Protein AF-A0AAD4D3Y9-F1 (afdb_monomer_lite)

InterPro domains:
  IPR032675 Leucine-rich repeat domain superfamily [G3DSA:3.80.10.10] (32-277)

Structure (mmCIF, N/CA/C/O backbone):
data_AF-A0AAD4D3Y9-F1
#
_entry.id   AF-A0AAD4D3Y9-F1
#
loop_
_atom_site.group_PDB
_atom_site.id
_atom_site.type_symbol
_atom_site.label_atom_id
_atom_site.label_alt_id
_atom_site.label_comp_id
_atom_site.label_asym_id
_atom_site.label_entity_id
_atom_site.label_seq_id
_atom_site.pdbx_PDB_ins_code
_atom_site.Cartn_x
_atom_site.Cartn_y
_atom_site.Cartn_z
_atom_site.occupancy
_atom_site.B_iso_or_equiv
_atom_site.auth_seq_id
_atom_site.auth_comp_id
_atom_site.auth_asym_id
_atom_site.auth_atom_id
_atom_site.pdbx_PDB_model_num
ATOM 1 N N . MET A 1 1 ? 28.536 1.805 -18.753 1.00 59.72 1 MET A N 1
ATOM 2 C CA . MET A 1 1 ? 27.070 1.627 -18.878 1.00 59.72 1 MET A CA 1
ATOM 3 C C . MET A 1 1 ? 26.696 1.086 -20.245 1.00 59.72 1 MET A C 1
ATOM 5 O O . MET A 1 1 ? 25.741 0.325 -20.326 1.00 59.72 1 MET A O 1
ATOM 9 N N . ASP A 1 2 ? 27.492 1.396 -21.268 1.00 72.31 2 ASP A N 1
ATOM 10 C CA . ASP A 1 2 ? 27.347 0.882 -22.635 1.00 72.31 2 ASP A CA 1
ATOM 11 C C . ASP A 1 2 ? 27.195 -0.645 -22.691 1.00 72.31 2 ASP A C 1
ATOM 13 O O . ASP A 1 2 ? 26.297 -1.133 -23.364 1.00 72.31 2 ASP A O 1
ATOM 17 N N . SER A 1 3 ? 27.898 -1.389 -21.827 1.00 84.25 3 SER A N 1
ATOM 18 C CA . SER A 1 3 ? 27.819 -2.857 -21.779 1.00 84.25 3 SER A CA 1
ATOM 19 C C . SER A 1 3 ? 26.416 -3.449 -21.569 1.00 84.25 3 SER A C 1
ATOM 21 O O . SER A 1 3 ? 26.146 -4.529 -22.090 1.00 84.25 3 SER A O 1
ATOM 23 N N . LEU A 1 4 ? 25.510 -2.788 -20.829 1.00 90.94 4 LEU A N 1
ATOM 24 C CA . LEU A 1 4 ? 24.132 -3.282 -20.680 1.00 90.94 4 LEU A CA 1
ATOM 25 C C . LEU A 1 4 ? 23.340 -3.072 -21.970 1.00 90.94 4 LEU A C 1
ATOM 27 O O . LEU A 1 4 ? 22.637 -3.977 -22.408 1.00 90.94 4 LEU A O 1
ATOM 31 N N . ASN A 1 5 ? 23.455 -1.890 -22.574 1.00 88.75 5 ASN A N 1
ATOM 32 C CA . ASN A 1 5 ? 22.767 -1.587 -23.824 1.00 88.75 5 ASN A CA 1
ATOM 33 C C . ASN A 1 5 ? 23.304 -2.453 -24.970 1.00 88.75 5 ASN A C 1
ATOM 35 O O . ASN A 1 5 ? 22.508 -2.934 -25.770 1.00 88.75 5 ASN A O 1
ATOM 39 N N . ASP A 1 6 ? 24.609 -2.721 -24.996 1.00 89.00 6 ASP A N 1
ATOM 40 C CA . ASP A 1 6 ? 25.243 -3.607 -25.973 1.00 89.00 6 ASP A CA 1
ATOM 41 C C . ASP A 1 6 ? 24.750 -5.048 -25.821 1.00 89.00 6 ASP A C 1
ATOM 43 O O . ASP A 1 6 ? 24.397 -5.689 -26.808 1.00 89.00 6 ASP A O 1
ATOM 47 N N . ALA A 1 7 ? 24.658 -5.554 -24.584 1.00 91.06 7 ALA A N 1
ATOM 48 C CA . ALA A 1 7 ? 24.097 -6.878 -24.320 1.00 91.06 7 ALA A CA 1
ATOM 49 C C . ALA A 1 7 ? 22.619 -6.953 -24.730 1.00 91.06 7 ALA A C 1
ATOM 51 O O . ALA A 1 7 ? 22.194 -7.919 -25.362 1.00 91.06 7 ALA A O 1
ATOM 52 N N . VAL A 1 8 ? 21.835 -5.921 -24.415 1.00 93.38 8 VAL A N 1
ATOM 53 C CA . VAL A 1 8 ? 20.428 -5.848 -24.816 1.00 93.38 8 VAL A CA 1
ATOM 54 C C . VAL A 1 8 ? 20.277 -5.821 -26.331 1.00 93.38 8 VAL A C 1
ATOM 56 O O . VAL A 1 8 ? 19.428 -6.529 -26.864 1.00 93.38 8 VAL A O 1
ATOM 59 N N . PHE A 1 9 ? 21.119 -5.061 -27.024 1.00 91.31 9 PHE A N 1
ATOM 60 C CA . PHE A 1 9 ? 21.128 -4.999 -28.479 1.00 91.31 9 PHE A CA 1
ATOM 61 C C . PHE A 1 9 ? 21.541 -6.336 -29.109 1.00 91.31 9 PHE A C 1
ATOM 63 O O . PHE A 1 9 ? 20.898 -6.799 -30.047 1.00 91.31 9 PHE A O 1
ATOM 70 N N . ALA A 1 10 ? 22.575 -6.993 -28.576 1.00 93.44 10 ALA A N 1
ATOM 71 C CA . ALA A 1 10 ? 23.085 -8.259 -29.103 1.00 93.44 10 ALA A CA 1
ATOM 72 C C . ALA A 1 10 ? 22.096 -9.429 -28.959 1.00 93.44 10 ALA A C 1
ATOM 74 O O . ALA A 1 10 ? 22.147 -10.375 -29.746 1.00 93.44 10 ALA A O 1
ATOM 75 N N . PHE A 1 11 ? 21.206 -9.378 -27.963 1.00 94.75 11 PHE A N 1
ATOM 76 C CA . PHE A 1 11 ? 20.291 -10.470 -27.622 1.00 94.75 11 PHE A CA 1
ATOM 77 C C . PHE A 1 11 ? 18.810 -10.048 -27.619 1.00 94.75 11 PHE A C 1
ATOM 79 O O . PHE A 1 11 ? 17.981 -10.695 -26.973 1.00 94.75 11 PHE A O 1
ATOM 86 N N . ASP A 1 12 ? 18.454 -8.991 -28.350 1.00 93.38 12 ASP A N 1
ATOM 87 C CA . ASP A 1 12 ? 17.126 -8.361 -28.342 1.00 93.38 12 ASP A CA 1
ATOM 88 C C . ASP A 1 12 ? 15.956 -9.350 -28.557 1.00 93.38 12 ASP A C 1
ATOM 90 O O . ASP A 1 12 ? 14.927 -9.308 -27.880 1.00 93.38 12 ASP A O 1
ATOM 94 N N . LYS A 1 13 ? 16.143 -10.323 -29.450 1.00 94.81 13 LYS A N 1
ATOM 95 C CA . LYS A 1 13 ? 15.145 -11.341 -29.823 1.00 94.81 13 LYS A CA 1
ATOM 96 C C . LYS A 1 13 ? 15.072 -12.540 -28.879 1.00 94.81 13 LYS A C 1
ATOM 98 O O . LYS A 1 13 ? 14.147 -13.352 -29.003 1.00 94.81 13 LYS A O 1
ATOM 103 N N . THR A 1 14 ? 16.052 -12.710 -27.996 1.00 96.62 14 THR A N 1
ATOM 104 C CA . THR A 1 14 ? 16.211 -13.917 -27.165 1.00 96.62 14 THR A CA 1
ATOM 105 C C . THR A 1 14 ? 16.255 -13.637 -25.670 1.00 96.62 14 THR A C 1
ATOM 107 O O . THR A 1 14 ? 16.147 -14.580 -24.893 1.00 96.62 14 THR A O 1
ATOM 110 N N . LEU A 1 15 ? 16.415 -12.382 -25.247 1.00 97.19 15 LEU A N 1
ATOM 111 C CA . LEU A 1 15 ? 16.461 -12.036 -23.831 1.00 97.19 15 LEU A CA 1
ATOM 112 C C . LEU A 1 15 ? 15.112 -12.259 -23.157 1.00 97.19 15 LEU A C 1
ATOM 114 O O . LEU A 1 15 ? 14.132 -11.575 -23.439 1.00 97.19 15 LEU A O 1
ATOM 118 N N . GLU A 1 16 ? 15.106 -13.188 -22.207 1.00 98.06 16 GLU A N 1
ATOM 119 C CA . GLU A 1 16 ? 13.961 -13.448 -21.334 1.00 98.06 16 GLU A CA 1
ATOM 120 C C . GLU A 1 16 ? 14.142 -12.846 -19.938 1.00 98.06 16 GLU A C 1
ATOM 122 O O . GLU A 1 16 ? 13.164 -12.521 -19.261 1.00 98.06 16 GLU A O 1
ATOM 127 N N . ILE A 1 17 ? 15.394 -12.679 -19.503 1.00 98.25 17 ILE A N 1
ATOM 128 C CA . ILE A 1 17 ? 15.745 -12.233 -18.156 1.00 98.25 17 ILE A CA 1
ATOM 129 C C . ILE A 1 17 ? 16.887 -11.226 -18.245 1.00 98.25 17 ILE A C 1
ATOM 131 O O . ILE A 1 17 ? 17.945 -11.525 -18.796 1.00 98.25 17 ILE A O 1
ATOM 135 N N . ILE A 1 18 ? 16.690 -10.058 -17.640 1.00 97.25 18 ILE A N 1
ATOM 136 C CA . ILE A 1 18 ? 17.747 -9.083 -17.381 1.00 97.25 18 ILE A CA 1
ATOM 137 C C . ILE A 1 18 ? 17.805 -8.867 -15.877 1.00 97.25 18 ILE A C 1
ATOM 139 O O . ILE A 1 18 ? 16.841 -8.402 -15.272 1.00 97.25 18 ILE A O 1
ATOM 143 N N . THR A 1 19 ? 18.959 -9.172 -15.295 1.00 97.06 19 THR A N 1
ATOM 144 C CA . THR A 1 19 ? 19.278 -8.833 -13.911 1.00 97.06 19 THR A CA 1
ATOM 145 C C . THR A 1 19 ? 20.581 -8.065 -13.912 1.00 97.06 19 THR A C 1
ATOM 147 O O . THR A 1 19 ? 21.597 -8.573 -14.382 1.00 97.06 19 THR A O 1
ATOM 150 N N . THR A 1 20 ? 20.563 -6.848 -13.388 1.00 94.81 20 THR A N 1
ATOM 151 C CA . THR A 1 20 ? 21.778 -6.064 -13.212 1.00 94.81 20 THR A CA 1
ATOM 152 C C . THR A 1 20 ? 21.742 -5.321 -11.894 1.00 94.81 20 THR A C 1
ATOM 154 O O . THR A 1 20 ? 20.702 -4.837 -11.445 1.00 94.81 20 THR A O 1
ATOM 157 N N . SER A 1 21 ? 22.918 -5.225 -11.298 1.00 91.25 21 SER A N 1
ATOM 158 C CA . SER A 1 21 ? 23.167 -4.461 -10.094 1.00 91.25 21 SER A CA 1
ATOM 159 C C . SER A 1 21 ? 24.332 -3.528 -10.373 1.00 91.25 21 SER A C 1
ATOM 161 O O . SER A 1 21 ? 25.432 -3.996 -10.682 1.00 91.25 21 SER A O 1
ATOM 163 N N . CYS A 1 22 ? 24.110 -2.220 -10.289 1.00 84.06 22 CYS A N 1
ATOM 164 C CA . CYS A 1 22 ? 25.202 -1.270 -10.446 1.00 84.06 22 CYS A CA 1
ATOM 165 C C . CYS A 1 22 ? 25.973 -1.153 -9.124 1.00 84.06 22 CYS A C 1
ATOM 167 O O . CYS A 1 22 ? 25.397 -0.856 -8.075 1.00 84.06 22 CYS A O 1
ATOM 169 N N . TYR A 1 23 ? 27.281 -1.397 -9.193 1.00 81.00 23 TYR A N 1
ATOM 170 C CA . TYR A 1 23 ? 28.230 -1.128 -8.119 1.00 81.00 23 TYR A CA 1
ATOM 171 C C . TYR A 1 23 ? 29.127 0.006 -8.582 1.00 81.00 23 TYR A C 1
ATOM 173 O O . TYR A 1 23 ? 29.801 -0.120 -9.605 1.00 81.00 23 TYR A O 1
ATOM 181 N N . TRP A 1 24 ? 29.139 1.106 -7.839 1.00 73.75 24 TRP A N 1
ATOM 182 C CA . TRP A 1 24 ? 29.991 2.240 -8.163 1.00 73.75 24 TRP A CA 1
ATOM 183 C C . TRP A 1 24 ? 31.017 2.457 -7.069 1.00 73.75 24 TRP A C 1
ATOM 185 O O . TRP A 1 24 ? 30.707 2.361 -5.880 1.00 73.75 24 TRP A O 1
ATOM 195 N N . GLN A 1 25 ? 32.261 2.695 -7.476 1.00 74.25 25 GLN A N 1
ATOM 196 C CA . GLN A 1 25 ? 33.352 2.878 -6.534 1.00 74.25 25 GLN A CA 1
ATOM 197 C C . GLN A 1 25 ? 33.411 4.348 -6.092 1.00 74.25 25 GLN A C 1
ATOM 199 O O . GLN A 1 25 ? 33.449 5.227 -6.944 1.00 74.25 25 GLN A O 1
ATOM 204 N N . PRO A 1 26 ? 33.502 4.640 -4.781 1.00 68.50 26 PRO A N 1
ATOM 205 C CA . PRO A 1 26 ? 33.549 6.005 -4.240 1.00 68.50 26 PRO A CA 1
ATOM 206 C C . PRO A 1 26 ? 34.666 6.922 -4.766 1.00 68.50 26 PRO A C 1
ATOM 208 O O . PRO A 1 26 ? 34.673 8.105 -4.450 1.00 68.50 26 PRO A O 1
ATOM 211 N N . LYS A 1 27 ? 35.637 6.408 -5.531 1.00 73.25 27 LYS A N 1
ATOM 212 C CA . LYS A 1 27 ? 36.800 7.181 -6.001 1.00 73.25 27 LYS A CA 1
ATOM 213 C C . LYS A 1 27 ? 36.448 8.288 -6.999 1.00 73.25 27 LYS A C 1
ATOM 215 O O . LYS A 1 27 ? 37.282 9.143 -7.256 1.00 73.25 27 LYS A O 1
ATOM 220 N N . ASP A 1 28 ? 35.228 8.281 -7.517 1.00 63.81 28 ASP A N 1
ATOM 221 C CA . ASP A 1 28 ? 34.754 9.210 -8.537 1.00 63.81 28 ASP A CA 1
ATOM 222 C C . ASP A 1 28 ? 33.815 10.311 -7.961 1.00 63.81 28 ASP A C 1
ATOM 224 O O . ASP A 1 28 ? 33.200 11.057 -8.725 1.00 63.81 28 ASP A O 1
ATOM 228 N N . ILE A 1 29 ? 33.689 10.427 -6.623 1.00 64.19 29 ILE A N 1
ATOM 229 C CA . ILE A 1 29 ? 32.762 11.348 -5.913 1.00 64.19 29 ILE A CA 1
ATOM 230 C C . ILE A 1 29 ? 33.071 12.843 -6.136 1.00 64.19 29 ILE A C 1
ATOM 232 O O . ILE A 1 29 ? 32.210 13.681 -5.885 1.00 64.19 29 ILE A O 1
ATOM 236 N N . ASP A 1 30 ? 34.236 13.200 -6.677 1.00 69.56 30 ASP A N 1
ATOM 237 C CA . ASP A 1 30 ? 34.607 14.606 -6.913 1.00 69.56 30 ASP A CA 1
ATOM 238 C C . ASP A 1 30 ? 33.783 15.301 -8.022 1.00 69.56 30 ASP A C 1
ATOM 240 O O . ASP A 1 30 ? 33.947 16.497 -8.272 1.00 69.56 30 ASP A O 1
ATOM 244 N N . LYS A 1 31 ? 32.879 14.586 -8.705 1.00 67.00 31 LYS A N 1
ATOM 245 C CA . LYS A 1 31 ? 31.980 15.173 -9.710 1.00 67.00 31 LYS A CA 1
ATOM 246 C C . LYS A 1 31 ? 30.793 15.875 -9.040 1.00 67.00 31 LYS A C 1
ATOM 248 O O . LYS A 1 31 ? 30.131 15.309 -8.178 1.00 67.00 31 LYS A O 1
ATOM 253 N N . GLN A 1 32 ? 30.502 17.103 -9.481 1.00 69.00 32 GLN A N 1
ATOM 254 C CA . GLN A 1 32 ? 29.429 17.952 -8.934 1.00 69.00 32 GLN A CA 1
ATOM 255 C C . GLN A 1 32 ? 28.016 17.370 -9.106 1.00 69.00 32 GLN A C 1
ATOM 257 O O . GLN A 1 32 ? 27.125 17.726 -8.338 1.00 69.00 32 GLN A O 1
ATOM 262 N N . GLU A 1 33 ? 27.808 16.475 -10.075 1.00 76.69 33 GLU A N 1
ATOM 263 C CA . GLU A 1 33 ? 26.517 15.828 -10.310 1.00 76.69 33 GLU A CA 1
ATOM 264 C C . GLU A 1 33 ? 26.589 14.326 -10.001 1.00 76.69 33 GLU A C 1
ATOM 266 O O . GLU A 1 33 ? 27.548 13.656 -10.407 1.00 76.69 33 GLU A O 1
ATOM 271 N N . PRO A 1 34 ? 25.590 13.776 -9.284 1.00 74.06 34 PRO A N 1
ATOM 272 C CA . PRO A 1 34 ? 25.538 12.352 -9.002 1.00 74.06 34 PRO A CA 1
ATOM 273 C C . PRO A 1 34 ? 25.438 11.562 -10.316 1.00 74.06 34 PRO A C 1
ATOM 275 O O . PRO A 1 34 ? 24.679 11.951 -11.205 1.00 74.06 34 PRO A O 1
ATOM 278 N N . PRO A 1 35 ? 26.166 10.441 -10.465 1.00 82.56 35 PRO A N 1
ATOM 279 C CA . PRO A 1 35 ? 26.091 9.653 -11.687 1.00 82.56 35 PRO A CA 1
ATOM 280 C C . PRO A 1 35 ? 24.672 9.111 -11.884 1.00 82.56 35 PRO A C 1
ATOM 282 O O . PRO A 1 35 ? 24.035 8.652 -10.935 1.00 82.56 35 PRO A O 1
ATOM 285 N N . GLU A 1 36 ? 24.187 9.105 -13.122 1.00 86.88 36 GLU A N 1
ATOM 286 C CA . GLU A 1 36 ? 22.867 8.569 -13.453 1.00 86.88 36 GLU A CA 1
ATOM 287 C C . GLU A 1 36 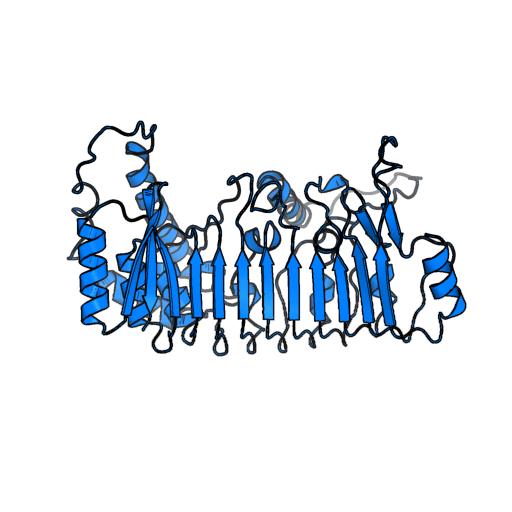? 22.992 7.222 -14.157 1.00 86.88 36 GLU A C 1
ATOM 289 O O . GLU A 1 36 ? 23.718 7.090 -15.142 1.00 86.88 36 GLU A O 1
ATOM 294 N N . PHE A 1 37 ? 22.261 6.216 -13.675 1.00 89.81 37 PHE A N 1
ATOM 295 C CA . PHE A 1 37 ? 22.104 4.941 -14.361 1.00 89.81 37 PHE A CA 1
ATOM 296 C C . PHE A 1 37 ? 20.898 5.010 -15.291 1.00 89.81 37 PHE A C 1
ATOM 298 O O . PHE A 1 37 ? 19.766 4.749 -14.889 1.00 89.81 37 PHE A O 1
ATOM 305 N N . ILE A 1 38 ? 21.157 5.417 -16.533 1.00 90.81 38 ILE A N 1
ATOM 306 C CA . ILE A 1 38 ? 20.125 5.632 -17.548 1.00 90.81 38 ILE A CA 1
ATOM 307 C C . ILE A 1 38 ? 19.899 4.344 -18.344 1.00 90.81 38 ILE A C 1
ATOM 309 O O . ILE A 1 38 ? 20.834 3.772 -18.908 1.00 90.81 38 ILE A O 1
ATOM 313 N N . VAL A 1 39 ? 18.643 3.911 -18.432 1.00 91.94 39 VAL A N 1
ATOM 314 C CA . VAL A 1 39 ? 18.231 2.687 -19.121 1.00 91.94 39 VAL A CA 1
ATOM 315 C C . VAL A 1 39 ? 17.139 3.000 -20.140 1.00 91.94 39 VAL A C 1
ATOM 317 O O . VAL A 1 39 ? 16.134 3.634 -19.822 1.00 91.94 39 VAL A O 1
ATOM 320 N N . GLY A 1 40 ? 17.337 2.543 -21.379 1.00 87.88 40 GLY A N 1
ATOM 321 C CA . GLY A 1 40 ? 16.364 2.683 -22.467 1.00 87.88 40 GLY A CA 1
ATOM 322 C C . GLY A 1 40 ? 16.416 3.996 -23.262 1.00 87.88 40 GLY A C 1
ATOM 323 O O . GLY A 1 40 ? 15.580 4.164 -24.144 1.00 87.88 40 GLY A O 1
ATOM 324 N N . ASN A 1 41 ? 17.373 4.894 -22.984 1.00 81.88 41 ASN A N 1
ATOM 325 C CA . ASN A 1 41 ? 17.541 6.193 -23.667 1.00 81.88 41 ASN A CA 1
ATOM 326 C C . ASN A 1 41 ? 18.531 6.160 -24.860 1.00 81.88 41 ASN A C 1
ATOM 328 O O . ASN A 1 41 ? 18.937 7.204 -25.359 1.00 81.88 41 ASN A O 1
ATOM 332 N N . SER A 1 42 ? 19.001 4.981 -25.283 1.00 70.25 42 SER A N 1
ATOM 333 C CA . SER A 1 42 ? 19.953 4.851 -26.397 1.00 70.25 42 SER A CA 1
ATOM 334 C C . SER A 1 42 ? 19.247 4.801 -27.760 1.00 70.25 42 SER A C 1
ATOM 336 O O . SER A 1 42 ? 18.058 4.504 -27.852 1.00 70.25 42 SER A O 1
ATOM 338 N N . PHE A 1 43 ? 20.004 5.048 -28.840 1.00 58.09 43 PHE A N 1
ATOM 339 C CA . PHE A 1 43 ? 19.537 4.989 -30.238 1.00 58.09 43 PHE A CA 1
ATOM 340 C C . PHE A 1 43 ? 18.856 3.662 -30.626 1.00 58.09 43 PHE A C 1
ATOM 342 O O . PHE A 1 43 ? 18.097 3.623 -31.591 1.00 58.09 43 PHE A O 1
ATOM 349 N N . ALA A 1 44 ? 19.104 2.584 -29.878 1.00 64.25 44 ALA A N 1
ATOM 350 C CA . ALA A 1 44 ? 18.366 1.337 -29.979 1.00 64.25 44 ALA A CA 1
ATOM 351 C C . ALA A 1 44 ? 17.283 1.310 -28.894 1.00 64.25 44 ALA A C 1
ATOM 353 O O . ALA A 1 44 ? 17.538 0.951 -27.742 1.00 64.25 44 ALA A O 1
ATOM 354 N N . SER A 1 45 ? 16.059 1.687 -29.263 1.00 82.44 45 SER A N 1
ATOM 355 C CA . SER A 1 45 ? 14.879 1.455 -28.432 1.00 82.44 45 SER A CA 1
ATOM 356 C C . SER A 1 45 ? 14.845 -0.018 -28.024 1.00 82.44 45 SER A C 1
ATOM 358 O O . SER A 1 45 ? 14.744 -0.883 -28.895 1.00 82.44 45 SER A O 1
ATOM 360 N N . TRP A 1 46 ? 14.947 -0.311 -26.725 1.00 92.00 46 TRP A N 1
ATOM 361 C CA . TRP A 1 46 ? 14.824 -1.679 -26.224 1.00 92.00 46 TRP A CA 1
ATOM 362 C C . TRP A 1 46 ? 13.493 -2.263 -26.709 1.00 92.00 46 TRP A C 1
ATOM 364 O O . TRP A 1 46 ? 12.425 -1.814 -26.285 1.00 92.00 46 TRP A O 1
ATOM 374 N N . ASN A 1 47 ? 13.580 -3.248 -27.598 1.00 90.50 47 ASN A N 1
ATOM 375 C CA . ASN A 1 47 ? 12.458 -4.023 -28.099 1.00 90.50 47 ASN A CA 1
ATOM 376 C C . ASN A 1 47 ? 12.726 -5.482 -27.744 1.00 90.50 47 ASN A C 1
ATOM 378 O O . ASN A 1 47 ? 13.414 -6.190 -28.474 1.00 90.50 47 ASN A O 1
ATOM 382 N N . LEU A 1 48 ? 12.242 -5.890 -26.573 1.00 94.88 48 LEU A N 1
ATOM 383 C CA . LEU A 1 48 ? 12.551 -7.188 -25.984 1.00 94.88 48 LEU A CA 1
ATOM 384 C C . LEU A 1 48 ? 11.261 -7.999 -25.862 1.00 94.88 48 LEU A C 1
ATOM 386 O O . LEU A 1 48 ? 10.716 -8.135 -24.764 1.00 94.88 48 LEU A O 1
ATOM 390 N N . PRO A 1 49 ? 10.736 -8.535 -26.982 1.00 93.62 49 PRO A N 1
ATOM 391 C CA . PRO A 1 49 ? 9.413 -9.150 -27.018 1.00 93.62 49 PRO A CA 1
ATOM 392 C C . PRO A 1 49 ? 9.315 -10.419 -26.168 1.00 93.62 49 PRO A C 1
ATOM 394 O O . PRO A 1 49 ? 8.212 -10.855 -25.870 1.00 93.62 49 PRO A O 1
ATOM 397 N N . LYS A 1 50 ? 10.447 -11.022 -25.785 1.00 96.75 50 LYS A N 1
ATOM 398 C CA . LYS A 1 50 ? 10.492 -12.210 -24.924 1.00 96.75 50 LYS A CA 1
ATOM 399 C C . LYS A 1 50 ? 10.841 -11.900 -23.473 1.00 96.75 50 LYS A C 1
ATOM 401 O O . LYS A 1 50 ? 10.901 -12.829 -22.674 1.00 96.75 50 LYS A O 1
ATOM 406 N N . LEU A 1 51 ? 11.081 -10.637 -23.110 1.00 98.19 51 LEU A N 1
ATOM 407 C CA . LEU A 1 51 ? 11.532 -10.305 -21.764 1.00 98.19 51 LEU A CA 1
ATOM 408 C C . LEU A 1 51 ? 10.410 -10.540 -20.754 1.00 98.19 51 LEU A C 1
ATOM 410 O O . LEU A 1 51 ? 9.405 -9.834 -20.742 1.00 98.19 51 LEU A O 1
ATOM 414 N N . ARG A 1 52 ? 10.622 -11.516 -19.872 1.00 98.56 52 ARG A N 1
ATOM 415 C CA . ARG A 1 52 ? 9.685 -11.890 -18.810 1.00 98.56 52 ARG A CA 1
ATOM 416 C C . ARG A 1 52 ? 10.097 -11.338 -17.459 1.00 98.56 52 ARG A C 1
ATOM 418 O O . ARG A 1 52 ? 9.237 -11.180 -16.593 1.00 98.56 52 ARG A O 1
ATOM 425 N N . ARG A 1 53 ? 11.389 -11.083 -17.238 1.00 98.69 53 ARG A N 1
ATOM 426 C CA . ARG A 1 53 ? 11.907 -10.611 -15.949 1.00 98.69 53 ARG A CA 1
ATOM 427 C C . ARG A 1 53 ? 12.905 -9.479 -16.138 1.00 98.69 53 ARG A C 1
ATOM 429 O O . ARG A 1 53 ? 13.920 -9.656 -16.809 1.00 98.69 53 ARG A O 1
ATOM 436 N N . LEU A 1 54 ? 12.633 -8.350 -15.494 1.00 98.19 54 LEU A N 1
ATOM 437 C CA . LEU A 1 54 ? 13.528 -7.200 -15.446 1.00 98.19 54 LEU A CA 1
ATOM 438 C C . LEU A 1 54 ? 13.817 -6.845 -13.989 1.00 98.19 54 LEU A C 1
ATOM 440 O O . LEU A 1 54 ? 12.922 -6.426 -13.256 1.00 98.19 54 LEU A O 1
ATOM 444 N N . ASN A 1 55 ? 15.068 -7.021 -13.578 1.00 98.12 55 ASN A N 1
ATOM 445 C CA . ASN A 1 55 ? 15.557 -6.659 -12.258 1.00 98.12 55 ASN A CA 1
ATOM 446 C C . ASN A 1 55 ? 16.748 -5.706 -12.394 1.00 98.12 55 ASN A C 1
ATOM 448 O O . ASN A 1 55 ? 17.850 -6.120 -12.752 1.00 98.12 55 ASN A O 1
ATOM 452 N N . LEU A 1 56 ? 16.514 -4.424 -12.129 1.00 96.44 56 LEU A N 1
ATOM 453 C CA . LEU A 1 56 ? 17.545 -3.395 -12.138 1.00 96.44 56 LEU A CA 1
ATOM 454 C C . LEU A 1 56 ? 17.642 -2.819 -10.730 1.00 96.44 56 LEU A C 1
ATOM 456 O O . LEU A 1 56 ? 16.741 -2.110 -10.280 1.00 96.44 56 LEU A O 1
ATOM 460 N N . SER A 1 57 ? 18.732 -3.107 -10.031 1.00 94.69 57 SER A N 1
ATOM 461 C CA . SER A 1 57 ? 18.982 -2.531 -8.716 1.00 94.69 57 SER A CA 1
ATOM 462 C C . SER A 1 57 ? 20.236 -1.670 -8.722 1.00 94.69 57 SER A C 1
ATOM 464 O O . SER A 1 57 ? 21.269 -1.991 -9.307 1.00 94.69 57 SER A O 1
ATOM 466 N N . ASN A 1 58 ? 20.170 -0.545 -8.033 1.00 90.38 58 ASN A N 1
ATOM 467 C CA . ASN A 1 58 ? 21.342 0.206 -7.650 1.00 90.38 58 ASN A CA 1
ATOM 468 C C . ASN A 1 58 ? 21.372 0.316 -6.126 1.00 90.38 58 ASN A C 1
ATOM 470 O O . ASN A 1 58 ? 20.453 0.844 -5.503 1.00 90.38 58 ASN A O 1
ATOM 474 N N . HIS A 1 59 ? 22.439 -0.202 -5.524 1.00 83.19 59 HIS A N 1
ATOM 475 C CA . HIS A 1 59 ? 22.600 -0.229 -4.071 1.00 83.19 59 HIS A CA 1
ATOM 476 C C . HIS A 1 59 ? 23.477 0.913 -3.542 1.00 83.19 59 HIS A C 1
ATOM 478 O O . HIS A 1 59 ? 23.640 1.022 -2.327 1.00 83.19 59 HIS A O 1
ATOM 484 N N . TYR A 1 60 ? 24.006 1.773 -4.419 1.00 81.19 60 TYR A N 1
ATOM 485 C CA . TYR A 1 60 ? 24.921 2.849 -4.042 1.00 81.19 60 TYR A CA 1
ATOM 486 C C . TYR A 1 60 ? 24.266 4.220 -4.154 1.00 81.19 60 TYR A C 1
ATOM 488 O O . TYR A 1 60 ? 23.816 4.640 -5.220 1.00 81.19 60 TYR A O 1
ATOM 496 N N . TYR A 1 61 ? 24.274 4.942 -3.039 1.00 77.50 61 TYR A N 1
ATOM 497 C CA . TYR A 1 61 ? 24.042 6.380 -3.022 1.00 77.50 61 TYR A CA 1
ATOM 498 C C . TYR A 1 61 ? 25.321 7.095 -3.504 1.00 77.50 61 TYR A C 1
ATOM 500 O O . TYR A 1 61 ? 26.402 6.704 -3.055 1.00 77.50 61 TYR A O 1
ATOM 508 N N . PRO A 1 62 ? 25.243 8.108 -4.391 1.00 79.25 62 PRO A N 1
ATOM 509 C CA . PRO A 1 62 ? 24.045 8.850 -4.807 1.00 79.25 62 PRO A CA 1
ATOM 510 C C . PRO A 1 62 ? 23.504 8.511 -6.214 1.00 79.25 62 PRO A C 1
ATOM 512 O O . PRO A 1 62 ? 22.891 9.368 -6.837 1.00 79.25 62 PRO A O 1
ATOM 515 N N . ILE A 1 63 ? 23.720 7.308 -6.756 1.00 85.75 63 ILE A N 1
ATOM 516 C CA . ILE A 1 63 ? 23.338 7.022 -8.152 1.00 85.75 63 ILE A CA 1
ATOM 517 C C . ILE A 1 63 ? 21.826 6.822 -8.296 1.00 85.75 63 ILE A C 1
ATOM 519 O O . ILE A 1 63 ? 21.207 6.060 -7.547 1.00 85.75 63 ILE A O 1
ATOM 523 N N . PHE A 1 64 ? 21.232 7.472 -9.294 1.00 89.31 64 PHE A N 1
ATOM 524 C CA . PHE A 1 64 ? 19.798 7.369 -9.573 1.00 89.31 64 PHE A CA 1
ATOM 525 C C . PHE A 1 64 ? 19.529 6.458 -10.760 1.00 89.31 64 PHE A C 1
ATOM 527 O O . PHE A 1 64 ? 20.214 6.539 -11.780 1.00 89.31 64 PHE A O 1
ATOM 534 N N . LEU A 1 65 ? 18.514 5.603 -10.638 1.00 93.31 65 LEU A N 1
ATOM 535 C CA . LEU A 1 65 ? 18.040 4.797 -11.756 1.00 93.31 65 LEU A CA 1
ATOM 536 C C . LEU A 1 65 ? 17.040 5.627 -12.565 1.00 93.31 65 LEU A C 1
ATOM 538 O O . LEU A 1 65 ? 15.935 5.907 -12.096 1.00 93.31 65 LEU A O 1
ATOM 542 N N . ARG A 1 66 ? 17.421 6.004 -13.788 1.00 92.44 66 ARG A N 1
ATOM 543 C CA . ARG A 1 66 ? 16.534 6.672 -14.742 1.00 92.44 66 ARG A CA 1
ATOM 544 C C . ARG A 1 66 ? 16.112 5.704 -15.829 1.00 92.44 66 ARG A C 1
ATOM 546 O O . ARG A 1 66 ? 16.931 5.200 -16.590 1.00 92.44 66 ARG A O 1
ATOM 553 N N . ILE A 1 67 ? 14.812 5.480 -15.913 1.00 93.88 67 ILE A N 1
ATOM 554 C CA . ILE A 1 67 ? 14.201 4.657 -16.950 1.00 93.88 67 ILE A CA 1
ATOM 555 C C . ILE A 1 67 ? 13.581 5.581 -17.994 1.00 93.88 67 ILE A C 1
ATOM 557 O O . ILE A 1 67 ? 12.889 6.533 -17.629 1.00 93.88 67 ILE A O 1
ATOM 561 N N . ALA A 1 68 ? 13.824 5.306 -19.277 1.00 93.62 68 ALA A N 1
ATOM 562 C CA . ALA A 1 68 ? 13.148 6.015 -20.357 1.00 93.62 68 ALA A CA 1
ATOM 563 C C . ALA A 1 68 ? 11.614 5.891 -20.200 1.00 93.62 68 ALA A C 1
ATOM 565 O O . ALA A 1 68 ? 11.134 4.788 -19.920 1.00 93.62 68 ALA A O 1
ATOM 566 N N . PRO A 1 69 ? 10.834 6.978 -20.373 1.00 94.00 69 PRO A N 1
ATOM 567 C CA . PRO A 1 69 ? 9.404 6.996 -20.043 1.00 94.00 69 PRO A CA 1
ATOM 568 C C . PRO A 1 69 ? 8.562 5.911 -20.718 1.00 94.00 69 PRO A C 1
ATOM 570 O O . PRO A 1 69 ? 7.580 5.452 -20.143 1.00 94.00 69 PRO A O 1
ATOM 573 N N . ASP A 1 70 ? 8.933 5.512 -21.930 1.00 94.06 70 ASP A N 1
ATOM 574 C CA . ASP A 1 70 ? 8.243 4.519 -22.753 1.00 94.06 70 ASP A CA 1
ATOM 575 C C . ASP A 1 70 ? 8.857 3.114 -22.636 1.00 94.06 70 ASP A C 1
ATOM 577 O O . ASP A 1 70 ? 8.380 2.177 -23.268 1.00 94.06 70 ASP A O 1
ATOM 581 N N . LEU A 1 71 ? 9.916 2.915 -21.839 1.00 95.31 71 LEU A N 1
ATOM 582 C CA . LEU A 1 71 ? 10.605 1.624 -21.800 1.00 95.31 71 LEU A CA 1
ATOM 583 C C . LEU A 1 71 ? 9.663 0.498 -21.368 1.00 95.31 71 LEU A C 1
ATOM 585 O O . LEU A 1 71 ? 9.623 -0.547 -22.007 1.00 95.31 71 LEU A O 1
ATOM 589 N N . ILE A 1 72 ? 8.912 0.712 -20.287 1.00 96.44 72 ILE A N 1
ATOM 590 C CA . ILE A 1 72 ? 8.062 -0.326 -19.696 1.00 96.44 72 ILE A CA 1
ATOM 591 C C . ILE A 1 72 ? 6.878 -0.670 -20.611 1.00 96.44 72 ILE A C 1
ATOM 593 O O . ILE A 1 72 ? 6.498 -1.835 -20.694 1.00 96.44 72 ILE A O 1
ATOM 597 N N . SER A 1 73 ? 6.337 0.297 -21.362 1.00 95.00 73 SER A N 1
ATOM 598 C CA . SER A 1 73 ? 5.243 0.040 -22.310 1.00 95.00 73 SER A CA 1
ATOM 599 C C . SER A 1 73 ? 5.677 -0.818 -23.505 1.00 95.00 73 SER A C 1
ATOM 601 O O . SER A 1 73 ? 4.843 -1.500 -24.098 1.00 95.00 73 SER A O 1
ATOM 603 N N . ARG A 1 74 ? 6.982 -0.870 -23.812 1.00 94.56 74 ARG A N 1
ATOM 604 C CA . ARG A 1 74 ? 7.570 -1.748 -24.843 1.00 94.56 74 ARG A CA 1
ATOM 605 C C . ARG A 1 74 ? 7.893 -3.164 -24.356 1.00 94.56 74 ARG A C 1
ATOM 607 O O . ARG A 1 74 ? 8.401 -3.967 -25.136 1.00 94.56 74 ARG A O 1
ATOM 614 N N . LEU A 1 75 ? 7.609 -3.491 -23.094 1.00 96.56 75 LEU A N 1
ATOM 615 C CA . LEU A 1 75 ? 7.920 -4.789 -22.483 1.00 96.56 75 LEU A CA 1
ATOM 616 C C . LEU A 1 75 ? 6.637 -5.518 -22.026 1.00 96.56 75 LEU A C 1
ATOM 618 O O . LEU A 1 75 ? 6.480 -5.810 -20.840 1.00 96.56 75 LEU A O 1
ATOM 622 N N . PRO A 1 76 ? 5.698 -5.829 -22.944 1.00 96.50 76 PRO A N 1
ATOM 623 C CA . PRO A 1 76 ? 4.356 -6.298 -22.582 1.00 96.50 76 PRO A CA 1
ATOM 624 C C . PRO A 1 76 ? 4.317 -7.706 -21.969 1.00 96.50 76 PRO A C 1
ATOM 626 O O . PRO A 1 76 ? 3.313 -8.071 -21.369 1.00 96.50 76 PRO A O 1
ATOM 629 N N . GLN A 1 77 ? 5.380 -8.503 -22.124 1.00 97.88 77 GLN A N 1
ATOM 630 C CA . GLN A 1 77 ? 5.474 -9.890 -21.637 1.00 97.88 77 GLN A CA 1
ATOM 631 C C . GLN A 1 77 ? 6.098 -10.003 -20.233 1.00 97.88 77 GLN A C 1
ATOM 633 O O . GLN A 1 77 ? 6.426 -11.104 -19.776 1.00 97.88 77 GLN A O 1
ATOM 638 N N . LEU A 1 78 ? 6.301 -8.874 -19.542 1.00 98.56 78 LEU A N 1
ATOM 639 C CA . LEU A 1 78 ? 6.871 -8.873 -18.200 1.00 98.56 78 LEU A CA 1
ATOM 640 C C . LEU A 1 78 ? 5.951 -9.587 -17.209 1.00 98.56 78 LEU A C 1
ATOM 642 O O . LEU A 1 78 ? 4.804 -9.208 -17.009 1.00 98.56 78 LEU A O 1
ATOM 646 N N . THR A 1 79 ? 6.533 -10.565 -16.524 1.00 98.75 79 THR A N 1
ATOM 647 C CA . THR A 1 79 ? 5.938 -11.273 -15.384 1.00 98.75 79 THR A CA 1
ATOM 648 C C . THR A 1 79 ? 6.491 -10.767 -14.055 1.00 98.75 79 THR A C 1
ATOM 650 O O . THR A 1 79 ? 5.789 -10.764 -13.052 1.00 98.75 79 THR A O 1
ATOM 653 N N . HIS A 1 80 ? 7.752 -10.318 -14.031 1.00 98.81 80 HIS A N 1
ATOM 654 C CA . HIS A 1 80 ? 8.413 -9.807 -12.830 1.00 98.81 80 HIS A CA 1
ATOM 655 C C . HIS A 1 80 ? 9.153 -8.510 -13.154 1.00 98.81 80 HIS A C 1
ATOM 657 O O . HIS A 1 80 ? 10.011 -8.485 -14.045 1.00 98.81 80 HIS A O 1
ATOM 663 N N . LEU A 1 81 ? 8.865 -7.454 -12.397 1.00 98.62 81 LEU A N 1
ATOM 664 C CA . LEU A 1 81 ? 9.515 -6.156 -12.528 1.00 98.62 81 LEU A CA 1
ATOM 665 C C . LEU A 1 81 ? 10.017 -5.685 -11.163 1.00 98.62 81 LEU A C 1
ATOM 667 O O . LEU A 1 81 ? 9.230 -5.395 -10.265 1.00 98.62 81 LEU A O 1
ATOM 671 N N . THR A 1 82 ? 11.337 -5.612 -11.014 1.00 98.44 82 THR A N 1
ATOM 672 C CA . THR A 1 82 ? 12.006 -5.061 -9.831 1.00 98.44 82 THR A CA 1
ATOM 673 C C . THR A 1 82 ? 12.916 -3.921 -10.252 1.00 98.44 82 THR A C 1
ATOM 675 O O . THR A 1 82 ? 13.895 -4.148 -10.957 1.00 98.44 82 THR A O 1
ATOM 678 N N . LEU A 1 83 ? 12.615 -2.699 -9.820 1.00 97.69 83 LEU A N 1
ATOM 679 C CA . LEU A 1 83 ? 13.459 -1.533 -10.068 1.00 97.69 83 LEU A CA 1
ATOM 680 C C . LEU A 1 83 ? 13.739 -0.828 -8.746 1.00 97.69 83 LEU A C 1
ATOM 682 O O . LEU A 1 83 ? 12.815 -0.442 -8.031 1.00 97.69 83 LEU A O 1
ATOM 686 N N . ALA A 1 84 ? 15.013 -0.662 -8.416 1.00 96.38 84 ALA A N 1
ATOM 687 C CA . ALA A 1 84 ? 15.417 -0.104 -7.137 1.00 96.38 84 ALA A CA 1
ATOM 688 C C . ALA A 1 84 ? 16.603 0.842 -7.290 1.00 96.38 84 ALA A C 1
ATOM 690 O O . ALA A 1 84 ? 17.596 0.499 -7.929 1.00 96.38 84 ALA A O 1
ATOM 691 N N . ASP A 1 85 ? 16.543 1.992 -6.631 1.00 94.31 85 ASP A N 1
ATOM 692 C CA . ASP A 1 85 ? 17.724 2.793 -6.325 1.00 94.31 85 ASP A CA 1
ATOM 693 C C . ASP A 1 85 ? 17.750 3.214 -4.853 1.00 94.31 85 ASP A C 1
ATOM 695 O O . ASP A 1 85 ? 16.843 2.904 -4.080 1.00 94.31 85 ASP A O 1
ATOM 699 N N . LYS A 1 86 ? 18.829 3.889 -4.441 1.00 90.06 86 LYS A N 1
ATOM 700 C CA . LYS A 1 86 ? 19.003 4.392 -3.073 1.00 90.06 86 LYS A CA 1
ATOM 701 C C . LYS A 1 86 ? 18.655 5.872 -2.924 1.00 90.06 86 LYS A C 1
ATOM 703 O O . LYS A 1 86 ? 19.198 6.521 -2.029 1.00 90.06 86 LYS A O 1
ATOM 708 N N . ARG A 1 87 ? 17.764 6.426 -3.760 1.00 88.56 87 ARG A N 1
ATOM 709 C CA . ARG A 1 87 ? 17.356 7.832 -3.631 1.00 88.56 87 ARG A CA 1
ATOM 710 C C . ARG A 1 87 ? 16.578 8.060 -2.336 1.00 88.56 87 ARG A C 1
ATOM 712 O O . ARG A 1 87 ? 15.576 7.403 -2.062 1.00 88.56 87 ARG A O 1
ATOM 719 N N . GLN A 1 88 ? 17.066 9.011 -1.544 1.00 83.75 88 GLN A N 1
ATOM 720 C CA . GLN A 1 88 ? 16.536 9.340 -0.215 1.00 83.75 88 GLN A CA 1
ATOM 721 C C . GLN A 1 88 ? 15.749 10.642 -0.222 1.00 83.75 88 GLN A C 1
ATOM 723 O O . GLN A 1 88 ? 14.695 10.720 0.395 1.00 83.75 88 GLN A O 1
ATOM 728 N N . TRP A 1 89 ? 16.244 11.637 -0.953 1.00 84.19 89 TRP A N 1
ATOM 729 C CA . TRP A 1 89 ? 15.609 12.935 -1.121 1.00 84.19 89 TRP A CA 1
ATOM 730 C C . TRP A 1 89 ? 15.383 13.204 -2.599 1.00 84.19 89 TRP A C 1
ATOM 732 O O . TRP A 1 89 ? 16.155 12.778 -3.463 1.00 84.19 89 TRP A O 1
ATOM 742 N N . TYR A 1 90 ? 14.292 13.893 -2.886 1.00 87.94 90 TYR A N 1
ATOM 743 C CA . TYR A 1 90 ? 13.909 14.258 -4.235 1.00 87.94 90 TYR A CA 1
ATOM 744 C C . TYR A 1 90 ? 13.045 15.505 -4.190 1.00 87.94 90 TYR A C 1
ATOM 746 O O . TYR A 1 90 ? 12.349 15.748 -3.205 1.00 87.94 90 TYR A O 1
ATOM 754 N N . ARG A 1 91 ? 13.079 16.259 -5.283 1.00 86.94 91 ARG A N 1
ATOM 755 C CA . ARG A 1 91 ? 12.046 17.232 -5.624 1.00 86.94 91 ARG A CA 1
ATOM 756 C C . ARG A 1 91 ? 11.180 16.624 -6.711 1.00 86.94 91 ARG A C 1
ATOM 758 O O . ARG A 1 91 ? 11.719 15.976 -7.613 1.00 86.94 91 ARG A O 1
ATOM 765 N N . LEU A 1 92 ? 9.864 16.820 -6.668 1.00 86.75 92 LEU A N 1
ATOM 766 C CA . LEU A 1 92 ? 8.988 16.262 -7.706 1.00 86.75 92 LEU A CA 1
ATOM 767 C C . LEU A 1 92 ? 9.301 16.799 -9.110 1.00 86.75 92 LEU A C 1
ATOM 769 O O . LEU A 1 92 ? 9.059 16.096 -10.089 1.00 86.75 92 LEU A O 1
ATOM 773 N N . SER A 1 93 ? 9.892 17.993 -9.215 1.00 85.62 93 SER A N 1
ATOM 774 C CA . SER A 1 93 ? 10.349 18.585 -10.480 1.00 85.62 93 SER A CA 1
ATOM 775 C C . SER A 1 93 ? 11.509 17.834 -11.147 1.00 85.62 93 SER A C 1
ATOM 777 O O . SER A 1 93 ? 11.747 18.014 -12.337 1.00 85.62 93 SER A O 1
ATOM 779 N N . GLU A 1 94 ? 12.227 16.983 -10.410 1.00 87.94 94 GLU A N 1
ATOM 780 C CA . GLU A 1 94 ? 13.370 16.202 -10.908 1.00 87.94 94 GLU A CA 1
ATOM 781 C C . GLU A 1 94 ? 12.963 14.792 -11.378 1.00 87.94 94 GLU A C 1
ATOM 783 O O . GLU A 1 94 ? 13.809 14.008 -11.834 1.00 87.94 94 GLU A O 1
ATOM 788 N N . ILE A 1 95 ? 11.686 14.438 -11.204 1.00 91.38 95 ILE A N 1
ATOM 789 C CA . ILE A 1 95 ? 11.149 13.112 -11.494 1.00 91.38 95 ILE A CA 1
ATOM 790 C C . ILE A 1 95 ? 10.663 13.050 -12.938 1.00 91.38 95 ILE A C 1
ATOM 792 O O . ILE A 1 95 ? 9.831 13.840 -13.378 1.00 91.38 95 ILE A O 1
ATOM 796 N N . THR A 1 96 ? 11.158 12.053 -13.664 1.00 92.31 96 THR A N 1
ATOM 797 C CA . THR A 1 96 ? 10.681 11.718 -15.003 1.00 92.31 96 THR A CA 1
ATOM 798 C C . THR A 1 96 ? 9.625 10.627 -14.889 1.00 92.31 96 THR A C 1
ATOM 800 O O . THR A 1 96 ? 9.956 9.475 -14.621 1.00 92.31 96 THR A O 1
ATOM 803 N N . TYR A 1 97 ? 8.358 10.983 -15.085 1.00 94.31 97 TYR A N 1
ATOM 804 C CA . TYR A 1 97 ? 7.255 10.028 -14.999 1.00 94.31 97 TYR A CA 1
ATOM 805 C C . TYR A 1 97 ? 7.175 9.124 -16.226 1.00 94.31 97 TYR A C 1
ATOM 807 O O . TYR A 1 97 ? 7.470 9.536 -17.349 1.00 94.31 97 TYR A O 1
ATOM 815 N N . TRP A 1 98 ? 6.762 7.881 -16.004 1.00 95.31 98 TRP A N 1
ATOM 816 C CA . TRP A 1 98 ? 6.611 6.900 -17.069 1.00 95.31 98 TRP A CA 1
ATOM 817 C C . TRP A 1 98 ? 5.265 7.036 -17.774 1.00 95.31 98 TRP A C 1
ATOM 819 O O . TRP A 1 98 ? 4.279 7.546 -17.233 1.00 95.31 98 TRP A O 1
ATOM 829 N N . GLN A 1 99 ? 5.215 6.535 -19.000 1.00 94.56 99 GLN A N 1
ATOM 830 C CA . GLN A 1 99 ? 3.957 6.288 -19.684 1.00 94.56 99 GLN A CA 1
ATOM 831 C C . GLN A 1 99 ? 3.255 5.089 -19.043 1.00 94.56 99 GLN A C 1
ATOM 833 O O . GLN A 1 99 ? 3.897 4.190 -18.493 1.00 94.56 99 GLN A O 1
ATOM 838 N N . ALA A 1 100 ? 1.926 5.078 -19.110 1.00 95.69 100 ALA A N 1
ATOM 839 C CA . ALA A 1 100 ? 1.153 3.911 -18.721 1.00 95.69 100 ALA A CA 1
ATOM 840 C C . ALA A 1 100 ? 1.541 2.719 -19.609 1.00 95.69 100 ALA A C 1
ATOM 842 O O . ALA A 1 100 ? 1.711 2.862 -20.823 1.00 95.69 100 ALA A O 1
ATOM 843 N N . ALA A 1 101 ? 1.683 1.544 -19.005 1.00 96.31 101 ALA A N 1
ATOM 844 C CA . ALA A 1 101 ? 2.008 0.312 -19.712 1.00 96.31 101 ALA A CA 1
ATOM 845 C C . ALA A 1 101 ? 0.868 -0.705 -19.590 1.00 96.31 101 ALA A C 1
ATOM 847 O O . ALA A 1 101 ? 0.143 -0.730 -18.598 1.00 96.31 101 ALA A O 1
ATOM 848 N N . SER A 1 102 ? 0.728 -1.571 -20.593 1.00 97.31 102 SER A N 1
ATOM 849 C CA . SER A 1 102 ? -0.186 -2.713 -20.536 1.00 97.31 102 SER A CA 1
ATOM 850 C C . SER A 1 102 ? 0.599 -3.971 -20.178 1.00 97.31 102 SER A C 1
ATOM 852 O O . SER A 1 102 ? 1.226 -4.569 -21.050 1.00 97.31 102 SER A O 1
ATOM 854 N N . LEU A 1 103 ? 0.573 -4.366 -18.905 1.00 97.25 103 LEU A N 1
ATOM 855 C CA . LEU A 1 103 ? 1.371 -5.476 -18.372 1.00 97.25 103 LEU A CA 1
ATOM 856 C C . LEU A 1 103 ? 0.455 -6.590 -17.841 1.00 97.25 103 LEU A C 1
ATOM 858 O O . LEU A 1 103 ? 0.361 -6.828 -16.639 1.00 97.25 103 LEU A O 1
ATOM 862 N N . MET A 1 104 ? -0.265 -7.250 -18.751 1.00 97.50 104 MET A N 1
ATOM 863 C CA . MET A 1 104 ? -1.316 -8.219 -18.403 1.00 97.50 104 MET A CA 1
ATOM 864 C C . MET A 1 104 ? -0.790 -9.452 -17.653 1.00 97.50 104 MET A C 1
ATOM 866 O O . MET A 1 104 ? -1.493 -9.994 -16.802 1.00 97.50 104 MET A O 1
ATOM 870 N N . ASP A 1 105 ? 0.453 -9.854 -17.919 1.00 98.38 105 ASP A N 1
ATOM 871 C CA . ASP A 1 105 ? 1.079 -11.045 -17.332 1.00 98.38 105 ASP A CA 1
ATOM 872 C C . ASP A 1 105 ? 1.916 -10.739 -16.079 1.00 98.38 105 ASP A C 1
ATOM 874 O O . ASP A 1 105 ? 2.590 -11.625 -15.556 1.00 98.38 105 ASP A O 1
ATOM 878 N N . LEU A 1 106 ? 1.899 -9.494 -15.587 1.00 98.69 106 LEU A N 1
ATOM 879 C CA . LEU A 1 106 ? 2.716 -9.089 -14.446 1.00 98.69 106 LEU A CA 1
ATOM 880 C C . LEU A 1 106 ? 2.197 -9.717 -13.149 1.00 98.69 106 LEU A C 1
ATOM 882 O O . LEU A 1 106 ? 1.101 -9.401 -12.695 1.00 98.69 106 LEU A O 1
ATOM 886 N N . GLU A 1 107 ? 3.025 -10.554 -12.530 1.00 98.75 107 GLU A N 1
ATOM 887 C CA . GLU A 1 107 ? 2.754 -11.253 -11.270 1.00 98.75 107 GLU A CA 1
ATOM 888 C C . GLU A 1 107 ? 3.416 -10.548 -10.078 1.00 98.75 107 GLU A C 1
ATOM 890 O O . GLU A 1 107 ? 2.859 -10.508 -8.978 1.00 98.75 107 GLU A O 1
ATOM 895 N N . GLU A 1 108 ? 4.598 -9.960 -10.281 1.00 98.81 108 GLU A N 1
ATOM 896 C CA . GLU A 1 108 ? 5.360 -9.301 -9.222 1.00 98.81 108 GLU A CA 1
ATOM 897 C C . GLU A 1 108 ? 5.864 -7.916 -9.641 1.00 98.81 108 GLU A C 1
ATOM 899 O O . GLU A 1 108 ? 6.600 -7.769 -10.621 1.00 98.81 108 GLU A O 1
ATOM 904 N N . LEU A 1 109 ? 5.516 -6.910 -8.836 1.00 98.62 109 LEU A N 1
ATOM 905 C CA . LEU A 1 109 ? 5.925 -5.520 -9.002 1.00 98.62 109 LEU A CA 1
ATOM 906 C C . LEU A 1 109 ? 6.615 -5.021 -7.732 1.00 98.62 109 LEU A C 1
ATOM 908 O O . LEU A 1 109 ? 5.979 -4.891 -6.684 1.00 98.62 109 LEU A O 1
ATOM 912 N N . ARG A 1 110 ? 7.910 -4.709 -7.821 1.00 98.38 110 ARG A N 1
ATOM 913 C CA . ARG A 1 110 ? 8.682 -4.117 -6.722 1.00 98.38 110 ARG A CA 1
ATOM 914 C C . ARG A 1 110 ? 9.409 -2.871 -7.191 1.00 98.38 110 ARG A C 1
ATOM 916 O O . ARG A 1 110 ? 10.273 -2.932 -8.061 1.00 98.38 110 ARG A O 1
ATOM 923 N N . MET A 1 111 ? 9.079 -1.747 -6.580 1.00 97.88 111 MET A N 1
ATOM 924 C CA . MET A 1 111 ? 9.667 -0.457 -6.895 1.00 97.88 111 MET A CA 1
ATOM 925 C C . MET A 1 111 ? 10.231 0.172 -5.624 1.00 97.88 111 MET A C 1
ATOM 927 O O . MET A 1 111 ? 9.522 0.304 -4.624 1.00 97.88 111 MET A O 1
ATOM 931 N N . GLU A 1 112 ? 11.496 0.586 -5.658 1.00 96.19 112 GLU A N 1
ATOM 932 C CA . GLU A 1 112 ? 12.164 1.272 -4.547 1.00 96.19 112 GLU A CA 1
ATOM 933 C C . GLU A 1 112 ? 12.867 2.547 -5.029 1.00 96.19 112 GLU A C 1
ATOM 935 O O . GLU A 1 112 ? 13.631 2.501 -5.989 1.00 96.19 112 GLU A O 1
ATOM 940 N N . GLY A 1 113 ? 12.640 3.679 -4.357 1.00 94.38 113 GLY A N 1
ATOM 941 C CA . GLY A 1 113 ? 13.316 4.947 -4.657 1.00 94.38 113 GLY A CA 1
ATOM 942 C C . GLY A 1 113 ? 12.733 5.671 -5.877 1.00 94.38 113 GLY A C 1
ATOM 943 O O . GLY A 1 113 ? 11.510 5.754 -6.018 1.00 94.38 113 GLY A O 1
ATOM 944 N N . THR A 1 114 ? 13.576 6.212 -6.767 1.00 94.62 114 THR A N 1
ATOM 945 C CA . THR A 1 114 ? 13.118 6.969 -7.960 1.00 94.62 114 THR A CA 1
ATOM 946 C C . THR A 1 114 ? 12.136 6.186 -8.841 1.00 94.62 114 THR A C 1
ATOM 948 O O . THR A 1 114 ? 11.117 6.769 -9.230 1.00 94.62 114 THR A O 1
ATOM 951 N N . PRO A 1 115 ? 12.355 4.885 -9.129 1.00 96.25 115 PRO A N 1
ATOM 952 C CA . PRO A 1 115 ? 11.395 4.067 -9.870 1.00 96.25 115 PRO A CA 1
ATOM 953 C C . PRO A 1 115 ? 9.983 4.052 -9.273 1.00 96.25 115 PRO A C 1
ATOM 955 O O . PRO A 1 115 ? 9.005 4.150 -10.008 1.00 96.25 115 PRO A O 1
ATOM 958 N N . ALA A 1 116 ? 9.861 4.001 -7.943 1.00 95.75 116 ALA A N 1
ATOM 959 C CA . ALA A 1 116 ? 8.563 3.991 -7.268 1.00 95.75 116 ALA A CA 1
ATOM 960 C C . ALA A 1 116 ? 7.793 5.301 -7.476 1.00 95.75 116 ALA A C 1
ATOM 962 O O . ALA A 1 116 ? 6.574 5.289 -7.618 1.00 95.75 116 ALA A O 1
ATOM 963 N N . ILE A 1 117 ? 8.505 6.430 -7.503 1.00 94.44 117 ILE A N 1
ATOM 964 C CA . ILE A 1 117 ? 7.921 7.769 -7.677 1.00 94.44 117 ILE A CA 1
ATOM 965 C C . ILE A 1 117 ? 7.574 8.025 -9.152 1.00 94.44 117 ILE A C 1
ATOM 967 O O . ILE A 1 117 ? 6.582 8.683 -9.449 1.00 94.44 117 ILE A O 1
ATOM 971 N N . SER A 1 118 ? 8.390 7.495 -10.065 1.00 95.56 118 SER A N 1
ATOM 972 C CA . SER A 1 118 ? 8.248 7.672 -11.517 1.00 95.56 118 SER A CA 1
ATOM 973 C C . SER A 1 118 ? 7.140 6.804 -12.123 1.00 95.56 118 SER A C 1
ATOM 975 O O . SER A 1 118 ? 6.660 7.095 -13.219 1.00 95.56 118 SER A O 1
ATOM 977 N N . PHE A 1 119 ? 6.743 5.737 -11.425 1.00 96.38 119 PHE A N 1
ATOM 978 C CA . PHE A 1 119 ? 5.753 4.773 -11.888 1.00 96.38 119 PHE A CA 1
ATOM 979 C C . PHE A 1 119 ? 4.399 5.416 -12.203 1.00 96.38 119 PHE A C 1
ATOM 981 O O . PHE A 1 119 ? 3.871 6.220 -11.434 1.00 96.38 119 PHE A O 1
ATOM 988 N N . ASN A 1 120 ? 3.811 5.001 -13.326 1.00 95.06 120 ASN A N 1
ATOM 989 C CA . ASN A 1 120 ? 2.480 5.426 -13.726 1.00 95.06 120 ASN A CA 1
ATOM 990 C C . ASN A 1 120 ? 1.410 4.434 -13.220 1.00 95.06 120 ASN A C 1
ATOM 992 O O . ASN A 1 120 ? 1.370 3.298 -13.708 1.00 95.06 120 ASN A O 1
ATOM 996 N N . PRO A 1 121 ? 0.523 4.846 -12.293 1.00 93.94 121 PRO A N 1
ATOM 997 C CA . PRO A 1 121 ? -0.481 3.990 -11.672 1.00 93.94 121 PRO A CA 1
ATOM 998 C C . PRO A 1 121 ? -1.545 3.468 -12.640 1.00 93.94 121 PRO A C 1
ATOM 1000 O O . PRO A 1 121 ? -2.133 2.430 -12.351 1.00 93.94 121 PRO A O 1
ATOM 1003 N N . GLU A 1 122 ? -1.766 4.095 -13.802 1.00 94.12 122 GLU A N 1
ATOM 1004 C CA . GLU A 1 122 ? -2.695 3.560 -14.811 1.00 94.12 122 GLU A CA 1
ATOM 1005 C C . GLU A 1 122 ? -2.267 2.181 -15.324 1.00 94.12 122 GLU A C 1
ATOM 1007 O O . GLU A 1 122 ? -3.113 1.375 -15.710 1.00 94.12 122 GLU A O 1
ATOM 1012 N N . THR A 1 123 ? -0.971 1.865 -15.237 1.00 96.19 123 THR A N 1
ATOM 1013 C CA . THR A 1 123 ? -0.437 0.527 -15.525 1.00 96.19 123 THR A CA 1
ATOM 1014 C C . THR A 1 123 ? -1.161 -0.551 -14.714 1.00 96.19 123 THR A C 1
ATOM 1016 O O . THR A 1 123 ? -1.458 -1.626 -15.240 1.00 96.19 123 THR A O 1
ATOM 1019 N N . LEU A 1 124 ? -1.537 -0.248 -13.463 1.00 95.81 124 LEU A N 1
ATOM 1020 C CA . LEU A 1 124 ? -2.193 -1.200 -12.561 1.00 95.81 124 LEU A CA 1
ATOM 1021 C C . LEU A 1 124 ? -3.598 -1.613 -13.021 1.00 95.81 124 LEU A C 1
ATOM 1023 O O . LEU A 1 124 ? -4.096 -2.654 -12.601 1.00 95.81 124 LEU A O 1
ATOM 1027 N N . ARG A 1 125 ? -4.237 -0.847 -13.916 1.00 94.50 125 ARG A N 1
ATOM 1028 C CA . ARG A 1 125 ? -5.561 -1.194 -14.465 1.00 94.50 125 ARG A CA 1
ATOM 1029 C C . ARG A 1 125 ? -5.525 -2.429 -15.364 1.00 94.50 125 ARG A C 1
ATOM 1031 O O . ARG A 1 125 ? -6.549 -3.079 -15.549 1.00 94.50 125 ARG A O 1
ATOM 1038 N N . THR A 1 126 ? -4.359 -2.751 -15.923 1.00 95.81 126 THR A N 1
ATOM 1039 C CA . THR A 1 126 ? -4.179 -3.903 -16.823 1.00 95.81 126 THR A CA 1
ATOM 1040 C C . THR A 1 126 ? -3.513 -5.101 -16.144 1.00 95.81 126 THR A C 1
ATOM 1042 O O . THR A 1 126 ? -3.605 -6.214 -16.654 1.00 95.81 126 THR A O 1
ATOM 1045 N N . THR A 1 127 ? -2.893 -4.919 -14.973 1.00 97.25 127 THR A N 1
ATOM 1046 C CA . THR A 1 127 ? -2.097 -5.944 -14.272 1.00 97.25 127 THR A CA 1
ATOM 1047 C C . THR A 1 127 ? -2.956 -6.835 -13.366 1.00 97.25 127 THR A C 1
ATOM 1049 O O . THR A 1 127 ? -2.719 -6.934 -12.162 1.00 97.25 127 THR A O 1
ATOM 1052 N N . ARG A 1 128 ? -3.994 -7.481 -13.905 1.00 97.44 128 ARG A N 1
ATOM 1053 C CA . ARG A 1 128 ? -4.950 -8.262 -13.084 1.00 97.44 128 ARG A CA 1
ATOM 1054 C C . ARG A 1 128 ? -4.335 -9.520 -12.453 1.00 97.44 128 ARG A C 1
ATOM 1056 O O . ARG A 1 128 ? -4.850 -10.008 -11.448 1.00 97.44 128 ARG A O 1
ATOM 1063 N N . ASN A 1 129 ? -3.228 -10.006 -13.016 1.00 98.44 129 ASN A N 1
ATOM 1064 C CA . ASN A 1 129 ? -2.464 -11.156 -12.526 1.00 98.44 129 ASN A CA 1
ATOM 1065 C C . ASN A 1 129 ? -1.478 -10.807 -11.399 1.00 98.44 129 ASN A C 1
ATOM 1067 O O . ASN A 1 129 ? -0.760 -11.686 -10.931 1.00 98.44 129 ASN A O 1
ATOM 1071 N N . LEU A 1 130 ? -1.446 -9.552 -10.936 1.00 98.69 130 LEU A N 1
ATOM 1072 C CA . LEU A 1 130 ? -0.488 -9.106 -9.931 1.00 98.69 130 LEU A CA 1
ATOM 1073 C C . LEU A 1 130 ? -0.742 -9.790 -8.583 1.00 98.69 130 LEU A C 1
ATOM 1075 O O . LEU A 1 130 ? -1.774 -9.575 -7.953 1.00 98.69 130 LEU A O 1
ATOM 1079 N N . ILE A 1 131 ? 0.227 -10.580 -8.123 1.00 98.75 131 ILE A N 1
ATOM 1080 C CA . ILE A 1 131 ? 0.199 -11.338 -6.864 1.00 98.75 131 ILE A CA 1
ATOM 1081 C C . ILE A 1 131 ? 0.846 -10.534 -5.737 1.00 98.75 131 ILE A C 1
ATOM 1083 O O . ILE A 1 131 ? 0.380 -10.571 -4.591 1.00 98.75 131 ILE A O 1
ATOM 1087 N N . ARG A 1 132 ? 1.923 -9.803 -6.046 1.00 98.69 132 ARG A N 1
ATOM 1088 C CA . ARG A 1 132 ? 2.706 -9.039 -5.069 1.00 98.69 132 ARG A CA 1
ATOM 1089 C C . ARG A 1 132 ? 3.027 -7.646 -5.584 1.00 98.69 132 ARG A C 1
ATOM 1091 O O . ARG A 1 132 ? 3.588 -7.492 -6.667 1.00 98.69 132 ARG A O 1
ATOM 1098 N N . MET A 1 133 ? 2.746 -6.651 -4.748 1.00 98.31 133 MET A N 1
ATOM 1099 C CA . MET A 1 133 ? 3.016 -5.248 -5.034 1.00 98.31 133 MET A CA 1
ATOM 1100 C C . MET A 1 133 ? 3.779 -4.586 -3.891 1.00 98.31 133 MET A C 1
ATOM 1102 O O . MET A 1 133 ? 3.345 -4.617 -2.736 1.00 98.31 133 MET A O 1
ATOM 1106 N N . GLU A 1 134 ? 4.905 -3.958 -4.217 1.00 98.12 134 GLU A N 1
ATOM 1107 C CA . GLU A 1 134 ? 5.722 -3.210 -3.267 1.00 98.12 134 GLU A CA 1
ATOM 1108 C C . GLU A 1 134 ? 6.118 -1.846 -3.835 1.00 98.12 134 GLU A C 1
ATOM 1110 O O . GLU A 1 134 ? 6.839 -1.773 -4.828 1.00 98.12 134 GLU A O 1
ATOM 1115 N N . PHE A 1 135 ? 5.703 -0.773 -3.160 1.00 96.81 135 PHE A N 1
ATOM 1116 C CA . PHE A 1 135 ? 6.183 0.586 -3.411 1.00 96.81 135 PHE A CA 1
ATOM 1117 C C . PHE A 1 135 ? 6.892 1.104 -2.172 1.00 96.81 135 PHE A C 1
ATOM 1119 O O . PHE A 1 135 ? 6.301 1.226 -1.092 1.00 96.81 135 PHE A O 1
ATOM 1126 N N . ARG A 1 136 ? 8.191 1.365 -2.321 1.00 95.31 136 ARG A N 1
ATOM 1127 C CA . ARG A 1 136 ? 9.072 1.686 -1.205 1.00 95.31 136 ARG A CA 1
ATOM 1128 C C . ARG A 1 136 ? 9.910 2.921 -1.481 1.00 95.31 136 ARG A C 1
ATOM 1130 O O . ARG A 1 136 ? 10.422 3.140 -2.569 1.00 95.31 136 ARG A O 1
ATOM 1137 N N . MET A 1 137 ? 10.125 3.690 -0.435 1.00 93.56 137 MET A N 1
ATOM 1138 C CA . MET A 1 137 ? 11.263 4.568 -0.275 1.00 93.56 137 MET A CA 1
ATOM 1139 C C . MET A 1 137 ? 12.284 3.874 0.614 1.00 93.56 137 MET A C 1
ATOM 1141 O O . MET A 1 137 ? 11.943 3.126 1.539 1.00 93.56 137 MET A O 1
ATOM 1145 N N . VAL A 1 138 ? 13.544 4.136 0.308 1.00 88.56 138 VAL A N 1
ATOM 1146 C CA . VAL A 1 138 ? 14.706 3.534 0.952 1.00 88.56 138 VAL A CA 1
ATOM 1147 C C . VAL A 1 138 ? 14.725 3.915 2.429 1.00 88.56 138 VAL A C 1
ATOM 1149 O O . VAL A 1 138 ? 14.590 5.088 2.775 1.00 88.56 138 VAL A O 1
ATOM 1152 N N . ASN A 1 139 ? 14.925 2.925 3.299 1.00 80.38 139 ASN A N 1
ATOM 1153 C CA . ASN A 1 139 ? 15.231 3.165 4.706 1.00 80.38 139 ASN A CA 1
ATOM 1154 C C . ASN A 1 139 ? 16.758 3.219 4.888 1.00 80.38 139 ASN A C 1
ATOM 1156 O O . ASN A 1 139 ? 17.469 2.380 4.331 1.00 80.38 139 ASN A O 1
ATOM 1160 N N . ILE A 1 140 ? 17.269 4.218 5.605 1.00 64.44 140 ILE A N 1
ATOM 1161 C CA . ILE A 1 140 ? 18.701 4.550 5.639 1.00 64.44 140 ILE A CA 1
ATOM 1162 C C . ILE A 1 140 ? 19.350 4.033 6.927 1.00 64.44 140 ILE A C 1
ATOM 1164 O O . ILE A 1 140 ? 18.702 3.848 7.952 1.00 64.44 140 ILE A O 1
ATOM 1168 N N . ALA A 1 141 ? 20.678 3.914 6.893 1.00 53.09 141 ALA A N 1
ATOM 1169 C CA . ALA A 1 141 ? 21.540 3.830 8.071 1.00 53.09 141 ALA A CA 1
ATOM 1170 C C . ALA A 1 141 ? 21.582 5.126 8.923 1.00 53.09 141 ALA A C 1
ATOM 1172 O O . ALA A 1 141 ? 21.863 5.050 10.113 1.00 53.09 141 ALA A O 1
ATOM 1173 N N . LEU A 1 142 ? 21.302 6.308 8.345 1.00 51.06 142 LEU A N 1
ATOM 1174 C CA . LEU A 1 142 ? 21.367 7.620 9.026 1.00 51.06 142 LEU A CA 1
ATOM 1175 C C . LEU A 1 142 ? 20.116 7.955 9.858 1.00 51.06 142 LEU A C 1
ATOM 1177 O O . LEU A 1 142 ? 20.094 8.938 10.594 1.00 51.06 142 LEU A O 1
ATOM 1181 N N . GLY A 1 143 ? 19.064 7.147 9.746 1.00 62.19 143 GLY A N 1
ATOM 1182 C CA . GLY A 1 143 ? 17.831 7.313 10.498 1.00 62.19 143 GLY A CA 1
ATOM 1183 C C . GLY A 1 143 ? 16.781 6.306 10.032 1.00 62.19 143 GLY A C 1
ATOM 1184 O O . GLY A 1 143 ? 16.753 5.964 8.854 1.00 62.19 143 GLY A O 1
ATOM 1185 N N . PRO A 1 144 ? 15.899 5.833 10.925 1.00 72.50 144 PRO A N 1
ATOM 1186 C CA . PRO A 1 144 ? 15.044 4.677 10.655 1.00 72.50 144 PRO A CA 1
ATOM 1187 C C . PRO A 1 144 ? 13.839 4.957 9.740 1.00 72.50 144 PRO A C 1
ATOM 1189 O O . PRO A 1 144 ? 12.984 4.072 9.617 1.00 72.50 144 PRO A O 1
ATOM 1192 N N . TYR A 1 145 ? 13.710 6.158 9.154 1.00 83.12 145 TYR A N 1
ATOM 1193 C CA . TYR A 1 145 ? 12.486 6.590 8.471 1.00 83.12 145 TYR A CA 1
ATOM 1194 C C . TYR A 1 145 ? 12.744 7.240 7.101 1.00 83.12 145 TYR A C 1
ATOM 1196 O O . TYR A 1 145 ? 13.632 8.087 6.993 1.00 83.12 145 TYR A O 1
ATOM 1204 N N . PRO A 1 146 ? 11.945 6.899 6.070 1.00 87.62 146 PRO A N 1
ATOM 1205 C CA . PRO A 1 146 ? 12.045 7.491 4.738 1.00 87.62 146 PRO A CA 1
ATOM 1206 C C . PRO A 1 146 ? 11.616 8.968 4.698 1.00 87.62 146 PRO A C 1
ATOM 1208 O O . PRO A 1 146 ? 10.882 9.462 5.561 1.00 87.62 146 PRO A O 1
ATOM 1211 N N . TYR A 1 147 ? 12.054 9.678 3.657 1.00 88.06 147 TYR A N 1
ATOM 1212 C CA . TYR A 1 147 ? 11.571 11.020 3.340 1.00 88.06 147 TYR A CA 1
ATOM 1213 C C . TYR A 1 147 ? 10.160 10.963 2.743 1.00 88.06 147 TYR A C 1
ATOM 1215 O O . TYR A 1 147 ? 9.858 10.125 1.890 1.00 88.06 147 TYR A O 1
ATOM 1223 N N . VAL A 1 148 ? 9.310 11.887 3.183 1.00 88.81 148 VAL A N 1
ATOM 1224 C CA . VAL A 1 148 ? 8.007 12.173 2.583 1.00 88.81 148 VAL A CA 1
ATOM 1225 C C . VAL A 1 148 ? 7.998 13.674 2.284 1.00 88.81 148 VAL A C 1
ATOM 1227 O O . VAL A 1 148 ? 8.325 14.438 3.201 1.00 88.81 148 VAL A O 1
ATOM 1230 N N . PRO A 1 149 ? 7.681 14.095 1.045 1.00 88.31 149 PRO A N 1
ATOM 1231 C CA . PRO A 1 149 ? 7.585 15.507 0.698 1.00 88.31 149 PRO A CA 1
ATOM 1232 C C . PRO A 1 149 ? 6.587 16.251 1.596 1.00 88.31 149 PRO A C 1
ATOM 1234 O O . PRO A 1 149 ? 5.685 15.618 2.161 1.00 88.31 149 PRO A O 1
ATOM 1237 N N . PRO A 1 150 ? 6.720 17.581 1.742 1.00 89.06 150 PRO A N 1
ATOM 1238 C CA . PRO A 1 150 ? 5.719 18.395 2.419 1.00 89.06 150 PRO A CA 1
ATOM 1239 C C . PRO A 1 150 ? 4.313 18.135 1.867 1.00 89.06 150 PRO A C 1
ATOM 1241 O O . PRO A 1 150 ? 4.136 17.891 0.673 1.00 89.06 150 PRO A O 1
ATOM 1244 N N . VAL A 1 151 ? 3.304 18.204 2.737 1.00 87.31 151 VAL A N 1
ATOM 1245 C CA . VAL A 1 151 ? 1.908 17.908 2.371 1.00 87.31 151 VAL A CA 1
ATOM 1246 C C . VAL A 1 151 ? 1.428 18.808 1.232 1.00 87.31 151 VAL A C 1
ATOM 1248 O O . VAL A 1 151 ? 0.754 18.325 0.333 1.00 87.31 151 VAL A O 1
ATOM 1251 N N . GLN A 1 152 ? 1.863 20.068 1.204 1.00 87.88 152 GLN A N 1
ATOM 1252 C CA . GLN A 1 152 ? 1.543 21.027 0.146 1.00 87.88 152 GLN A CA 1
ATOM 1253 C C . GLN A 1 152 ? 2.006 20.531 -1.234 1.00 87.88 152 GLN A C 1
ATOM 1255 O O . GLN A 1 152 ? 1.217 20.509 -2.169 1.00 87.88 152 GLN A O 1
ATOM 1260 N N . GLU A 1 153 ? 3.237 20.017 -1.343 1.00 86.44 153 GLU A N 1
ATOM 1261 C CA . GLU A 1 153 ? 3.776 19.461 -2.597 1.00 86.44 153 GLU A CA 1
ATOM 1262 C C . GLU A 1 153 ? 3.031 18.174 -3.018 1.00 86.44 153 GLU A C 1
ATOM 1264 O O . GLU A 1 153 ? 2.890 17.860 -4.205 1.00 86.44 153 GLU A O 1
ATOM 1269 N N . LEU A 1 154 ? 2.508 17.416 -2.048 1.00 84.38 154 LEU A N 1
ATOM 1270 C CA . LEU A 1 154 ? 1.651 16.264 -2.328 1.00 84.38 154 LEU A CA 1
ATOM 1271 C C . LEU A 1 154 ? 0.247 16.690 -2.795 1.00 84.38 154 LEU A C 1
ATOM 1273 O O . LEU A 1 154 ? -0.275 16.065 -3.717 1.00 84.38 154 LEU A O 1
ATOM 1277 N N . GLU A 1 155 ? -0.336 17.734 -2.201 1.00 82.38 155 GLU A N 1
ATOM 1278 C CA . GLU A 1 155 ? -1.703 18.221 -2.445 1.00 82.38 155 GLU A CA 1
ATOM 1279 C C . GLU A 1 155 ? -1.847 19.080 -3.709 1.00 82.38 155 GLU A C 1
ATOM 1281 O O . GLU A 1 155 ? -2.840 18.934 -4.427 1.00 82.38 155 GLU A O 1
ATOM 1286 N N . GLU A 1 156 ? -0.855 19.914 -4.038 1.00 79.50 156 GLU A N 1
ATOM 1287 C CA . GLU A 1 156 ? -0.831 20.762 -5.246 1.00 79.50 156 GLU A CA 1
ATOM 1288 C C . GLU A 1 156 ? -1.086 19.948 -6.522 1.00 79.50 156 GLU A C 1
ATOM 1290 O O . GLU A 1 156 ? -1.762 20.389 -7.451 1.00 79.50 156 GLU A O 1
ATOM 1295 N N . CYS A 1 157 ? -0.640 18.694 -6.529 1.00 65.25 157 CYS A N 1
ATOM 1296 C CA . CYS A 1 157 ? -0.816 17.791 -7.658 1.00 65.25 157 CYS A CA 1
ATOM 1297 C C . CYS A 1 157 ? -2.262 17.298 -7.855 1.00 65.25 157 CYS A C 1
ATOM 1299 O O . CYS A 1 157 ? -2.597 16.834 -8.946 1.00 65.25 157 CYS A O 1
ATOM 1301 N N . PHE A 1 158 ? -3.126 17.395 -6.838 1.00 64.94 158 PHE A N 1
ATOM 1302 C CA . PHE A 1 158 ? -4.536 17.000 -6.931 1.00 64.94 158 PHE A CA 1
ATOM 1303 C C . PHE A 1 158 ? -5.453 18.164 -7.347 1.00 64.94 158 PHE A C 1
ATOM 1305 O O . PHE A 1 158 ? -6.458 17.935 -8.023 1.00 64.94 158 PHE A O 1
ATOM 1312 N N . GLY A 1 159 ? -5.115 19.407 -6.981 1.00 55.28 159 GLY A N 1
ATOM 1313 C CA . GLY A 1 159 ? -6.002 20.572 -7.129 1.00 55.28 159 GLY A CA 1
ATOM 1314 C C . GLY A 1 159 ? -6.219 21.062 -8.566 1.00 55.28 159 GLY A C 1
ATOM 1315 O O . GLY A 1 159 ? -7.315 21.499 -8.916 1.00 55.28 159 GLY A O 1
ATOM 1316 N N . GLU A 1 160 ? -5.218 20.949 -9.442 1.00 56.72 160 GLU A N 1
ATOM 1317 C CA . GLU A 1 160 ? -5.299 21.531 -10.794 1.00 56.72 160 GLU A CA 1
ATOM 1318 C C . GLU A 1 160 ? -6.266 20.803 -11.744 1.00 56.72 160 GLU A C 1
ATOM 1320 O O . GLU A 1 160 ? -6.691 21.363 -12.754 1.00 56.72 160 GLU A O 1
ATOM 1325 N N . SER A 1 161 ? -6.626 19.545 -11.463 1.00 51.44 161 SER A N 1
ATOM 1326 C CA . SER A 1 161 ? -7.477 18.760 -12.372 1.00 51.44 161 SER A CA 1
ATOM 1327 C C . SER A 1 161 ? -8.964 19.116 -12.290 1.00 51.44 161 SER A C 1
ATOM 1329 O O . SER A 1 161 ? -9.687 18.891 -13.257 1.00 51.44 161 SER A O 1
ATOM 1331 N N . LEU A 1 162 ? -9.436 19.637 -11.155 1.00 49.81 162 LEU A N 1
ATOM 1332 C CA . LEU A 1 162 ? -10.864 19.899 -10.936 1.00 49.81 162 LEU A CA 1
ATOM 1333 C C . LEU A 1 162 ? -11.300 21.269 -11.468 1.00 49.81 162 LEU A C 1
ATOM 1335 O O . LEU A 1 162 ? -12.411 21.400 -11.975 1.00 49.81 162 LEU A O 1
ATOM 1339 N N . ASN A 1 163 ? -10.411 22.265 -11.448 1.00 49.41 163 ASN A N 1
ATOM 1340 C CA . ASN A 1 163 ? -10.772 23.632 -11.833 1.00 49.41 163 ASN A CA 1
ATOM 1341 C C . ASN A 1 163 ? -10.727 23.877 -13.352 1.00 49.41 163 ASN A C 1
ATOM 1343 O O . ASN A 1 163 ? -11.440 24.744 -13.852 1.00 49.41 163 ASN A O 1
ATOM 1347 N N . ASN A 1 164 ? -9.970 23.075 -14.109 1.00 48.34 164 ASN A N 1
ATOM 1348 C CA . ASN A 1 164 ? -9.837 23.256 -15.561 1.00 48.34 164 ASN A CA 1
ATOM 1349 C C . ASN A 1 164 ? -10.904 22.524 -16.394 1.00 48.34 164 ASN A C 1
ATOM 1351 O O . ASN A 1 164 ? -10.998 22.766 -17.593 1.00 48.34 164 ASN A O 1
ATOM 1355 N N . SER A 1 165 ? -11.744 21.670 -15.795 1.00 43.50 165 SER A N 1
ATOM 1356 C CA . SER A 1 165 ? -12.792 20.956 -16.545 1.00 43.50 165 SER A CA 1
ATOM 1357 C C . SER A 1 165 ? -14.082 21.766 -16.745 1.00 43.50 165 SER A C 1
ATOM 1359 O O . SER A 1 165 ? -14.964 21.308 -17.468 1.00 43.50 165 SER A O 1
ATOM 1361 N N . MET A 1 166 ? -14.225 22.943 -16.123 1.00 46.88 166 MET A N 1
ATOM 1362 C CA . MET A 1 166 ? -15.474 23.721 -16.177 1.00 46.88 166 MET A CA 1
ATOM 1363 C C . MET A 1 166 ? -15.321 25.113 -16.815 1.00 46.88 166 MET A C 1
ATOM 1365 O O . MET A 1 166 ? -16.316 25.800 -17.026 1.00 46.88 166 MET A O 1
ATOM 1369 N N . ALA A 1 167 ? -14.102 25.527 -17.181 1.00 46.38 167 ALA A N 1
ATOM 1370 C CA . ALA A 1 167 ? -13.820 26.901 -17.595 1.00 46.38 167 ALA A CA 1
ATOM 1371 C C . ALA A 1 167 ? -12.962 27.012 -18.868 1.00 46.38 167 ALA A C 1
ATOM 1373 O O . ALA A 1 167 ? -11.925 27.661 -18.833 1.00 46.38 167 ALA A O 1
ATOM 1374 N N . THR A 1 168 ? -13.346 26.407 -20.003 1.00 44.19 168 THR A N 1
ATOM 1375 C CA . THR A 1 168 ? -12.887 26.889 -21.333 1.00 44.19 168 THR A CA 1
ATOM 1376 C C . THR A 1 168 ? -13.684 26.294 -22.505 1.00 44.19 168 THR A C 1
ATOM 1378 O O . THR A 1 168 ? -13.220 25.441 -23.251 1.00 44.19 168 THR A O 1
ATOM 1381 N N . ILE A 1 169 ? -14.899 26.804 -22.722 1.00 47.66 169 ILE A N 1
ATOM 1382 C CA . ILE A 1 169 ? -15.494 26.883 -24.067 1.00 47.66 169 ILE A CA 1
ATOM 1383 C C . ILE A 1 169 ? -15.691 28.367 -24.345 1.00 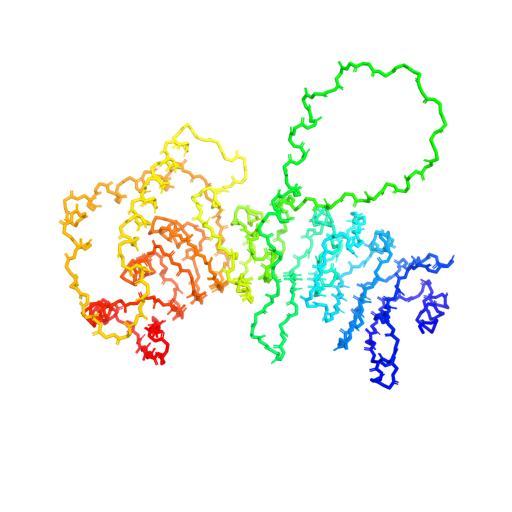47.66 169 ILE A C 1
ATOM 1385 O O . ILE A 1 169 ? -16.795 28.879 -24.216 1.00 47.66 169 ILE A O 1
ATOM 1389 N N . SER A 1 170 ? -14.613 29.099 -24.619 1.00 46.78 170 SER A N 1
ATOM 1390 C CA . SER A 1 170 ? -14.686 30.408 -25.278 1.00 46.78 170 SER A CA 1
ATOM 1391 C C . SER A 1 170 ? -13.293 30.861 -25.700 1.00 46.78 170 SER A C 1
ATOM 1393 O O . SER A 1 170 ? -12.409 31.039 -24.869 1.00 46.78 170 SER A O 1
ATOM 1395 N N . THR A 1 171 ? -13.169 31.155 -26.996 1.00 49.22 171 THR A N 1
ATOM 1396 C CA . THR A 1 171 ? -12.113 31.959 -27.641 1.00 49.22 171 THR A CA 1
ATOM 1397 C C . THR A 1 171 ? -10.745 31.300 -27.863 1.00 49.22 171 THR A C 1
ATOM 1399 O O . THR A 1 171 ? -9.810 31.480 -27.094 1.00 49.22 171 THR A O 1
ATOM 1402 N N . ALA A 1 172 ? -10.586 30.642 -29.017 1.00 44.84 172 ALA A N 1
ATOM 1403 C CA . ALA A 1 172 ? -9.281 30.465 -29.655 1.00 44.84 172 ALA A CA 1
ATOM 1404 C C . ALA A 1 172 ? -9.422 30.612 -31.179 1.00 44.84 172 ALA A C 1
ATOM 1406 O O . ALA A 1 172 ? -9.736 29.661 -31.889 1.00 44.84 172 ALA A O 1
ATOM 1407 N N . ILE A 1 173 ? -9.205 31.832 -31.678 1.00 49.56 173 ILE A N 1
ATOM 1408 C CA . ILE A 1 173 ? -8.909 32.107 -33.086 1.00 49.56 173 ILE A CA 1
ATOM 1409 C C . ILE A 1 173 ? -7.630 32.955 -33.091 1.00 49.56 173 ILE A C 1
ATOM 1411 O O . ILE A 1 173 ? -7.588 34.011 -32.470 1.00 49.56 173 ILE A O 1
ATOM 1415 N N . ASN A 1 174 ? -6.618 32.466 -33.814 1.00 53.97 174 ASN A N 1
ATOM 1416 C CA . ASN A 1 174 ? -5.358 33.118 -34.198 1.00 53.97 174 ASN A CA 1
ATOM 1417 C C . ASN A 1 174 ? -4.255 33.249 -33.134 1.00 53.97 174 ASN A C 1
ATOM 1419 O O . ASN A 1 174 ? -4.140 34.269 -32.464 1.00 53.97 174 ASN A O 1
ATOM 1423 N N . SER A 1 175 ? -3.335 32.277 -33.102 1.00 45.06 175 SER A N 1
ATOM 1424 C CA . SER A 1 175 ? -1.904 32.519 -32.847 1.00 45.06 175 SER A CA 1
ATOM 1425 C C . SER A 1 175 ? -1.062 31.368 -33.407 1.00 45.06 175 SER A C 1
ATOM 1427 O O . SER A 1 175 ? -1.226 30.209 -33.041 1.00 45.06 175 SER A O 1
ATOM 1429 N N . THR A 1 176 ? -0.200 31.716 -34.356 1.00 50.72 176 THR A N 1
ATOM 1430 C CA . THR A 1 176 ? 0.687 30.860 -35.150 1.00 50.72 176 THR A CA 1
ATOM 1431 C C . THR A 1 176 ? 2.033 30.599 -34.465 1.00 50.72 176 THR A C 1
ATOM 1433 O O . THR A 1 176 ? 2.573 31.473 -33.793 1.00 50.72 176 THR A O 1
ATOM 1436 N N . THR A 1 177 ? 2.602 29.419 -34.751 1.00 52.84 177 THR A N 1
ATOM 1437 C CA . THR A 1 177 ? 4.019 29.020 -34.580 1.00 52.84 177 THR A CA 1
ATOM 1438 C C . THR A 1 177 ? 4.591 29.059 -33.160 1.00 52.84 177 THR A C 1
ATOM 1440 O O . THR A 1 177 ? 5.463 29.863 -32.844 1.00 52.84 177 THR A O 1
ATOM 1443 N N . THR A 1 178 ? 4.177 28.101 -32.332 1.00 42.78 178 THR A N 1
ATOM 1444 C CA . THR A 1 178 ? 4.894 27.691 -31.117 1.00 42.78 178 THR A CA 1
ATOM 1445 C C . THR A 1 178 ? 5.666 26.401 -31.390 1.00 42.78 178 THR A C 1
ATOM 1447 O O . THR A 1 178 ? 5.104 25.397 -31.827 1.00 42.78 178 THR A O 1
ATOM 1450 N N . THR A 1 179 ? 6.975 26.442 -31.146 1.00 50.22 179 THR A N 1
ATOM 1451 C CA . THR A 1 179 ? 7.867 25.282 -31.034 1.00 50.22 179 THR A CA 1
ATOM 1452 C C . THR A 1 179 ? 7.213 24.204 -30.161 1.00 50.22 179 THR A C 1
ATOM 1454 O O . THR A 1 179 ? 6.590 24.562 -29.158 1.00 50.22 179 THR A O 1
ATOM 1457 N N . PRO A 1 180 ? 7.340 22.902 -30.493 1.00 44.59 180 PRO A N 1
ATOM 1458 C CA . PRO A 1 180 ? 6.807 21.830 -29.665 1.00 44.59 180 PRO A CA 1
ATOM 1459 C C . PRO A 1 180 ? 7.572 21.824 -28.341 1.00 44.59 180 PRO A C 1
ATOM 1461 O O . PRO A 1 180 ? 8.629 21.211 -28.207 1.00 44.59 180 PRO A O 1
ATOM 1464 N N . SER A 1 181 ? 7.056 22.572 -27.367 1.00 46.41 181 SER A N 1
ATOM 1465 C CA . SER A 1 181 ? 7.388 22.404 -25.962 1.00 46.41 181 SER A CA 1
ATOM 1466 C C . SER A 1 181 ? 7.165 20.928 -25.677 1.00 46.41 181 SER A C 1
ATOM 1468 O O . SER A 1 181 ? 6.042 20.442 -25.818 1.00 46.41 181 SER A O 1
ATOM 1470 N N . MET A 1 182 ? 8.248 20.196 -25.394 1.00 50.34 182 MET A N 1
ATOM 1471 C CA . MET A 1 182 ? 8.145 18.826 -24.915 1.00 50.34 182 MET A CA 1
ATOM 1472 C C . MET A 1 182 ? 7.236 18.879 -23.699 1.00 50.34 182 MET A C 1
ATOM 1474 O O . MET A 1 182 ? 7.625 19.409 -22.659 1.00 50.34 182 MET A O 1
ATOM 1478 N N . SER A 1 183 ? 5.998 18.425 -23.877 1.00 55.41 183 SER A N 1
ATOM 1479 C CA . SER A 1 183 ? 4.994 18.425 -22.833 1.00 55.41 183 SER A CA 1
ATOM 1480 C C . SER A 1 183 ? 5.565 17.600 -21.694 1.00 55.41 183 SER A C 1
ATOM 1482 O O . SER A 1 183 ? 5.641 16.374 -21.805 1.00 55.41 183 SER A O 1
ATOM 1484 N N . LEU A 1 184 ? 6.026 18.272 -20.639 1.00 60.91 184 LEU A N 1
ATOM 1485 C CA . LEU A 1 184 ? 6.376 17.625 -19.387 1.00 60.91 184 LEU A CA 1
ATOM 1486 C C . LEU A 1 184 ? 5.177 16.756 -19.027 1.00 60.91 184 LEU A C 1
ATOM 1488 O O . LEU A 1 184 ? 4.074 17.265 -18.825 1.00 60.91 184 LEU A O 1
ATOM 1492 N N . THR A 1 185 ? 5.374 15.439 -19.055 1.00 66.25 185 THR A N 1
ATOM 1493 C CA . THR A 1 185 ? 4.350 14.479 -18.662 1.00 66.25 185 THR A CA 1
ATOM 1494 C C . THR A 1 185 ? 3.904 14.866 -17.267 1.00 66.25 185 THR A C 1
ATOM 1496 O O . THR A 1 185 ? 4.690 14.791 -16.319 1.00 66.25 185 THR A O 1
ATOM 1499 N N . LYS A 1 186 ? 2.663 15.350 -17.170 1.00 82.69 186 LYS A N 1
ATOM 1500 C CA . LYS A 1 186 ? 2.041 15.730 -15.907 1.00 82.69 186 LYS A CA 1
ATOM 1501 C C . LYS A 1 186 ? 2.201 14.569 -14.928 1.00 82.69 186 LYS A C 1
ATOM 1503 O O . LYS A 1 186 ? 2.064 13.411 -15.328 1.00 82.69 186 LYS A O 1
ATOM 1508 N N . ARG A 1 187 ? 2.490 14.880 -13.659 1.00 85.75 187 ARG A N 1
ATOM 1509 C CA . ARG A 1 187 ? 2.566 13.874 -12.596 1.00 85.75 187 ARG A CA 1
ATOM 1510 C C . ARG A 1 187 ? 1.322 12.981 -12.667 1.00 85.75 187 ARG A C 1
ATOM 1512 O O . ARG A 1 187 ? 0.211 13.514 -12.590 1.00 85.75 187 ARG A O 1
ATOM 1519 N N . PRO A 1 188 ? 1.482 11.654 -12.795 1.00 85.00 188 PRO A N 1
ATOM 1520 C CA . PRO A 1 188 ? 0.355 10.751 -12.777 1.00 85.00 188 PRO A CA 1
ATOM 1521 C C . PRO A 1 188 ? -0.389 10.880 -11.452 1.00 85.00 188 PRO A C 1
ATOM 1523 O O . PRO A 1 188 ? 0.201 10.805 -10.369 1.00 85.00 188 PRO A O 1
ATOM 1526 N N . ILE A 1 189 ? -1.697 11.088 -11.546 1.00 84.06 189 ILE A N 1
ATOM 1527 C CA . ILE A 1 189 ? -2.564 11.086 -10.378 1.00 84.06 189 ILE A CA 1
ATOM 1528 C C . ILE A 1 189 ? -2.760 9.628 -10.000 1.00 84.06 189 ILE A C 1
ATOM 1530 O O . ILE A 1 189 ? -3.208 8.816 -10.811 1.00 84.06 189 ILE A O 1
ATOM 1534 N N . TRP A 1 190 ? -2.440 9.293 -8.757 1.00 81.06 190 TRP A N 1
ATOM 1535 C CA . TRP A 1 190 ? -2.801 7.995 -8.223 1.00 81.06 190 TRP A CA 1
ATOM 1536 C C . TRP A 1 190 ? -4.318 7.961 -8.044 1.00 81.06 190 TRP A C 1
ATOM 1538 O O . TRP A 1 190 ? -4.871 8.444 -7.058 1.00 81.06 190 TRP A O 1
ATOM 1548 N N . THR A 1 191 ? -4.991 7.460 -9.078 1.00 75.81 191 THR A N 1
ATOM 1549 C CA . THR A 1 191 ? -6.387 7.041 -9.015 1.00 75.81 191 THR A CA 1
ATOM 1550 C C . THR A 1 191 ? -6.357 5.598 -8.555 1.00 75.81 191 THR A C 1
ATOM 1552 O O . THR A 1 191 ? -5.743 4.733 -9.171 1.00 75.81 191 THR A O 1
ATOM 1555 N N . TRP A 1 192 ? -6.878 5.367 -7.362 1.00 72.81 192 TRP A N 1
ATOM 1556 C CA . TRP A 1 192 ? -6.714 4.096 -6.676 1.00 72.81 192 TRP A CA 1
ATOM 1557 C C . TRP A 1 192 ? -7.950 3.219 -6.881 1.00 72.81 192 TRP A C 1
ATOM 1559 O O . TRP A 1 192 ? -8.548 2.707 -5.939 1.00 72.81 192 TRP A O 1
ATOM 1569 N N . ASP A 1 193 ? -8.371 3.113 -8.137 1.00 81.75 193 ASP A N 1
ATOM 1570 C CA . ASP A 1 193 ? -9.481 2.299 -8.626 1.00 81.75 193 ASP A CA 1
ATOM 1571 C C . ASP A 1 193 ? -8.996 0.902 -9.040 1.00 81.75 193 ASP A C 1
ATOM 1573 O O . ASP A 1 193 ? -9.346 0.375 -10.096 1.00 81.75 193 ASP A O 1
ATOM 1577 N N . TRP A 1 194 ? -8.148 0.313 -8.198 1.00 86.81 194 TRP A N 1
ATOM 1578 C CA . TRP A 1 194 ? -7.467 -0.942 -8.475 1.00 86.81 194 TRP A CA 1
ATOM 1579 C C . TRP A 1 194 ? -8.447 -2.100 -8.660 1.00 86.81 194 TRP A C 1
ATOM 1581 O O . TRP A 1 194 ? -9.353 -2.291 -7.853 1.00 86.81 194 TRP A O 1
ATOM 1591 N N . ASP A 1 195 ? -8.219 -2.903 -9.700 1.00 94.25 195 ASP A N 1
ATOM 1592 C CA . ASP A 1 195 ? -8.845 -4.209 -9.916 1.00 94.25 195 ASP A CA 1
ATOM 1593 C C . ASP A 1 195 ? -7.750 -5.279 -9.944 1.00 94.25 195 ASP A C 1
ATOM 1595 O O . ASP A 1 195 ? -7.293 -5.706 -11.006 1.00 94.25 195 ASP A O 1
ATOM 1599 N N . LEU A 1 196 ? -7.277 -5.656 -8.752 1.00 97.19 196 LEU A N 1
ATOM 1600 C CA . LEU A 1 196 ? -6.156 -6.580 -8.559 1.00 97.19 196 LEU A CA 1
ATOM 1601 C C . LEU A 1 196 ? -6.649 -7.852 -7.847 1.00 97.19 196 LEU A C 1
ATOM 1603 O O . LEU A 1 196 ? -6.322 -8.080 -6.677 1.00 97.19 196 LEU A O 1
ATOM 1607 N N . PRO A 1 197 ? -7.453 -8.695 -8.525 1.00 97.56 197 PRO A N 1
ATOM 1608 C CA . PRO A 1 197 ? -8.119 -9.828 -7.893 1.00 97.56 197 PRO A CA 1
ATOM 1609 C C . PRO A 1 197 ? -7.143 -10.889 -7.375 1.00 97.56 197 PRO A C 1
ATOM 1611 O O . PRO A 1 197 ? -7.475 -11.610 -6.437 1.00 97.56 197 PRO A O 1
ATOM 1614 N N . MET A 1 198 ? -5.942 -10.982 -7.953 1.00 98.44 198 MET A N 1
ATOM 1615 C CA . MET A 1 198 ? -4.916 -11.959 -7.572 1.00 98.44 198 MET A CA 1
ATOM 1616 C C . MET A 1 198 ? -3.955 -11.452 -6.489 1.00 98.44 198 MET A C 1
ATOM 1618 O O . MET A 1 198 ? -3.107 -12.218 -6.029 1.00 98.44 198 MET A O 1
ATOM 1622 N N . LEU A 1 199 ? -4.078 -10.191 -6.056 1.00 98.62 199 LEU A N 1
ATOM 1623 C CA . LEU A 1 199 ? -3.132 -9.588 -5.122 1.00 98.62 199 LEU A CA 1
ATOM 1624 C C . LEU A 1 199 ? -3.236 -10.251 -3.750 1.00 98.62 199 LEU A C 1
ATOM 1626 O O . LEU A 1 199 ? -4.286 -10.223 -3.116 1.00 98.62 199 LEU A O 1
ATOM 1630 N N . THR A 1 200 ? -2.122 -10.805 -3.275 1.00 98.75 200 THR A N 1
ATOM 1631 C CA . THR A 1 200 ? -2.015 -11.478 -1.968 1.00 98.75 200 THR A CA 1
ATOM 1632 C C . THR A 1 200 ? -1.122 -10.732 -0.984 1.00 98.75 200 THR A C 1
ATOM 1634 O O . THR A 1 200 ? -1.253 -10.919 0.228 1.00 98.75 200 THR A O 1
ATOM 1637 N N . SER A 1 201 ? -0.223 -9.879 -1.478 1.00 98.69 201 SER A N 1
ATOM 1638 C CA . SER A 1 201 ? 0.731 -9.138 -0.657 1.00 98.69 201 SER A CA 1
ATOM 1639 C C . SER A 1 201 ? 0.880 -7.705 -1.146 1.00 98.69 201 SER A C 1
ATOM 1641 O O . SER A 1 201 ? 1.295 -7.468 -2.283 1.00 98.69 201 SER A O 1
ATOM 1643 N N . LEU A 1 202 ? 0.629 -6.758 -0.246 1.00 98.31 202 LEU A N 1
ATOM 1644 C CA . LEU A 1 202 ? 0.786 -5.328 -0.468 1.00 98.31 202 LEU A CA 1
ATOM 1645 C C . LEU A 1 202 ? 1.760 -4.733 0.548 1.00 98.31 202 LEU A C 1
ATOM 1647 O O . LEU A 1 202 ? 1.565 -4.855 1.757 1.00 98.31 202 LEU A O 1
ATOM 1651 N N . PHE A 1 203 ? 2.777 -4.033 0.056 1.00 98.19 203 PHE A N 1
ATOM 1652 C CA . PHE A 1 203 ? 3.663 -3.228 0.885 1.00 98.19 203 PHE A CA 1
ATOM 1653 C C . PHE A 1 203 ? 3.749 -1.803 0.348 1.00 98.19 203 PHE A C 1
ATOM 1655 O O . PHE A 1 203 ? 4.213 -1.586 -0.771 1.00 98.19 203 PHE A O 1
ATOM 1662 N N . LEU A 1 204 ? 3.405 -0.831 1.185 1.00 96.69 204 LEU A N 1
ATOM 1663 C CA . LEU A 1 204 ? 3.537 0.595 0.914 1.00 96.69 204 LEU A CA 1
ATOM 1664 C C . LEU A 1 204 ? 4.281 1.255 2.078 1.00 96.69 204 LEU A C 1
ATOM 1666 O O . LEU A 1 204 ? 3.965 1.004 3.242 1.00 96.69 204 LEU A O 1
ATOM 1670 N N . ASN A 1 205 ? 5.240 2.137 1.798 1.00 95.12 205 ASN A N 1
ATOM 1671 C CA . ASN A 1 205 ? 5.791 3.025 2.826 1.00 95.12 205 ASN A CA 1
ATOM 1672 C C . ASN A 1 205 ? 5.853 4.491 2.363 1.00 95.12 205 ASN A C 1
ATOM 1674 O O . ASN A 1 205 ? 5.523 4.814 1.219 1.00 95.12 205 ASN A O 1
ATOM 1678 N N . ALA A 1 206 ? 6.272 5.381 3.266 1.00 92.25 206 ALA A N 1
ATOM 1679 C CA . ALA A 1 206 ? 6.520 6.792 2.980 1.00 92.25 206 ALA A CA 1
ATOM 1680 C C . ALA A 1 206 ? 5.300 7.481 2.337 1.00 92.25 206 ALA A C 1
ATOM 1682 O O . ALA A 1 206 ? 4.189 7.367 2.853 1.00 92.25 206 ALA A O 1
ATOM 1683 N N . GLN A 1 207 ? 5.483 8.188 1.216 1.00 91.88 207 GLN A N 1
ATOM 1684 C CA . GLN A 1 207 ? 4.399 8.905 0.537 1.00 91.88 207 GLN A CA 1
ATOM 1685 C C . GLN A 1 207 ? 3.289 7.973 0.017 1.00 91.88 207 GLN A C 1
ATOM 1687 O O . GLN A 1 207 ? 2.120 8.359 -0.006 1.00 91.88 207 GLN A O 1
ATOM 1692 N N . PHE A 1 208 ? 3.628 6.735 -0.361 1.00 93.69 208 PHE A N 1
ATOM 1693 C CA . PHE A 1 208 ? 2.654 5.763 -0.868 1.00 93.69 208 PHE A CA 1
ATOM 1694 C C . PHE A 1 208 ? 1.760 5.277 0.267 1.00 93.69 208 PHE A C 1
ATOM 1696 O O . PHE A 1 208 ? 0.552 5.162 0.110 1.00 93.69 208 PHE A O 1
ATOM 1703 N N . ALA A 1 209 ? 2.350 5.072 1.448 1.00 94.25 209 ALA A N 1
ATOM 1704 C CA . ALA A 1 209 ? 1.580 4.840 2.658 1.00 94.25 209 ALA A CA 1
ATOM 1705 C C . ALA A 1 209 ? 0.763 6.076 3.052 1.00 94.25 209 ALA A C 1
ATOM 1707 O O . ALA A 1 209 ? -0.404 5.936 3.371 1.00 94.25 209 ALA A O 1
ATOM 1708 N N . TYR A 1 210 ? 1.320 7.288 2.999 1.00 92.38 210 TYR A N 1
ATOM 1709 C CA . TYR A 1 210 ? 0.591 8.512 3.364 1.00 92.38 210 TYR A CA 1
ATOM 1710 C C . TYR A 1 210 ? -0.683 8.735 2.527 1.00 92.38 210 TYR A C 1
ATOM 1712 O O . TYR A 1 210 ? -1.714 9.151 3.055 1.00 92.38 210 TYR A O 1
ATOM 1720 N N . THR A 1 211 ? -0.613 8.431 1.230 1.00 90.69 211 THR A N 1
ATOM 1721 C CA . THR A 1 211 ? -1.721 8.584 0.276 1.00 90.69 211 THR A CA 1
ATOM 1722 C C . THR A 1 211 ? -2.684 7.393 0.247 1.00 90.69 211 THR A C 1
AT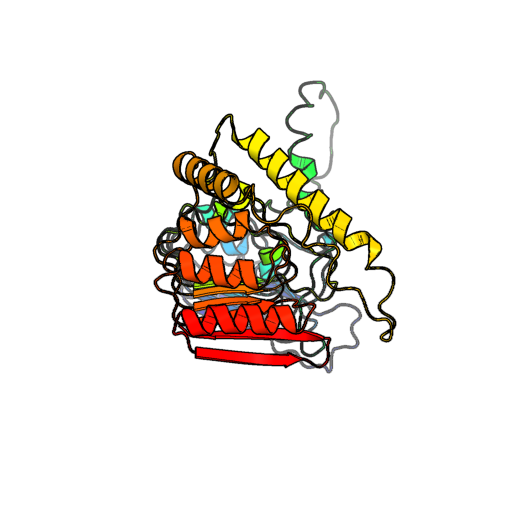OM 1724 O O . THR A 1 211 ? -3.727 7.480 -0.394 1.00 90.69 211 THR A O 1
ATOM 1727 N N . PHE A 1 212 ? -2.380 6.307 0.965 1.00 93.19 212 PHE A N 1
ATOM 1728 C CA . PHE A 1 212 ? -3.199 5.096 1.022 1.00 93.19 212 PHE A CA 1
ATOM 1729 C C . PHE A 1 212 ? -4.583 5.335 1.658 1.00 93.19 212 PHE A C 1
ATOM 1731 O O . PHE A 1 212 ? -4.744 6.101 2.612 1.00 93.19 212 PHE A O 1
ATOM 1738 N N . GLN A 1 213 ? -5.586 4.622 1.145 1.00 92.50 213 GLN A N 1
ATOM 1739 C CA . GLN A 1 213 ? -6.964 4.556 1.636 1.00 92.50 213 GLN A CA 1
ATOM 1740 C C . GLN A 1 213 ? -7.441 3.103 1.518 1.00 92.50 213 GLN A C 1
ATOM 1742 O O . GLN A 1 213 ? -7.047 2.385 0.603 1.00 92.50 213 GLN A O 1
ATOM 1747 N N . PHE A 1 214 ? -8.324 2.644 2.401 1.00 93.75 214 PHE A N 1
ATOM 1748 C CA . PHE A 1 214 ? -8.782 1.250 2.351 1.00 93.75 214 PHE A CA 1
ATOM 1749 C C . PHE A 1 214 ? -9.699 0.969 1.158 1.00 93.75 214 PHE A C 1
ATOM 1751 O O . PHE A 1 214 ? -9.656 -0.128 0.611 1.00 93.75 214 PHE A O 1
ATOM 1758 N N . LYS A 1 215 ? -10.450 1.971 0.681 1.00 92.00 215 LYS A N 1
ATOM 1759 C CA . LYS A 1 215 ? -11.310 1.877 -0.511 1.00 92.00 215 LYS A CA 1
ATOM 1760 C C . LYS A 1 215 ? -10.586 1.398 -1.771 1.00 92.00 215 LYS A C 1
ATOM 1762 O O . LYS A 1 215 ? -11.208 0.844 -2.670 1.00 92.00 215 LYS A O 1
ATOM 1767 N N . MET A 1 216 ? -9.266 1.573 -1.806 1.00 91.38 216 MET A N 1
ATOM 1768 C CA . MET A 1 216 ? -8.384 1.118 -2.882 1.00 91.38 216 MET A CA 1
ATOM 1769 C C . MET A 1 216 ? -8.331 -0.408 -3.000 1.00 91.38 216 MET A C 1
ATOM 1771 O O . MET A 1 216 ? -7.963 -0.942 -4.039 1.00 91.38 216 MET A O 1
ATOM 1775 N N . LEU A 1 217 ? -8.692 -1.115 -1.929 1.00 95.25 217 LEU A N 1
ATOM 1776 C CA . LEU A 1 217 ? -8.628 -2.569 -1.818 1.00 95.25 217 LEU A CA 1
ATOM 1777 C C . LEU A 1 217 ? -9.982 -3.244 -2.088 1.00 95.25 217 LEU A C 1
ATOM 1779 O O . LEU A 1 217 ? -10.120 -4.453 -1.923 1.00 95.25 217 LEU A O 1
ATOM 1783 N N . ALA A 1 218 ? -10.991 -2.485 -2.530 1.00 95.06 218 ALA A N 1
ATOM 1784 C CA . ALA A 1 218 ? -12.346 -2.993 -2.756 1.00 95.06 218 ALA A CA 1
ATOM 1785 C C . ALA A 1 218 ? -12.414 -4.168 -3.749 1.00 95.06 218 ALA A C 1
ATOM 1787 O O . ALA A 1 218 ? -13.336 -4.976 -3.683 1.00 95.06 218 ALA A O 1
ATOM 1788 N N . ARG A 1 219 ? -11.446 -4.278 -4.667 1.00 96.38 219 ARG A N 1
ATOM 1789 C CA . ARG A 1 219 ? -11.357 -5.365 -5.657 1.00 96.38 219 ARG A CA 1
ATOM 1790 C C . ARG A 1 219 ? -10.101 -6.221 -5.477 1.00 96.38 219 ARG A C 1
ATOM 1792 O O . ARG A 1 219 ? -9.533 -6.712 -6.450 1.00 96.38 219 ARG A O 1
ATOM 1799 N N . THR A 1 220 ? -9.659 -6.406 -4.232 1.00 97.00 220 THR A N 1
ATOM 1800 C CA . THR A 1 220 ? -8.519 -7.276 -3.887 1.00 97.00 220 THR A CA 1
ATOM 1801 C C . THR A 1 220 ? -8.925 -8.347 -2.863 1.00 97.00 220 THR A C 1
ATOM 1803 O O . THR A 1 220 ? -8.409 -8.362 -1.744 1.00 97.00 220 THR A O 1
ATOM 1806 N N . PRO A 1 221 ? -9.869 -9.250 -3.200 1.00 96.81 221 PRO A N 1
ATOM 1807 C CA . PRO A 1 221 ? -10.458 -10.192 -2.242 1.00 96.81 221 PRO A CA 1
ATOM 1808 C C . PRO A 1 221 ? -9.463 -11.222 -1.685 1.00 96.81 221 PRO A C 1
ATOM 1810 O O . PRO A 1 221 ? -9.684 -11.759 -0.604 1.00 96.81 221 PRO A O 1
ATOM 1813 N N . ASN A 1 222 ? -8.368 -11.496 -2.405 1.00 98.25 222 ASN A N 1
ATOM 1814 C CA . ASN A 1 222 ? -7.359 -12.496 -2.038 1.00 98.25 222 ASN A CA 1
ATOM 1815 C C . ASN A 1 222 ? -6.191 -11.928 -1.212 1.00 98.25 222 ASN A C 1
ATOM 1817 O O . ASN A 1 222 ? -5.193 -12.621 -0.999 1.00 98.25 222 ASN A O 1
ATOM 1821 N N . LEU A 1 223 ? -6.290 -10.676 -0.761 1.00 98.56 223 LEU A N 1
ATOM 1822 C CA . LEU A 1 223 ? -5.210 -9.985 -0.068 1.00 98.56 223 LEU A CA 1
ATOM 1823 C C . LEU A 1 223 ? -4.993 -10.572 1.330 1.00 98.56 223 LEU A C 1
ATOM 1825 O O . LEU A 1 223 ? -5.868 -10.478 2.184 1.00 98.56 223 LEU A O 1
ATOM 1829 N N . LYS A 1 224 ? -3.814 -11.164 1.557 1.00 98.62 224 LYS A N 1
ATOM 1830 C CA . LYS A 1 224 ? -3.451 -11.858 2.805 1.00 98.62 224 LYS A CA 1
ATOM 1831 C C . LYS A 1 224 ? -2.546 -11.039 3.710 1.00 98.62 224 LYS A C 1
ATOM 1833 O O . LYS A 1 224 ? -2.636 -11.149 4.928 1.00 98.62 224 LYS A O 1
ATOM 1838 N N . ASN A 1 225 ? -1.674 -10.225 3.116 1.00 98.69 225 ASN A N 1
ATOM 1839 C CA . ASN A 1 225 ? -0.674 -9.452 3.839 1.00 98.69 225 ASN A CA 1
ATOM 1840 C C . ASN A 1 225 ? -0.713 -7.992 3.404 1.00 98.69 225 ASN A C 1
ATOM 1842 O O . ASN A 1 225 ? -0.558 -7.689 2.217 1.00 98.69 225 ASN A O 1
ATOM 1846 N N . ILE A 1 226 ? -0.862 -7.092 4.372 1.00 98.31 226 ILE A N 1
ATOM 1847 C CA . ILE A 1 226 ? -0.794 -5.648 4.155 1.00 98.31 226 ILE A CA 1
ATOM 1848 C C . ILE A 1 226 ? 0.228 -5.048 5.107 1.00 98.31 226 ILE A C 1
ATOM 1850 O O . ILE A 1 226 ? 0.141 -5.213 6.323 1.00 98.31 226 ILE A O 1
ATOM 1854 N N . VAL A 1 227 ? 1.152 -4.277 4.544 1.00 98.12 227 VAL A N 1
ATOM 1855 C CA . VAL A 1 227 ? 2.051 -3.410 5.299 1.00 98.12 227 VAL A CA 1
ATOM 1856 C C . VAL A 1 227 ? 1.930 -1.992 4.770 1.00 98.12 227 VAL A C 1
ATOM 1858 O O . VAL A 1 227 ? 2.257 -1.727 3.616 1.00 98.12 227 VAL A O 1
ATOM 1861 N N . VAL A 1 228 ? 1.492 -1.079 5.630 1.00 97.19 228 VAL A N 1
ATOM 1862 C CA . VAL A 1 228 ? 1.391 0.351 5.340 1.00 97.19 228 VAL A CA 1
ATOM 1863 C C . VAL A 1 228 ? 2.195 1.112 6.392 1.00 97.19 228 VAL A C 1
ATOM 1865 O O . VAL A 1 228 ? 1.812 1.185 7.560 1.00 97.19 228 VAL A O 1
ATOM 1868 N N . ASP A 1 229 ? 3.337 1.663 5.987 1.00 95.31 229 ASP A N 1
ATOM 1869 C CA . ASP A 1 229 ? 4.293 2.325 6.881 1.00 95.31 229 ASP A CA 1
ATOM 1870 C C . ASP A 1 229 ? 4.518 3.792 6.493 1.00 95.31 229 ASP A C 1
ATOM 1872 O O . ASP A 1 229 ? 5.390 4.124 5.691 1.00 95.31 229 ASP A O 1
ATOM 1876 N N . SER A 1 230 ? 3.730 4.694 7.075 1.00 93.06 230 SER A N 1
ATOM 1877 C CA . SER A 1 230 ? 3.819 6.140 6.839 1.00 93.06 230 SER A CA 1
ATOM 1878 C C . SER A 1 230 ? 4.826 6.846 7.749 1.00 93.06 230 SER A C 1
ATOM 1880 O O . SER A 1 230 ? 4.836 8.077 7.811 1.00 93.06 230 SER A O 1
ATOM 1882 N N . ARG A 1 231 ? 5.682 6.113 8.481 1.00 90.25 231 ARG A N 1
ATOM 1883 C CA . ARG A 1 231 ? 6.728 6.752 9.291 1.00 90.25 231 ARG A CA 1
ATOM 1884 C C . ARG A 1 231 ? 7.620 7.584 8.375 1.00 90.25 231 ARG A C 1
ATOM 1886 O O . ARG A 1 231 ? 8.162 7.065 7.405 1.00 90.25 231 ARG A O 1
ATOM 1893 N N . SER A 1 232 ? 7.789 8.861 8.705 1.00 87.88 232 SER A N 1
ATOM 1894 C CA . SER A 1 232 ? 8.671 9.770 7.979 1.00 87.88 232 SER A CA 1
ATOM 1895 C C . SER A 1 232 ? 9.676 10.425 8.917 1.00 87.88 232 SER A C 1
ATOM 1897 O O . SER A 1 232 ? 9.418 10.591 10.113 1.00 87.88 232 SER A O 1
ATOM 1899 N N . TYR A 1 233 ? 10.824 10.820 8.366 1.00 83.69 233 TYR A N 1
ATOM 1900 C CA . TYR A 1 233 ? 11.819 11.593 9.110 1.00 83.69 233 TYR A CA 1
ATOM 1901 C C . TYR A 1 233 ? 11.259 12.947 9.577 1.00 83.69 233 TYR A C 1
ATOM 1903 O O . TYR A 1 233 ? 11.488 13.351 10.714 1.00 83.69 233 TYR A O 1
ATOM 1911 N N . SER A 1 234 ? 10.478 13.621 8.724 1.00 81.06 234 SER A N 1
ATOM 1912 C CA . SER A 1 234 ? 9.951 14.963 8.998 1.00 81.06 234 SER A CA 1
ATOM 1913 C C . SER A 1 234 ? 8.896 14.987 10.104 1.00 81.06 234 SER A C 1
ATOM 1915 O O . SER A 1 234 ? 8.711 16.025 10.731 1.00 81.06 234 SER A O 1
ATOM 1917 N N . ARG A 1 235 ? 8.170 13.880 10.328 1.00 80.12 235 ARG A N 1
ATOM 1918 C CA . ARG A 1 235 ? 6.965 13.804 11.185 1.00 80.12 235 ARG A CA 1
ATOM 1919 C C . ARG A 1 235 ? 5.860 14.816 10.838 1.00 80.12 235 ARG A C 1
ATOM 1921 O O . ARG A 1 235 ? 4.855 14.866 11.537 1.00 80.12 235 ARG A O 1
ATOM 1928 N N . GLN A 1 236 ? 6.019 15.583 9.760 1.00 83.00 236 GLN A N 1
ATOM 1929 C CA . GLN A 1 236 ? 5.062 16.589 9.293 1.00 83.00 236 GLN A CA 1
ATOM 1930 C C . GLN A 1 236 ? 3.859 15.950 8.590 1.00 83.00 236 GLN A C 1
ATOM 1932 O O . GLN A 1 236 ? 2.802 16.559 8.475 1.00 83.00 236 GLN A O 1
ATOM 1937 N N . CYS A 1 237 ? 4.007 14.707 8.136 1.00 84.06 237 CYS A N 1
ATOM 1938 C CA . CYS A 1 237 ? 2.970 13.981 7.421 1.00 84.06 237 CYS A CA 1
ATOM 1939 C C . CYS A 1 237 ? 2.114 13.206 8.426 1.00 84.06 237 CYS A C 1
ATOM 1941 O O . CYS A 1 237 ? 2.398 12.050 8.746 1.00 84.06 237 CYS A O 1
ATOM 1943 N N . GLN A 1 238 ? 1.075 13.858 8.943 1.00 89.44 238 GLN A N 1
ATOM 1944 C CA . GLN A 1 238 ? 0.032 13.206 9.728 1.00 89.44 238 GLN A CA 1
ATOM 1945 C C . GLN A 1 238 ? -1.163 12.910 8.822 1.00 89.44 238 GLN A C 1
ATOM 1947 O O . GLN A 1 238 ? -1.692 13.814 8.175 1.00 89.44 238 GLN A O 1
ATOM 1952 N N . ARG A 1 239 ? -1.589 11.645 8.759 1.00 90.31 239 ARG A N 1
ATOM 1953 C CA . ARG A 1 239 ? -2.735 11.228 7.936 1.00 90.31 239 ARG A CA 1
ATOM 1954 C C . ARG A 1 239 ? -3.898 10.814 8.827 1.00 90.31 239 ARG A C 1
ATOM 1956 O O . ARG A 1 239 ? -3.770 9.942 9.684 1.00 90.31 239 ARG A O 1
ATOM 1963 N N . LYS A 1 240 ? -5.045 11.441 8.588 1.00 92.44 240 LYS A N 1
ATOM 1964 C CA . LYS A 1 240 ? -6.291 11.211 9.316 1.00 92.44 240 LYS A CA 1
ATOM 1965 C C . LYS A 1 240 ? -7.168 10.189 8.590 1.00 92.44 240 LYS A C 1
ATOM 1967 O O . LYS A 1 240 ? -7.702 10.503 7.533 1.00 92.44 240 LYS A O 1
ATOM 1972 N N . ILE A 1 241 ? -7.330 8.996 9.149 1.00 93.75 241 ILE A N 1
ATOM 1973 C CA . ILE A 1 241 ? -8.230 7.968 8.619 1.00 93.75 241 ILE A CA 1
ATOM 1974 C C . ILE A 1 241 ? -9.664 8.317 9.016 1.00 93.75 241 ILE A C 1
ATOM 1976 O O . ILE A 1 241 ? -10.001 8.387 10.201 1.00 93.75 241 ILE A O 1
ATOM 1980 N N . VAL A 1 242 ? -10.503 8.535 8.009 1.00 93.06 242 VAL A N 1
ATOM 1981 C CA . VAL A 1 242 ? -11.923 8.880 8.160 1.00 93.06 242 VAL A CA 1
ATOM 1982 C C . VAL A 1 242 ? -12.808 7.744 7.660 1.00 93.06 242 VAL A C 1
ATOM 1984 O O . VAL A 1 242 ? -12.358 6.874 6.921 1.00 93.06 242 VAL A O 1
ATOM 1987 N N . LEU A 1 243 ? -14.093 7.755 8.020 1.00 92.00 243 LEU A N 1
ATOM 1988 C CA . LEU A 1 243 ? -15.018 6.674 7.658 1.00 92.00 243 LEU A CA 1
ATOM 1989 C C . LEU A 1 243 ? -15.132 6.448 6.144 1.00 92.00 243 LEU A C 1
ATOM 1991 O O . LEU A 1 243 ? -15.232 5.307 5.699 1.00 92.00 243 LEU A O 1
ATOM 1995 N N . SER A 1 244 ? -15.035 7.509 5.340 1.00 92.25 244 SER A N 1
ATOM 1996 C CA . SER A 1 244 ? -15.039 7.404 3.876 1.00 92.25 244 SER A CA 1
ATOM 1997 C C . SER A 1 244 ? -13.806 6.720 3.289 1.00 92.25 244 SER A C 1
ATOM 1999 O O . SER A 1 244 ? -13.857 6.303 2.132 1.00 92.25 244 SER A O 1
ATOM 2001 N N . ASP A 1 245 ? -12.721 6.559 4.052 1.00 93.62 245 ASP A N 1
ATOM 2002 C CA . ASP A 1 245 ? -11.570 5.775 3.603 1.00 93.62 245 ASP A CA 1
ATOM 2003 C C . ASP A 1 245 ? -11.894 4.275 3.546 1.00 93.62 245 ASP A C 1
ATOM 2005 O O . ASP A 1 245 ? -11.191 3.557 2.841 1.00 93.62 245 ASP A O 1
ATOM 2009 N N . PHE A 1 246 ? -12.942 3.806 4.239 1.00 95.44 246 PHE A N 1
ATOM 2010 C CA . PHE A 1 246 ? -13.348 2.396 4.297 1.00 95.44 246 PHE A CA 1
ATOM 2011 C C . PHE A 1 246 ? -14.509 2.031 3.369 1.00 95.44 246 PHE A C 1
ATOM 2013 O O . PHE A 1 246 ? -14.815 0.851 3.245 1.00 95.44 246 PHE A O 1
ATOM 2020 N N . LEU A 1 247 ? -15.190 3.001 2.760 1.00 95.12 247 LEU A N 1
ATOM 2021 C CA . LEU A 1 247 ? -16.372 2.739 1.932 1.00 95.12 247 LEU A CA 1
ATOM 2022 C C . LEU A 1 247 ? -15.980 2.218 0.551 1.00 95.12 247 LEU A C 1
ATOM 2024 O O . LEU A 1 247 ? -14.946 2.609 0.005 1.00 95.12 247 LEU A O 1
ATOM 2028 N N . VAL A 1 248 ? -16.822 1.374 -0.042 1.00 94.44 248 VAL A N 1
ATOM 2029 C CA . VAL A 1 248 ? -16.632 0.923 -1.427 1.00 94.44 248 VAL A CA 1
ATOM 2030 C C . VAL A 1 248 ? -16.627 2.143 -2.370 1.00 94.44 248 VAL A C 1
ATOM 2032 O O . VAL A 1 248 ? -17.436 3.062 -2.200 1.00 94.44 248 VAL A O 1
ATOM 2035 N N . PRO A 1 249 ? -15.723 2.204 -3.370 1.00 91.94 249 PRO A N 1
ATOM 2036 C CA . PRO A 1 249 ? -15.712 3.289 -4.346 1.00 91.94 249 PRO A CA 1
ATOM 2037 C C . PRO A 1 249 ? -17.077 3.486 -5.021 1.00 91.94 249 PRO A C 1
ATOM 2039 O O . PRO A 1 249 ? -17.693 2.527 -5.478 1.00 91.94 249 PRO A O 1
ATOM 2042 N N . GLY A 1 250 ? -17.534 4.739 -5.103 1.00 90.69 250 GLY A N 1
ATOM 2043 C CA . GLY A 1 250 ? -18.839 5.085 -5.680 1.00 90.69 250 GLY A CA 1
ATOM 2044 C C . GLY A 1 250 ? -20.031 4.896 -4.736 1.00 90.69 250 GLY A C 1
ATOM 2045 O O . GLY A 1 250 ? -21.166 5.099 -5.158 1.00 90.69 250 GLY A O 1
ATOM 2046 N N . PHE A 1 251 ? -19.807 4.535 -3.469 1.00 92.38 251 PHE A N 1
ATOM 2047 C CA . PHE A 1 251 ? -20.883 4.483 -2.484 1.00 92.38 251 PHE A CA 1
ATOM 2048 C C . PHE A 1 251 ? -21.470 5.879 -2.229 1.00 92.38 251 PHE A C 1
ATOM 2050 O O . PHE A 1 251 ? -20.758 6.824 -1.876 1.00 92.38 251 PHE A O 1
ATOM 2057 N N . HIS A 1 252 ? -22.791 5.988 -2.362 1.00 90.69 252 HIS A N 1
ATOM 2058 C CA . HIS A 1 252 ? -23.549 7.205 -2.102 1.00 90.69 252 HIS A CA 1
ATOM 2059 C C . HIS A 1 252 ? -24.731 6.886 -1.189 1.00 90.69 252 HIS A C 1
ATOM 2061 O O . HIS A 1 252 ? -25.565 6.044 -1.507 1.00 90.69 252 HIS A O 1
ATOM 2067 N N . HIS A 1 253 ? -24.828 7.593 -0.064 1.00 92.62 253 HIS A N 1
ATOM 2068 C CA . HIS A 1 253 ? -25.958 7.475 0.851 1.00 92.62 253 HIS A CA 1
ATOM 2069 C C . HIS A 1 253 ? -26.291 8.850 1.453 1.00 92.62 253 HIS A C 1
ATOM 2071 O O . HIS A 1 253 ? -25.368 9.545 1.880 1.00 92.62 253 HIS A O 1
ATOM 2077 N N . PRO A 1 254 ? -27.576 9.253 1.558 1.00 91.25 254 PRO A N 1
ATOM 2078 C CA . PRO A 1 254 ? -27.955 10.581 2.061 1.00 91.25 254 PRO A CA 1
ATOM 2079 C C . PRO A 1 254 ? -27.408 10.900 3.459 1.00 91.25 254 PRO A C 1
ATOM 2081 O O . PRO A 1 254 ? -27.019 12.025 3.747 1.00 91.25 254 PRO A O 1
ATOM 2084 N N . SER A 1 255 ? -27.327 9.894 4.334 1.00 91.56 255 SER A N 1
ATOM 2085 C CA . SER A 1 255 ? -26.787 10.049 5.694 1.00 91.56 255 SER A CA 1
ATOM 2086 C C . SER A 1 255 ? -25.255 10.092 5.784 1.00 91.56 255 SER A C 1
ATOM 2088 O O . SER A 1 255 ? -24.740 10.247 6.889 1.00 91.56 255 SER A O 1
ATOM 2090 N N . LEU A 1 256 ? -24.518 9.928 4.677 1.00 89.44 256 LEU A N 1
ATOM 2091 C CA . LEU A 1 256 ? -23.051 9.911 4.706 1.00 89.44 256 LEU A CA 1
ATOM 2092 C C . LEU A 1 256 ? -22.473 11.272 5.105 1.00 89.44 256 LEU A C 1
ATOM 2094 O O . LEU A 1 256 ? -21.613 11.315 5.978 1.00 89.44 256 LEU A O 1
ATOM 2098 N N . ALA A 1 257 ? -22.982 12.367 4.532 1.00 90.50 257 ALA A N 1
ATOM 2099 C CA . ALA A 1 257 ? -22.525 13.719 4.865 1.00 90.50 257 ALA A CA 1
ATOM 2100 C C . ALA A 1 257 ? -22.740 14.027 6.356 1.00 90.50 257 ALA A C 1
ATOM 2102 O O . ALA A 1 257 ? -21.799 14.354 7.068 1.00 90.50 257 ALA A O 1
ATOM 2103 N N . MET A 1 258 ? -23.951 13.769 6.862 1.00 90.31 258 MET A N 1
ATOM 2104 C CA . MET A 1 258 ? -24.278 13.942 8.283 1.00 90.31 258 MET A CA 1
ATOM 2105 C C . MET A 1 258 ? -23.351 13.132 9.203 1.00 90.31 258 MET A C 1
ATOM 2107 O O . MET A 1 258 ? -22.982 13.590 10.283 1.00 90.31 258 MET A O 1
ATOM 2111 N N . MET A 1 259 ? -22.979 11.915 8.802 1.00 87.44 259 MET A N 1
ATOM 2112 C CA . MET A 1 259 ? -22.033 11.103 9.564 1.00 87.44 259 MET A CA 1
ATOM 2113 C C . MET A 1 259 ? -20.625 11.692 9.538 1.00 87.44 259 MET A C 1
ATOM 2115 O O . MET A 1 259 ? -19.971 11.715 10.577 1.00 87.44 259 MET A O 1
ATOM 2119 N N . GLN A 1 260 ? -20.147 12.127 8.373 1.00 88.94 260 GLN A N 1
ATOM 2120 C CA . GLN A 1 260 ? -18.824 12.734 8.239 1.00 88.94 260 GLN A CA 1
ATOM 2121 C C . GLN A 1 260 ? -18.715 13.996 9.096 1.00 88.94 260 GLN A C 1
ATOM 2123 O O . GLN A 1 260 ? -17.719 14.150 9.798 1.00 88.94 260 GLN A O 1
ATOM 2128 N N . ASP A 1 261 ? -19.765 14.818 9.120 1.00 89.56 261 ASP A N 1
ATOM 2129 C CA . ASP A 1 261 ? -19.837 16.014 9.959 1.00 89.56 261 ASP A CA 1
ATOM 2130 C C . ASP A 1 261 ? -19.791 15.657 11.446 1.00 89.56 261 ASP A C 1
ATOM 2132 O O . ASP A 1 261 ? -18.984 16.209 12.194 1.00 89.56 261 ASP A O 1
ATOM 2136 N N . LYS A 1 262 ? -20.600 14.679 11.882 1.00 88.25 262 LYS A N 1
ATOM 2137 C CA . LYS A 1 262 ? -20.553 14.172 13.262 1.00 88.25 262 LYS A CA 1
ATOM 2138 C C . LYS A 1 262 ? -19.151 13.684 13.612 1.00 88.25 262 LYS A C 1
ATOM 2140 O O . LYS A 1 262 ? -18.601 14.063 14.638 1.00 88.25 262 LYS A O 1
ATOM 2145 N N . GLU A 1 263 ? -18.565 12.841 12.771 1.00 86.69 263 GLU A N 1
ATOM 2146 C CA . GLU A 1 263 ? -17.234 12.275 12.985 1.00 86.69 263 GLU A CA 1
ATOM 2147 C C . GLU A 1 263 ? -16.154 13.361 13.076 1.00 86.69 263 GLU A C 1
ATOM 2149 O O . GLU A 1 263 ? -15.279 13.296 13.941 1.00 86.69 263 GLU A O 1
ATOM 2154 N N . GLN A 1 264 ? -16.244 14.390 12.234 1.00 88.00 264 GLN A N 1
ATOM 2155 C CA . GLN A 1 264 ? -15.365 15.548 12.297 1.00 88.00 264 GLN A CA 1
ATOM 2156 C C . GLN A 1 264 ? -15.527 16.307 13.618 1.00 88.00 264 GLN A C 1
ATOM 2158 O O . GLN A 1 264 ? -14.516 16.572 14.267 1.00 88.00 264 GLN A O 1
ATOM 2163 N N . GLN A 1 265 ? -16.760 16.578 14.056 1.00 87.44 265 GLN A N 1
ATOM 2164 C CA . GLN A 1 265 ? -17.036 17.234 15.340 1.00 87.44 265 GLN A CA 1
ATOM 2165 C C . GLN A 1 265 ? -16.453 16.449 16.522 1.00 87.44 265 GLN A C 1
ATOM 2167 O O . GLN A 1 265 ? -15.800 17.034 17.384 1.00 87.44 265 GLN A O 1
ATOM 2172 N N . PHE A 1 266 ? -16.611 15.119 16.542 1.00 82.06 266 PHE A N 1
ATOM 2173 C CA . PHE A 1 266 ? -16.019 14.268 17.585 1.00 82.06 2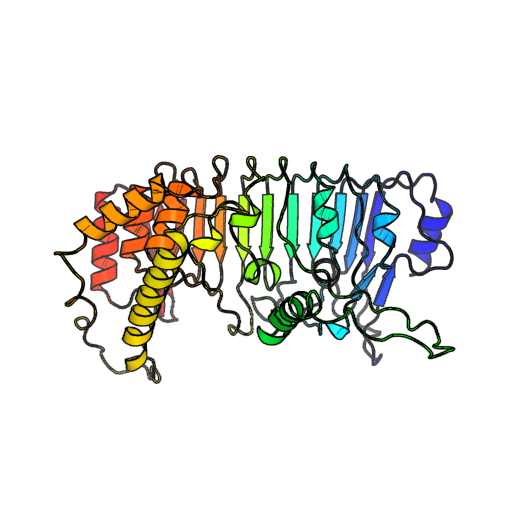66 PHE A CA 1
ATOM 2174 C C . PHE A 1 266 ? -14.494 14.390 17.628 1.00 82.06 266 PHE A C 1
ATOM 2176 O O . PHE A 1 266 ? -13.892 14.471 18.697 1.00 82.06 266 PHE A O 1
ATOM 2183 N N . GLN A 1 267 ? -13.855 14.414 16.463 1.00 82.00 267 GLN A N 1
ATOM 2184 C CA . GLN A 1 267 ? -12.402 14.508 16.373 1.00 82.00 267 GLN A CA 1
ATOM 2185 C C . GLN A 1 267 ? -11.887 15.906 16.727 1.00 82.00 267 GLN A C 1
ATOM 2187 O O . GLN A 1 267 ? -10.819 16.020 17.325 1.00 82.00 267 GLN A O 1
ATOM 2192 N N . GLU A 1 268 ? -12.627 16.957 16.377 1.00 85.00 268 GLU A N 1
ATOM 2193 C CA . GLU A 1 268 ? -12.317 18.335 16.764 1.00 85.00 268 GLU A CA 1
ATOM 2194 C C . GLU A 1 268 ? -12.438 18.526 18.275 1.00 85.00 268 GLU A C 1
ATOM 2196 O O . GLU A 1 268 ? -11.505 19.055 18.874 1.00 85.00 268 GLU A O 1
ATOM 2201 N N . ALA A 1 269 ? -13.502 18.005 18.896 1.00 82.44 269 ALA A N 1
ATOM 2202 C CA . ALA A 1 269 ? -13.681 18.019 20.348 1.00 82.44 269 ALA A CA 1
ATOM 2203 C C . ALA A 1 269 ? -12.539 17.284 21.076 1.00 82.44 269 ALA A C 1
ATOM 2205 O O . ALA A 1 269 ? -11.979 17.780 22.055 1.00 82.44 269 ALA A O 1
ATOM 2206 N N . TYR A 1 270 ? -12.126 16.125 20.553 1.00 76.00 270 TYR A N 1
ATOM 2207 C CA . TYR A 1 270 ? -10.987 15.378 21.091 1.00 76.00 270 TYR A CA 1
ATOM 2208 C C . TYR A 1 270 ? -9.656 16.134 20.929 1.00 76.00 270 TYR A C 1
ATOM 2210 O O . TYR A 1 270 ? -8.787 16.105 21.804 1.00 76.00 270 TYR A O 1
ATOM 2218 N N . ALA A 1 271 ? -9.473 16.827 19.803 1.00 78.94 271 ALA A N 1
ATOM 2219 C CA . ALA A 1 271 ? -8.278 17.624 19.550 1.00 78.94 271 ALA A CA 1
ATOM 2220 C C . ALA A 1 271 ? -8.235 18.906 20.397 1.00 78.94 271 ALA A C 1
ATOM 2222 O O . ALA A 1 271 ? -7.147 19.308 20.805 1.00 78.94 271 ALA A O 1
ATOM 2223 N N . SER A 1 272 ? -9.379 19.547 20.661 1.00 79.88 272 SER A N 1
ATOM 2224 C CA . SER A 1 272 ? -9.459 20.748 21.500 1.00 79.88 272 SER A CA 1
ATOM 2225 C C . SER A 1 272 ? -9.225 20.441 22.970 1.00 79.88 272 SER A C 1
ATOM 2227 O O . SER A 1 272 ? -8.526 21.212 23.617 1.00 79.88 272 SER A O 1
ATOM 2229 N N . GLY A 1 273 ? -9.713 19.299 23.467 1.00 72.31 273 GLY A N 1
ATOM 2230 C CA . GLY A 1 273 ? -9.406 18.843 24.823 1.00 72.31 273 GLY A CA 1
ATOM 2231 C C . GLY A 1 273 ? -7.896 18.744 25.064 1.00 72.31 273 GLY A C 1
ATOM 2232 O O . GLY A 1 273 ? -7.368 19.289 26.019 1.00 72.31 273 GLY A O 1
ATOM 2233 N N . ASN A 1 274 ? -7.157 18.180 24.110 1.00 62.22 274 ASN A N 1
ATOM 2234 C CA . ASN A 1 274 ? -5.707 17.992 24.232 1.00 62.22 274 ASN A CA 1
ATOM 2235 C C . ASN A 1 274 ? -4.845 19.259 24.016 1.00 62.22 274 ASN A C 1
ATOM 2237 O O . ASN A 1 274 ? -3.613 19.162 24.029 1.00 62.22 274 ASN A O 1
ATOM 2241 N N . LYS A 1 275 ? -5.432 20.433 23.735 1.00 57.81 275 LYS A N 1
ATOM 2242 C CA . LYS A 1 275 ? -4.651 21.653 23.440 1.00 57.81 275 LYS A CA 1
ATOM 2243 C C . LYS A 1 275 ? -4.156 22.387 24.684 1.00 57.81 275 LYS A C 1
ATOM 2245 O O . LYS A 1 275 ? -3.136 23.061 24.568 1.00 57.81 275 LYS A O 1
ATOM 2250 N N . GLU A 1 276 ? -4.805 22.242 25.836 1.00 53.44 276 GLU A N 1
ATOM 2251 C CA . GLU A 1 276 ? -4.361 22.926 27.062 1.00 53.44 276 GLU A CA 1
ATOM 2252 C C . GLU A 1 276 ? -3.104 22.286 27.688 1.00 53.44 276 GLU A C 1
ATOM 2254 O O . GLU A 1 276 ? -2.333 22.988 28.335 1.00 53.44 276 GLU A O 1
ATOM 2259 N N . ASP A 1 277 ? -2.792 21.024 27.359 1.00 49.94 277 ASP A N 1
ATOM 2260 C CA . ASP A 1 277 ? -1.665 20.272 27.947 1.00 49.94 277 ASP A CA 1
ATOM 2261 C C . ASP A 1 277 ? -0.424 20.121 27.039 1.00 49.94 277 ASP A C 1
ATOM 2263 O O . ASP A 1 277 ? 0.572 19.507 27.423 1.00 49.94 277 ASP A O 1
ATOM 2267 N N . ASN A 1 278 ? -0.433 20.671 25.816 1.00 43.84 278 ASN A N 1
ATOM 2268 C CA . ASN A 1 278 ? 0.675 20.498 24.855 1.00 43.84 278 ASN A CA 1
ATOM 2269 C C . ASN A 1 278 ? 1.684 21.661 24.803 1.00 43.84 278 ASN A C 1
ATOM 2271 O O . ASN A 1 278 ? 2.595 21.655 23.966 1.00 43.84 278 ASN A 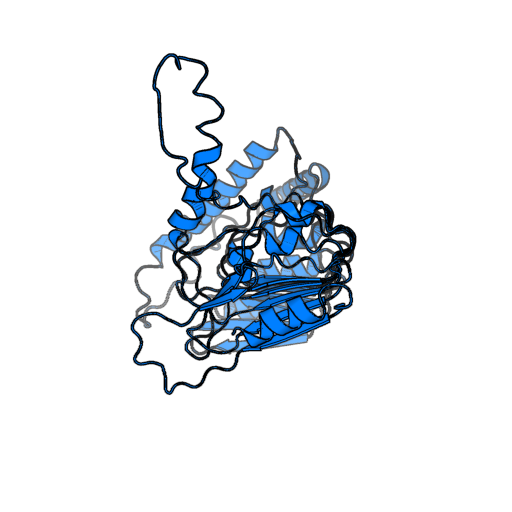O 1
ATOM 2275 N N . HIS A 1 279 ? 1.590 22.641 25.707 1.00 43.34 279 HIS A N 1
ATOM 2276 C CA . HIS A 1 279 ? 2.681 23.591 25.917 1.00 43.34 279 HIS A CA 1
ATOM 2277 C C . HIS A 1 279 ? 3.783 22.946 26.764 1.00 43.34 279 HIS A C 1
ATOM 2279 O O . HIS A 1 279 ? 3.755 23.001 27.981 1.00 43.34 279 HIS A O 1
ATOM 2285 N N . TYR A 1 280 ? 4.778 22.377 26.078 1.00 40.59 280 TYR A N 1
ATOM 2286 C CA . TYR A 1 280 ? 6.108 22.069 26.614 1.00 40.59 280 TYR A CA 1
ATOM 2287 C C . TYR A 1 280 ? 6.106 21.206 27.891 1.00 40.59 280 TYR A C 1
ATOM 2289 O O . TYR A 1 280 ? 6.142 21.701 29.013 1.00 40.59 280 TYR A O 1
ATOM 2297 N N . ILE A 1 281 ? 6.183 19.886 27.703 1.00 41.47 281 ILE A N 1
ATOM 2298 C CA . ILE A 1 281 ? 6.634 18.966 28.752 1.00 41.47 281 ILE A CA 1
ATOM 2299 C C . ILE A 1 281 ? 8.119 19.266 29.025 1.00 41.47 281 ILE A C 1
ATOM 2301 O O . ILE A 1 281 ? 9.020 18.645 28.461 1.00 41.47 281 ILE A O 1
ATOM 2305 N N . ASP A 1 282 ? 8.364 20.262 29.875 1.00 38.09 282 ASP A N 1
ATOM 2306 C CA . ASP A 1 282 ? 9.440 20.194 30.853 1.00 38.09 282 ASP A CA 1
ATOM 2307 C C . ASP A 1 282 ? 9.027 19.155 31.908 1.00 38.09 282 ASP A C 1
ATOM 2309 O O . ASP A 1 282 ? 7.880 19.084 32.351 1.00 38.09 282 ASP A O 1
ATOM 2313 N N . SER A 1 283 ? 9.946 18.260 32.235 1.00 40.78 283 SER A N 1
ATOM 2314 C CA . SER A 1 283 ? 9.670 16.904 32.726 1.00 40.78 283 SER A CA 1
ATOM 2315 C C . SER A 1 283 ? 9.344 16.828 34.227 1.00 40.78 283 SER A C 1
ATOM 2317 O O . SER A 1 283 ? 9.774 15.882 34.887 1.00 40.78 283 SER A O 1
ATOM 2319 N N . SER A 1 284 ? 8.640 17.809 34.806 1.00 35.84 284 SER A N 1
ATOM 2320 C CA . SER A 1 284 ? 8.532 17.914 36.275 1.00 35.84 284 SER A CA 1
ATOM 2321 C C . SER A 1 284 ? 7.194 18.350 36.886 1.00 35.84 284 SER A C 1
ATOM 2323 O O . SER A 1 284 ? 7.136 18.494 38.106 1.00 35.84 284 SER A O 1
ATOM 2325 N N . LEU A 1 285 ? 6.095 18.475 36.133 1.00 37.56 285 LEU A N 1
ATOM 2326 C CA . LEU A 1 285 ? 4.792 18.825 36.723 1.00 37.56 285 LEU A CA 1
ATOM 2327 C C . LEU A 1 285 ? 3.728 17.737 36.529 1.00 37.56 285 LEU A C 1
ATOM 2329 O O . LEU A 1 285 ? 3.449 17.282 35.425 1.00 37.56 285 LEU A O 1
ATOM 2333 N N . HIS A 1 286 ? 3.176 17.307 37.666 1.00 42.66 286 HIS A N 1
ATOM 2334 C CA . HIS A 1 286 ? 2.064 16.369 37.810 1.00 42.66 286 HIS A CA 1
ATOM 2335 C C . HIS A 1 286 ? 0.804 16.921 37.131 1.00 42.66 286 HIS A C 1
ATOM 2337 O O . HIS A 1 286 ? 0.328 17.995 37.499 1.00 42.66 286 HIS A O 1
ATOM 2343 N N . ILE A 1 287 ? 0.254 16.159 36.187 1.00 42.34 287 ILE A N 1
ATOM 2344 C CA . ILE A 1 287 ? -1.038 16.432 35.551 1.00 42.34 287 ILE A CA 1
ATOM 2345 C C . ILE A 1 287 ? -2.132 15.718 36.369 1.00 42.34 287 ILE A C 1
ATOM 2347 O O . ILE A 1 287 ? -1.942 14.551 36.721 1.00 42.34 287 ILE A O 1
ATOM 2351 N N . PRO A 1 288 ? -3.263 16.367 36.704 1.00 38.50 288 PRO A N 1
ATOM 2352 C CA . PRO A 1 288 ? -4.383 15.701 37.363 1.00 38.50 288 PRO A CA 1
ATOM 2353 C C . PRO A 1 288 ? -5.133 14.778 36.386 1.00 38.50 288 PRO A C 1
ATOM 2355 O O . PRO A 1 288 ? -5.749 15.248 35.434 1.00 38.50 288 PRO A O 1
ATOM 2358 N N . ASP A 1 289 ? -5.153 13.474 36.675 1.00 42.19 289 ASP A N 1
ATOM 2359 C CA . ASP A 1 289 ? -5.757 12.388 35.872 1.00 42.19 289 ASP A CA 1
ATOM 2360 C C . ASP A 1 289 ? -7.290 12.492 35.620 1.00 42.19 289 ASP A C 1
ATOM 2362 O O . ASP A 1 289 ? -7.877 11.602 35.008 1.00 42.19 289 ASP A O 1
ATOM 2366 N N . ASN A 1 290 ? -7.977 13.554 36.063 1.00 40.41 290 ASN A N 1
ATOM 2367 C CA . ASN A 1 290 ? -9.442 13.555 36.211 1.00 40.41 290 ASN A CA 1
ATOM 2368 C C . ASN A 1 290 ? -10.242 14.449 35.245 1.00 40.41 290 ASN A C 1
ATOM 2370 O O . ASN A 1 290 ? -11.468 14.427 35.318 1.00 40.41 290 ASN A O 1
ATOM 2374 N N . TYR A 1 291 ? -9.627 15.211 34.333 1.00 40.56 291 TYR A N 1
ATOM 2375 C CA . TYR A 1 291 ? -10.397 16.195 33.544 1.00 40.56 291 TYR A CA 1
ATOM 2376 C C . TYR A 1 291 ? -11.062 15.651 32.264 1.00 40.56 291 TYR A C 1
ATOM 2378 O O . TYR A 1 291 ? -12.028 16.238 31.789 1.00 40.56 291 TYR A O 1
ATOM 2386 N N . PHE A 1 292 ? -10.633 14.499 31.731 1.00 44.62 292 PHE A N 1
ATOM 2387 C CA . PHE A 1 292 ? -11.205 13.940 30.487 1.00 44.62 292 PHE A CA 1
ATOM 2388 C C . PHE A 1 292 ? -12.225 12.818 30.686 1.00 44.62 292 PHE A C 1
ATOM 2390 O O . PHE A 1 292 ? -12.903 12.429 29.737 1.00 44.62 292 PHE A O 1
ATOM 2397 N N . ALA A 1 293 ? -12.367 12.302 31.907 1.00 44.88 293 ALA A N 1
ATOM 2398 C CA . ALA A 1 293 ? -13.239 11.163 32.174 1.00 44.88 293 ALA A CA 1
ATOM 2399 C C . ALA A 1 293 ? -14.688 11.550 32.519 1.00 44.88 293 ALA A C 1
ATOM 2401 O O . ALA A 1 293 ? -15.544 10.671 32.501 1.00 44.88 293 ALA A O 1
ATOM 2402 N N . GLN A 1 294 ? -14.996 12.814 32.841 1.00 41.50 294 GLN A N 1
ATOM 2403 C CA . GLN A 1 294 ? -16.224 13.127 33.591 1.00 41.50 294 GLN A CA 1
ATOM 2404 C C . GLN A 1 294 ? -17.435 13.638 32.790 1.00 41.50 294 GLN A C 1
ATOM 2406 O O . GLN A 1 294 ? -18.531 13.602 33.336 1.00 41.50 294 GLN A O 1
ATOM 2411 N N . GLU A 1 295 ? -17.305 14.041 31.519 1.00 42.09 295 GLU A N 1
ATOM 2412 C CA . GLU A 1 295 ? -18.462 14.576 30.758 1.00 42.09 295 GLU A CA 1
ATOM 2413 C C . GLU A 1 295 ? -19.005 13.677 29.635 1.00 42.09 295 GLU A C 1
ATOM 2415 O O . GLU A 1 295 ? -20.046 13.986 29.062 1.00 42.09 295 GLU A O 1
ATOM 2420 N N . TRP A 1 296 ? -18.372 12.536 29.340 1.00 49.62 296 TRP A N 1
ATOM 2421 C CA . TRP A 1 296 ? -18.822 11.638 28.256 1.00 49.62 296 TRP A CA 1
ATOM 2422 C C . TRP A 1 296 ? -19.010 10.179 28.671 1.00 49.62 296 TRP A C 1
ATOM 2424 O O . TRP A 1 296 ? -19.269 9.325 27.822 1.00 49.62 296 TRP A O 1
ATOM 2434 N N . THR A 1 297 ? -18.869 9.865 29.957 1.00 53.62 297 THR A N 1
ATOM 2435 C CA . THR A 1 297 ? -18.906 8.488 30.446 1.00 53.62 297 THR A CA 1
ATOM 2436 C C . THR A 1 297 ? -20.279 8.152 31.025 1.00 53.62 297 THR A C 1
ATOM 2438 O O . THR A 1 297 ? -20.847 8.898 31.814 1.00 53.62 297 THR A O 1
ATOM 2441 N N . THR A 1 298 ? -20.784 6.983 30.624 1.00 51.59 298 THR A N 1
ATOM 2442 C CA . THR A 1 298 ? -21.928 6.204 31.143 1.00 51.59 298 THR A CA 1
ATOM 2443 C C . THR A 1 298 ? -23.310 6.338 30.476 1.00 51.59 298 THR A C 1
ATOM 2445 O O . THR A 1 298 ? -23.744 5.346 29.893 1.00 51.59 298 THR A O 1
ATOM 2448 N N . ASP A 1 299 ? -23.993 7.485 30.422 1.00 50.56 299 ASP A N 1
ATOM 2449 C CA . ASP A 1 299 ? -25.398 7.496 29.925 1.00 50.56 299 ASP A CA 1
ATOM 2450 C C . ASP A 1 299 ? -25.567 7.540 28.386 1.00 50.56 299 ASP A C 1
ATOM 2452 O O . ASP A 1 299 ? -26.682 7.466 27.860 1.00 50.56 299 ASP A O 1
ATOM 2456 N N . HIS A 1 300 ? -24.474 7.635 27.622 1.00 58.62 300 HIS A N 1
ATOM 2457 C CA . HIS A 1 300 ? -24.501 7.721 26.151 1.00 58.62 300 HIS A CA 1
ATOM 2458 C C . HIS A 1 300 ? -23.806 6.561 25.425 1.00 58.62 300 HIS A C 1
ATOM 2460 O O . HIS A 1 300 ? -23.731 6.564 24.197 1.00 58.62 300 HIS A O 1
ATOM 2466 N N . GLU A 1 301 ? -23.312 5.546 26.137 1.00 62.53 301 GLU A N 1
ATOM 2467 C CA . GLU A 1 301 ? -22.643 4.416 25.476 1.00 62.53 301 GLU A CA 1
ATOM 2468 C C . GLU A 1 301 ? -23.625 3.542 24.682 1.00 62.53 301 GLU A C 1
ATOM 2470 O O . GLU A 1 301 ? -23.334 3.174 23.542 1.00 62.53 301 GLU A O 1
ATOM 2475 N N . GLY A 1 302 ? -24.823 3.290 25.224 1.00 68.25 302 GLY A N 1
ATOM 2476 C CA . GLY A 1 302 ? -25.848 2.487 24.545 1.00 68.25 302 GLY A CA 1
ATOM 2477 C C . GLY A 1 302 ? -26.310 3.101 23.219 1.00 68.25 302 GLY A C 1
ATOM 2478 O O . GLY A 1 302 ? -26.434 2.401 22.215 1.00 68.25 302 GLY A O 1
ATOM 2479 N N . THR A 1 303 ? -26.473 4.426 23.173 1.00 76.38 303 THR A N 1
ATOM 2480 C CA . THR A 1 303 ? -26.911 5.125 21.956 1.00 76.38 303 THR A CA 1
ATOM 2481 C C . THR A 1 303 ? -25.830 5.144 20.875 1.00 76.38 303 THR A C 1
ATOM 2483 O O . THR A 1 303 ? -26.150 5.042 19.691 1.00 76.38 303 THR A O 1
ATOM 2486 N N . GLN A 1 304 ? -24.548 5.220 21.251 1.00 79.94 304 GLN A N 1
ATOM 2487 C CA . GLN A 1 304 ? -23.446 5.184 20.285 1.00 79.94 304 GLN A CA 1
ATOM 2488 C C . GLN A 1 304 ? -23.278 3.812 19.631 1.00 79.94 304 GLN A C 1
ATOM 2490 O O . GLN A 1 304 ? -22.976 3.741 18.437 1.00 79.94 304 GLN A O 1
ATOM 2495 N N . GLU A 1 305 ? -23.465 2.727 20.384 1.00 83.31 305 GLU A N 1
ATOM 2496 C CA . GLU A 1 305 ? -23.361 1.378 19.831 1.00 83.31 305 GLU A CA 1
ATOM 2497 C C . GLU A 1 305 ? -24.524 1.066 18.879 1.00 83.31 305 GLU A C 1
ATOM 2499 O O . GLU A 1 305 ? -24.293 0.578 17.773 1.00 83.31 305 GLU A O 1
ATOM 2504 N N . GLU A 1 306 ? -25.757 1.428 19.242 1.00 87.69 306 GLU A N 1
ATOM 2505 C CA . GLU A 1 306 ? -26.922 1.301 18.356 1.00 87.69 306 GLU A CA 1
ATOM 2506 C C . GLU A 1 306 ? -26.783 2.140 17.075 1.00 87.69 306 GLU A C 1
ATOM 2508 O O . GLU A 1 306 ? -27.155 1.702 15.977 1.00 87.69 306 GLU A O 1
ATOM 2513 N N . GLU A 1 307 ? -26.214 3.344 17.189 1.00 87.00 307 GLU A N 1
ATOM 2514 C CA . GLU A 1 307 ? -25.914 4.198 16.041 1.00 87.00 307 GLU A CA 1
ATOM 2515 C C . GLU A 1 307 ? -24.859 3.546 15.131 1.00 87.00 307 GLU A C 1
ATOM 2517 O O . GLU A 1 307 ? -25.074 3.445 13.920 1.00 87.00 307 GLU A O 1
ATOM 2522 N N . LEU A 1 308 ? -23.769 3.022 15.702 1.00 85.69 308 LEU A N 1
ATOM 2523 C CA . LEU A 1 308 ? -22.750 2.268 14.964 1.00 85.69 308 LEU A CA 1
ATOM 2524 C C . LEU A 1 308 ? -23.339 1.034 14.271 1.00 85.69 308 LEU A C 1
ATOM 2526 O O . LEU A 1 308 ? -23.052 0.802 13.100 1.00 85.69 308 LEU A O 1
ATOM 2530 N N . GLU A 1 309 ? -24.200 0.268 14.942 1.00 90.25 309 GLU A N 1
ATOM 2531 C CA . GLU A 1 309 ? -24.912 -0.870 14.345 1.00 90.25 309 GLU A CA 1
ATOM 2532 C C . GLU A 1 309 ? -25.784 -0.455 13.166 1.00 90.25 309 GLU A C 1
ATOM 2534 O O . GLU A 1 309 ? -25.823 -1.115 12.121 1.00 90.25 309 GLU A O 1
ATOM 2539 N N . THR A 1 310 ? -26.473 0.673 13.314 1.00 89.88 310 THR A N 1
ATOM 2540 C CA . THR A 1 310 ? -27.279 1.250 12.243 1.00 89.88 310 THR A CA 1
ATOM 2541 C C . THR A 1 310 ? -26.406 1.603 11.042 1.00 89.88 310 THR A C 1
ATOM 2543 O O . THR A 1 310 ? -26.800 1.354 9.902 1.00 89.88 310 THR A O 1
ATOM 2546 N N . TRP A 1 311 ? -25.212 2.149 11.269 1.00 86.94 311 TRP A N 1
ATOM 2547 C CA . TRP A 1 311 ? -24.267 2.484 10.204 1.00 86.94 311 TRP A CA 1
ATOM 2548 C C . TRP A 1 311 ? -23.689 1.240 9.543 1.00 86.94 311 TRP A C 1
ATOM 2550 O O . TRP A 1 311 ? -23.699 1.147 8.316 1.00 86.94 311 TRP A O 1
ATOM 2560 N N . PHE A 1 312 ? -23.295 0.245 10.338 1.00 89.75 312 PHE A N 1
ATOM 2561 C CA . PHE A 1 312 ? -22.788 -1.024 9.830 1.00 89.75 312 PHE A CA 1
ATOM 2562 C C . PHE A 1 312 ? -23.767 -1.710 8.890 1.00 89.75 312 PHE A C 1
ATOM 2564 O O . PHE A 1 312 ? -23.324 -2.324 7.926 1.00 89.75 312 PHE A O 1
ATOM 2571 N N . LYS A 1 313 ? -25.074 -1.604 9.140 1.00 91.88 313 LYS A N 1
ATOM 2572 C CA . LYS A 1 313 ? -26.110 -2.184 8.273 1.00 91.88 313 LYS A CA 1
ATOM 2573 C C . LYS A 1 313 ? -26.395 -1.357 7.023 1.00 91.88 313 LYS A C 1
ATOM 2575 O O . LYS A 1 313 ? -26.814 -1.921 6.021 1.00 91.88 313 LYS A O 1
ATOM 2580 N N . LYS A 1 314 ? -26.233 -0.034 7.093 1.00 92.31 314 LYS A N 1
ATOM 2581 C CA . LYS A 1 314 ? -26.603 0.876 6.000 1.00 92.31 314 LYS A CA 1
ATOM 2582 C C . LYS A 1 314 ? -25.515 1.032 4.947 1.00 92.31 314 LYS A C 1
ATOM 2584 O O . LYS A 1 314 ? -25.833 1.444 3.835 1.00 92.31 314 LYS A O 1
ATOM 2589 N N . PHE A 1 315 ? -24.252 0.837 5.318 1.00 94.50 315 PHE A N 1
ATOM 2590 C CA . PHE A 1 315 ? -23.113 1.236 4.498 1.00 94.50 315 PHE A CA 1
ATOM 2591 C C . PHE A 1 315 ? -22.347 0.045 3.935 1.00 94.50 315 PHE A C 1
ATOM 2593 O O . PHE A 1 315 ? -22.116 -0.942 4.636 1.00 94.50 315 PHE A O 1
ATOM 2600 N N . ASP A 1 316 ? -21.897 0.203 2.690 1.00 95.12 316 ASP A N 1
ATOM 2601 C CA . ASP A 1 316 ? -21.044 -0.768 2.014 1.00 95.12 316 ASP A CA 1
ATOM 2602 C C . ASP A 1 316 ? -19.579 -0.419 2.270 1.00 95.12 316 ASP A C 1
ATOM 2604 O O . ASP A 1 316 ? -19.030 0.559 1.746 1.00 95.12 316 ASP A O 1
ATOM 2608 N N . TYR A 1 317 ? -18.949 -1.229 3.111 1.00 96.19 317 TYR A N 1
ATOM 2609 C CA . TYR A 1 317 ? -17.536 -1.121 3.441 1.00 96.19 317 TYR A CA 1
ATOM 2610 C C . TYR A 1 317 ? -16.711 -2.049 2.552 1.00 96.19 317 TYR A C 1
ATOM 2612 O O . TYR A 1 317 ? -17.196 -3.068 2.068 1.00 96.19 317 TYR A O 1
ATOM 2620 N N . VAL A 1 318 ? -15.442 -1.706 2.357 1.00 96.50 318 VAL A N 1
ATOM 2621 C CA . VAL A 1 318 ? -14.455 -2.648 1.836 1.00 96.50 318 VAL A CA 1
ATOM 2622 C C . VAL A 1 318 ? -14.319 -3.802 2.811 1.00 96.50 318 VAL A C 1
ATOM 2624 O O . VAL A 1 318 ? -14.175 -3.580 4.009 1.00 96.50 318 VAL A O 1
ATOM 2627 N N . GLU A 1 319 ? -14.308 -5.017 2.280 1.00 96.94 319 GLU A N 1
ATOM 2628 C CA . GLU A 1 319 ? -14.125 -6.240 3.049 1.00 96.94 319 GLU A CA 1
ATOM 2629 C C . GLU A 1 319 ? -12.868 -6.962 2.557 1.00 96.94 319 GLU A C 1
ATOM 2631 O O . GLU A 1 319 ? -12.683 -7.172 1.357 1.00 96.94 319 GLU A O 1
ATOM 2636 N N . LEU A 1 320 ? -11.999 -7.356 3.490 1.00 97.62 320 LEU A N 1
ATOM 2637 C CA . LEU A 1 320 ? -10.766 -8.101 3.222 1.00 97.62 320 LEU A CA 1
ATOM 2638 C C . LEU A 1 320 ? -10.818 -9.446 3.959 1.00 97.62 320 LEU A C 1
ATOM 2640 O O . LEU A 1 320 ? -10.087 -9.666 4.928 1.00 97.62 320 LEU A O 1
ATOM 2644 N N . PRO A 1 321 ? -11.707 -10.365 3.537 1.00 95.94 321 PRO A N 1
ATOM 2645 C CA . PRO A 1 321 ? -12.004 -11.577 4.295 1.00 95.94 321 PRO A CA 1
ATOM 2646 C C . PRO A 1 321 ? -10.824 -12.553 4.376 1.00 95.94 321 PRO A C 1
ATOM 2648 O O . PRO A 1 321 ? -10.787 -13.363 5.302 1.00 95.94 321 PRO A O 1
ATOM 2651 N N . ALA A 1 322 ? -9.880 -12.482 3.431 1.00 97.94 322 ALA A N 1
ATOM 2652 C CA . ALA A 1 322 ? -8.686 -13.324 3.373 1.00 97.94 322 ALA A CA 1
ATOM 2653 C C . ALA A 1 322 ? -7.465 -12.728 4.098 1.00 97.94 322 ALA A C 1
ATOM 2655 O O . ALA A 1 322 ? -6.389 -13.323 4.044 1.00 97.94 322 ALA A O 1
ATOM 2656 N N . LEU A 1 323 ? -7.601 -11.558 4.735 1.00 98.50 323 LEU A N 1
ATOM 2657 C CA . LEU A 1 323 ? -6.466 -10.878 5.346 1.00 98.50 323 LEU A CA 1
ATOM 2658 C C . LEU A 1 323 ? -6.021 -11.590 6.625 1.00 98.50 323 LEU A C 1
ATOM 2660 O O . LEU A 1 323 ? -6.749 -11.609 7.613 1.00 98.50 323 LEU A O 1
ATOM 2664 N N . ASP A 1 324 ? -4.795 -12.111 6.611 1.00 98.31 324 ASP A N 1
ATOM 2665 C CA . ASP A 1 324 ? -4.181 -12.815 7.738 1.00 98.31 324 ASP A CA 1
ATOM 2666 C C . ASP A 1 324 ? -3.267 -11.887 8.555 1.00 98.31 324 ASP A C 1
ATOM 2668 O O . ASP A 1 324 ? -3.212 -11.988 9.782 1.00 98.31 324 ASP A O 1
ATOM 2672 N N . SER A 1 325 ? -2.544 -10.979 7.889 1.00 98.38 325 SER A N 1
ATOM 2673 C CA . SER A 1 325 ? -1.567 -10.078 8.510 1.00 98.38 325 SER A CA 1
ATOM 2674 C C . SER A 1 325 ? -1.793 -8.623 8.105 1.00 98.38 325 SER A C 1
ATOM 2676 O O . SER A 1 325 ? -1.790 -8.282 6.917 1.00 98.38 325 SER A O 1
ATOM 2678 N N . PHE A 1 326 ? -1.952 -7.753 9.102 1.00 98.12 326 PHE A N 1
ATOM 2679 C CA . PHE A 1 326 ? -2.151 -6.320 8.923 1.00 98.12 326 PHE A CA 1
ATOM 2680 C C . PHE A 1 326 ? -1.160 -5.515 9.764 1.00 98.12 326 PHE A C 1
ATOM 2682 O O . PHE A 1 326 ? -1.188 -5.546 10.995 1.00 98.12 326 PHE A O 1
ATOM 2689 N N . ILE A 1 327 ? -0.300 -4.750 9.092 1.00 97.62 327 ILE A N 1
ATOM 2690 C CA . ILE A 1 327 ? 0.693 -3.880 9.720 1.00 97.62 327 ILE A CA 1
ATOM 2691 C C . ILE A 1 327 ? 0.433 -2.430 9.307 1.00 97.62 327 ILE A C 1
ATOM 2693 O O . ILE A 1 327 ? 0.630 -2.058 8.152 1.00 97.62 327 ILE A O 1
ATOM 2697 N N . LEU A 1 328 ? 0.073 -1.591 10.277 1.00 96.56 328 LEU A N 1
ATOM 2698 C CA . LEU A 1 328 ? -0.099 -0.149 10.132 1.00 96.56 328 LEU A CA 1
ATOM 2699 C C . LEU A 1 328 ? 0.910 0.587 11.018 1.00 96.56 328 LEU A C 1
ATOM 2701 O O . LEU A 1 328 ? 0.845 0.534 12.248 1.00 96.56 328 LEU A O 1
ATOM 2705 N N . ARG A 1 329 ? 1.857 1.299 10.408 1.00 94.56 329 ARG A N 1
ATOM 2706 C CA . ARG A 1 329 ? 2.887 2.068 11.121 1.00 94.56 329 ARG A CA 1
ATOM 2707 C C . ARG A 1 329 ? 2.891 3.519 10.676 1.00 94.56 329 ARG A C 1
ATOM 2709 O O . ARG A 1 329 ? 2.642 3.800 9.510 1.00 94.56 329 ARG A O 1
ATOM 2716 N N . GLY A 1 330 ? 3.220 4.428 11.587 1.00 91.44 330 GLY A N 1
ATOM 2717 C CA . GLY A 1 330 ? 3.369 5.854 11.293 1.00 91.44 330 GLY A CA 1
ATOM 2718 C C . GLY A 1 330 ? 2.371 6.737 12.019 1.00 91.44 330 GLY A C 1
ATOM 2719 O O . GLY A 1 330 ? 1.674 6.292 12.930 1.00 91.44 330 GLY A O 1
ATOM 2720 N N . THR A 1 331 ? 2.362 8.014 11.654 1.00 90.00 331 THR A N 1
ATOM 2721 C CA . THR A 1 331 ? 1.599 9.057 12.349 1.00 90.00 331 THR A CA 1
ATOM 2722 C C . THR A 1 331 ? 0.175 9.112 11.801 1.00 90.00 331 THR A C 1
ATOM 2724 O O . THR A 1 331 ? -0.195 10.009 11.042 1.00 90.00 331 THR A O 1
ATOM 2727 N N . TRP A 1 332 ? -0.620 8.109 12.161 1.00 92.75 332 TRP A N 1
ATOM 2728 C CA . TRP A 1 332 ? -2.031 8.034 11.794 1.00 92.75 332 TRP A CA 1
ATOM 2729 C C . TRP A 1 332 ? -2.903 8.624 12.895 1.00 92.75 332 TRP A C 1
ATOM 2731 O O . TRP A 1 332 ? -2.602 8.474 14.077 1.00 92.75 332 TRP A O 1
ATOM 2741 N N . THR A 1 333 ? -4.018 9.241 12.530 1.00 92.56 333 THR A N 1
ATOM 2742 C CA . THR A 1 333 ? -5.115 9.503 13.468 1.00 92.56 333 THR A CA 1
ATOM 2743 C C . THR A 1 333 ? -6.380 8.819 12.997 1.00 92.56 333 THR A C 1
ATOM 2745 O O . THR A 1 333 ? -6.739 8.931 11.832 1.00 92.56 333 THR A O 1
ATOM 2748 N N . MET A 1 334 ? -7.060 8.112 13.891 1.00 93.94 334 MET A N 1
ATOM 2749 C CA . MET A 1 334 ? -8.368 7.511 13.652 1.00 93.94 334 MET A CA 1
ATOM 2750 C C . MET A 1 334 ? -9.171 7.547 14.948 1.00 93.94 334 MET A C 1
ATOM 2752 O O . MET A 1 334 ? -8.598 7.408 16.024 1.00 93.94 334 MET A O 1
ATOM 2756 N N . SER A 1 335 ? -10.483 7.726 14.857 1.00 92.75 335 SER A N 1
ATOM 2757 C CA . SER A 1 335 ? -11.348 7.648 16.035 1.00 92.75 335 SER A CA 1
ATOM 2758 C C . SER A 1 335 ? -11.596 6.205 16.474 1.00 92.75 335 SER A C 1
ATOM 2760 O O . SER A 1 335 ? -11.379 5.258 15.710 1.00 92.75 335 SER A O 1
ATOM 2762 N N . ARG A 1 336 ? -12.178 6.047 17.671 1.00 91.88 336 ARG A N 1
ATOM 2763 C CA . ARG A 1 336 ? -12.765 4.782 18.145 1.00 91.88 336 ARG A CA 1
ATOM 2764 C C . ARG A 1 336 ? -13.723 4.161 17.117 1.00 91.88 336 ARG A C 1
ATOM 2766 O O . ARG A 1 336 ? -13.704 2.951 16.914 1.00 91.88 336 ARG A O 1
ATOM 2773 N N . ARG A 1 337 ? -14.526 4.974 16.419 1.00 92.06 337 ARG A N 1
ATOM 2774 C CA . ARG A 1 337 ? -15.482 4.486 15.410 1.00 92.06 337 ARG A CA 1
ATOM 2775 C C . ARG A 1 337 ? -14.786 3.940 14.169 1.00 92.06 337 ARG A C 1
ATOM 2777 O O . ARG A 1 337 ? -15.127 2.851 13.714 1.00 92.06 337 ARG A O 1
ATOM 2784 N N . CYS A 1 338 ? -13.788 4.658 13.652 1.00 94.62 338 CYS A N 1
ATOM 2785 C CA . CYS A 1 338 ? -12.955 4.170 12.552 1.00 94.62 338 CYS A CA 1
ATOM 2786 C C . CYS A 1 338 ? -12.258 2.853 12.921 1.00 94.62 338 CYS A C 1
ATOM 2788 O O . CYS A 1 338 ? -12.214 1.940 12.100 1.00 94.62 338 CYS A O 1
ATOM 2790 N N . LEU A 1 339 ? -11.759 2.735 14.156 1.00 95.69 339 LEU A N 1
ATOM 2791 C CA . LEU A 1 339 ? -11.133 1.510 14.654 1.00 95.69 339 LEU A CA 1
ATOM 2792 C C . LEU A 1 339 ? -12.123 0.335 14.697 1.00 95.69 339 LEU A C 1
ATOM 2794 O O . LEU A 1 339 ? -11.816 -0.750 14.204 1.00 95.69 339 LEU A O 1
ATOM 2798 N N . ALA A 1 340 ? -13.332 0.563 15.218 1.00 95.56 340 ALA A N 1
ATOM 2799 C CA . ALA A 1 340 ? -14.389 -0.445 15.245 1.00 95.56 340 ALA A CA 1
ATOM 2800 C C . ALA A 1 340 ? -14.795 -0.892 13.830 1.00 95.56 340 ALA A C 1
ATOM 2802 O O . ALA A 1 340 ? -14.951 -2.086 13.589 1.00 95.56 340 ALA A O 1
ATOM 2803 N N . VAL A 1 341 ? -14.922 0.040 12.878 1.00 96.12 341 VAL A N 1
ATOM 2804 C CA . VAL A 1 341 ? -15.217 -0.271 11.466 1.00 96.12 341 VAL A CA 1
ATOM 2805 C C . VAL A 1 341 ? -14.103 -1.088 10.830 1.00 96.12 341 VAL A C 1
ATOM 2807 O O . VAL A 1 341 ? -14.388 -2.106 10.195 1.00 96.12 341 VAL A O 1
ATOM 2810 N N . LEU A 1 342 ? -12.849 -0.676 11.031 1.00 97.25 342 LEU A N 1
ATOM 2811 C CA . LEU A 1 342 ? -11.681 -1.397 10.544 1.00 97.25 342 LEU A CA 1
ATOM 2812 C C . LEU A 1 342 ? -11.729 -2.852 11.020 1.00 97.25 342 LEU A C 1
ATOM 2814 O O . LEU A 1 342 ? -11.725 -3.758 10.193 1.00 97.25 342 LEU A O 1
ATOM 2818 N N . PHE A 1 343 ? -11.853 -3.087 12.326 1.00 97.31 343 PHE A N 1
ATOM 2819 C CA . PHE A 1 343 ? -11.824 -4.442 12.878 1.00 97.31 343 PHE A CA 1
ATOM 2820 C C . PHE A 1 343 ? -13.060 -5.265 12.538 1.00 97.31 343 PHE A C 1
ATOM 2822 O O . PHE A 1 343 ? -12.934 -6.432 12.199 1.00 97.31 343 PHE A O 1
ATOM 2829 N N . ARG A 1 344 ? -14.257 -4.681 12.591 1.00 96.25 344 ARG A N 1
ATOM 2830 C CA . ARG A 1 344 ? -15.500 -5.437 12.407 1.00 96.25 344 ARG A CA 1
ATOM 2831 C C . ARG A 1 344 ? -15.833 -5.729 10.949 1.00 96.25 344 ARG A C 1
ATOM 2833 O O . ARG A 1 344 ? -16.386 -6.785 10.660 1.00 96.25 344 ARG A O 1
ATOM 2840 N N . ARG A 1 345 ? -15.604 -4.770 10.049 1.00 96.38 345 ARG A N 1
ATOM 2841 C CA . ARG A 1 345 ? -16.056 -4.863 8.650 1.00 96.38 345 ARG A CA 1
ATOM 2842 C C . ARG A 1 345 ? -14.906 -5.081 7.685 1.00 96.38 345 ARG A C 1
ATOM 2844 O O . ARG A 1 345 ? -15.006 -5.937 6.816 1.00 96.38 345 ARG A O 1
ATOM 2851 N N . VAL A 1 346 ? -13.810 -4.347 7.859 1.00 97.38 346 VAL A N 1
ATOM 2852 C CA . VAL A 1 346 ? -12.734 -4.343 6.863 1.00 97.38 346 VAL A CA 1
ATOM 2853 C C . VAL A 1 346 ? -11.797 -5.532 7.037 1.00 97.38 346 VAL A C 1
ATOM 2855 O O . VAL A 1 346 ? -11.508 -6.214 6.059 1.00 97.38 346 VAL A O 1
ATOM 2858 N N . ILE A 1 347 ? -11.347 -5.815 8.263 1.00 97.81 347 ILE A N 1
ATOM 2859 C CA . ILE A 1 347 ? -10.356 -6.866 8.558 1.00 97.81 347 ILE A CA 1
ATOM 2860 C C . ILE A 1 347 ? -10.800 -7.867 9.651 1.00 97.81 347 ILE A C 1
ATOM 2862 O O . ILE A 1 347 ? -10.001 -8.199 10.528 1.00 97.81 347 ILE A O 1
ATOM 2866 N N . PRO A 1 348 ? -12.037 -8.407 9.614 1.00 97.19 348 PRO A N 1
ATOM 2867 C CA . PRO A 1 348 ? -12.594 -9.220 10.707 1.00 97.19 348 PRO A CA 1
ATOM 2868 C C . PRO A 1 348 ? -11.853 -10.533 10.985 1.00 97.19 348 PRO A C 1
ATOM 2870 O O . PRO A 1 348 ? -11.967 -11.096 12.072 1.00 97.19 348 PRO A O 1
ATOM 2873 N N . ASN A 1 349 ? -11.093 -11.035 10.009 1.00 97.44 349 ASN A N 1
ATOM 2874 C CA . ASN A 1 349 ? -10.418 -12.331 10.082 1.00 97.44 349 ASN A CA 1
ATOM 2875 C C . ASN A 1 349 ? -8.913 -12.239 10.365 1.00 97.44 349 ASN A C 1
ATOM 2877 O O . ASN A 1 349 ? -8.238 -13.268 10.291 1.00 97.44 349 ASN A O 1
ATOM 2881 N N . VAL A 1 350 ? -8.389 -11.048 10.674 1.00 97.81 350 VAL A N 1
ATOM 2882 C CA . VAL A 1 350 ? -6.948 -10.859 10.871 1.00 97.81 350 VAL A CA 1
ATOM 2883 C C . VAL A 1 350 ? -6.431 -11.696 12.041 1.00 97.81 350 VAL A C 1
ATOM 2885 O O . VAL A 1 350 ? -7.028 -11.726 13.117 1.00 97.81 350 VAL A O 1
ATOM 2888 N N . LYS A 1 351 ? -5.298 -12.364 11.816 1.00 96.75 351 LYS A N 1
ATOM 2889 C CA . LYS A 1 351 ? -4.595 -13.178 12.815 1.00 96.75 351 LYS A CA 1
ATOM 2890 C C . LYS A 1 351 ? -3.443 -12.420 13.452 1.00 96.75 351 LYS A C 1
ATOM 2892 O O . LYS A 1 351 ? -3.228 -12.524 14.650 1.00 96.75 351 LYS A O 1
ATOM 2897 N N . ASN A 1 352 ? -2.725 -11.645 12.642 1.00 96.88 352 ASN A N 1
ATOM 2898 C CA . ASN A 1 352 ? -1.543 -10.900 13.052 1.00 96.88 352 ASN A CA 1
ATOM 2899 C C . ASN A 1 352 ? -1.791 -9.408 12.855 1.00 96.88 352 ASN A C 1
ATOM 2901 O O . ASN A 1 352 ? -1.841 -8.924 11.720 1.00 96.88 352 ASN A O 1
ATOM 2905 N N . LEU A 1 353 ? -1.936 -8.676 13.954 1.00 96.38 353 LEU A N 1
ATOM 2906 C CA . LEU A 1 353 ? -2.199 -7.244 13.948 1.00 96.38 353 LEU A CA 1
ATOM 2907 C C . LEU A 1 353 ? -0.990 -6.481 14.486 1.00 96.38 353 LEU A C 1
ATOM 2909 O O . LEU A 1 353 ? -0.529 -6.717 15.594 1.00 96.38 353 LEU A O 1
ATOM 2913 N N . MET A 1 354 ? -0.491 -5.499 13.744 1.00 95.06 354 MET A N 1
ATOM 2914 C CA . MET A 1 354 ? 0.523 -4.579 14.250 1.00 95.06 354 MET A CA 1
ATOM 2915 C C . MET A 1 354 ? 0.113 -3.139 13.975 1.00 95.06 354 MET A C 1
ATOM 2917 O O . MET A 1 354 ? 0.126 -2.695 12.832 1.00 95.06 354 MET A O 1
ATOM 2921 N N . MET A 1 355 ? -0.166 -2.373 15.025 1.00 94.62 355 MET A N 1
ATOM 2922 C CA . MET A 1 355 ? -0.476 -0.946 14.939 1.00 94.62 355 MET A CA 1
ATOM 2923 C C . MET A 1 355 ? 0.551 -0.136 15.737 1.00 94.62 355 MET A C 1
ATOM 2925 O O . MET A 1 355 ? 0.582 -0.156 16.965 1.00 94.62 355 MET A O 1
ATOM 2929 N N . GLN A 1 356 ? 1.433 0.590 15.046 1.00 90.56 356 GLN A N 1
ATOM 2930 C CA . GLN A 1 356 ? 2.496 1.374 15.683 1.00 90.56 356 GLN A CA 1
ATOM 2931 C C . GLN A 1 356 ? 2.432 2.850 15.297 1.00 90.56 356 GLN A C 1
ATOM 2933 O O . GLN A 1 356 ? 2.851 3.229 14.203 1.00 90.56 356 GLN A O 1
ATOM 2938 N N . GLY A 1 357 ? 1.995 3.695 16.229 1.00 85.56 357 GLY A N 1
ATOM 2939 C CA . GLY A 1 357 ? 1.916 5.138 16.018 1.00 85.56 357 GLY A CA 1
ATOM 2940 C C . GLY A 1 357 ? 0.538 5.718 15.676 1.00 85.56 357 GLY A C 1
ATOM 2941 O O . GLY A 1 357 ? 0.417 6.928 15.878 1.00 85.56 357 GLY A O 1
ATOM 2942 N N . PRO A 1 358 ? -0.492 4.953 15.235 1.00 89.44 358 PRO A N 1
ATOM 2943 C CA . PRO A 1 358 ? -1.850 5.478 15.197 1.00 89.44 358 PRO A CA 1
ATOM 2944 C C . PRO A 1 358 ? -2.311 6.041 16.549 1.00 89.44 358 PRO A C 1
ATOM 2946 O O . PRO A 1 358 ? -1.960 5.514 17.603 1.00 89.44 358 PRO A O 1
ATOM 2949 N N . ARG A 1 359 ? -3.080 7.130 16.502 1.00 90.50 359 ARG A N 1
ATOM 2950 C CA . ARG A 1 359 ? -3.643 7.868 17.647 1.00 90.50 359 ARG A CA 1
ATOM 2951 C C . ARG A 1 359 ? -5.132 8.149 17.421 1.00 90.50 359 ARG A C 1
ATOM 2953 O O . ARG A 1 359 ? -5.632 7.915 16.325 1.00 90.50 359 ARG A O 1
ATOM 2960 N N . GLY A 1 360 ? -5.803 8.741 18.411 1.00 88.75 360 GLY A N 1
ATOM 2961 C CA . GLY A 1 360 ? -7.224 9.130 18.339 1.00 88.75 360 GLY A CA 1
ATOM 2962 C C . GLY A 1 360 ? -8.188 8.119 18.969 1.00 88.75 360 GLY A C 1
ATOM 2963 O O . GLY A 1 360 ? -9.402 8.272 18.874 1.00 88.75 360 GLY A O 1
ATOM 2964 N N . TYR A 1 361 ? -7.636 7.107 19.632 1.00 88.25 361 TYR A N 1
ATOM 2965 C CA . TYR A 1 361 ? -8.337 6.147 20.468 1.00 88.25 361 TYR A CA 1
ATOM 2966 C C . TYR A 1 361 ? -7.453 5.815 21.675 1.00 88.25 361 TYR A C 1
ATOM 2968 O O . TYR A 1 361 ? -6.223 5.931 21.607 1.00 88.25 361 TYR A O 1
ATOM 2976 N N . SER A 1 362 ? -8.075 5.426 22.780 1.00 85.50 362 SER A N 1
ATOM 2977 C CA . SER A 1 362 ? -7.387 5.005 23.997 1.00 85.50 362 SER A CA 1
ATOM 2978 C C . SER A 1 362 ? -6.892 3.558 23.886 1.00 85.50 362 SER A C 1
ATOM 2980 O O . SER A 1 362 ? -7.353 2.773 23.056 1.00 85.50 362 SER A O 1
ATOM 2982 N N . GLY A 1 363 ? -5.961 3.154 24.751 1.00 83.12 363 GLY A N 1
ATOM 2983 C CA . GLY A 1 363 ? -5.571 1.745 24.831 1.00 83.12 363 GLY A CA 1
ATOM 2984 C C . GLY A 1 363 ? -6.731 0.810 25.190 1.00 83.12 363 GLY A C 1
ATOM 2985 O O . GLY A 1 363 ? -6.799 -0.295 24.656 1.00 83.12 363 GLY A O 1
ATOM 2986 N N . LYS A 1 364 ? -7.679 1.285 26.007 1.00 84.69 364 LYS A N 1
ATOM 2987 C CA . LYS A 1 364 ? -8.934 0.587 26.307 1.00 84.69 364 LYS A CA 1
ATOM 2988 C C . LYS A 1 364 ? -9.761 0.357 25.043 1.00 84.69 364 LYS A C 1
ATOM 2990 O O . LYS A 1 364 ? -10.102 -0.784 24.753 1.00 84.69 364 LYS A O 1
ATOM 2995 N N . ASP A 1 365 ? -9.979 1.400 24.238 1.00 89.31 365 ASP A N 1
ATOM 2996 C CA . ASP A 1 365 ? -10.722 1.298 22.972 1.00 89.31 365 ASP A CA 1
ATOM 2997 C C . ASP A 1 365 ? -10.123 0.248 22.032 1.00 89.31 365 ASP A C 1
ATOM 2999 O O . ASP A 1 365 ? -10.854 -0.487 21.363 1.00 89.31 365 ASP A O 1
ATOM 3003 N N . PHE A 1 366 ? -8.788 0.178 21.980 1.00 90.81 366 PHE A N 1
ATOM 3004 C CA . PHE A 1 366 ? -8.075 -0.807 21.176 1.00 90.81 366 PHE A CA 1
ATOM 3005 C C . PHE A 1 366 ? -8.323 -2.233 21.655 1.00 90.81 366 PHE A C 1
ATOM 3007 O O . PHE A 1 366 ? -8.652 -3.085 20.832 1.00 90.81 366 PHE A O 1
ATOM 3014 N N . VAL A 1 367 ? -8.176 -2.487 22.958 1.00 87.94 367 VAL A N 1
ATOM 3015 C CA . VAL A 1 367 ? -8.378 -3.818 23.549 1.00 87.94 367 VAL A CA 1
ATOM 3016 C C . VAL A 1 367 ? -9.838 -4.247 23.448 1.00 87.94 367 VAL A C 1
ATOM 3018 O O . VAL A 1 367 ? -10.104 -5.360 23.009 1.00 87.94 367 VAL A O 1
ATOM 3021 N N . GLU A 1 368 ? -10.791 -3.368 23.766 1.00 89.31 368 GLU A N 1
ATOM 3022 C CA . GLU A 1 368 ? -12.224 -3.654 23.623 1.00 89.31 368 GLU A CA 1
ATOM 3023 C C . GLU A 1 368 ? -12.587 -4.006 22.183 1.00 89.31 368 GLU A C 1
ATOM 3025 O O . GLU A 1 368 ? -13.232 -5.023 21.931 1.00 89.31 368 GLU A O 1
ATOM 3030 N N . SER A 1 369 ? -12.159 -3.176 21.228 1.00 92.81 369 SER A N 1
ATOM 3031 C CA . SER A 1 369 ? -12.503 -3.371 19.820 1.00 92.81 369 SER A CA 1
ATOM 3032 C C . SER A 1 369 ? -11.844 -4.625 19.253 1.00 92.81 369 SER A C 1
ATOM 3034 O O . SER A 1 369 ? -12.490 -5.367 18.514 1.00 92.81 369 SER A O 1
ATOM 3036 N N . SER A 1 370 ? -10.571 -4.880 19.573 1.00 92.56 370 SER A N 1
ATOM 3037 C CA . SER A 1 370 ? -9.865 -6.067 19.080 1.00 92.56 370 SER A CA 1
ATOM 3038 C C . SER A 1 370 ? -10.455 -7.342 19.678 1.00 92.56 370 SER A C 1
ATOM 3040 O O . SER A 1 370 ? -10.769 -8.269 18.936 1.00 92.56 370 SER A O 1
ATOM 3042 N N . TRP A 1 371 ? -10.716 -7.363 20.985 1.00 89.62 371 TRP A N 1
ATOM 3043 C CA . TRP A 1 371 ? -11.341 -8.493 21.665 1.00 89.62 371 TRP A CA 1
ATOM 3044 C C . TRP A 1 371 ? -12.723 -8.819 21.095 1.00 89.62 371 TRP A C 1
ATOM 3046 O O . TRP A 1 371 ? -13.010 -9.977 20.770 1.00 89.62 371 TRP A O 1
ATOM 3056 N N . LYS A 1 372 ? -13.563 -7.786 20.954 1.00 92.69 372 LYS A N 1
ATOM 3057 C CA . LYS A 1 372 ? -14.958 -7.903 20.521 1.00 92.69 372 LYS A CA 1
ATOM 3058 C C . LYS A 1 372 ? -15.086 -8.308 19.056 1.00 92.69 372 LYS A C 1
ATOM 3060 O O . LYS A 1 372 ? -15.965 -9.102 18.731 1.00 92.69 372 LYS A O 1
ATOM 3065 N N . TYR A 1 373 ? -14.250 -7.758 18.174 1.00 94.88 373 TYR A N 1
ATOM 3066 C CA . TYR A 1 373 ? -14.443 -7.889 16.727 1.00 94.88 373 TYR A CA 1
ATOM 3067 C C . TYR A 1 373 ? -13.432 -8.808 16.029 1.00 94.88 373 TYR A C 1
ATOM 3069 O O . TYR A 1 373 ? -13.763 -9.351 14.978 1.00 94.88 373 TYR A O 1
ATOM 3077 N N . LEU A 1 374 ? -12.240 -9.036 16.591 1.00 95.12 374 LEU A N 1
ATOM 3078 C CA . LEU A 1 374 ? -11.190 -9.860 15.976 1.00 95.12 374 LEU A CA 1
ATOM 3079 C C . LEU A 1 374 ? -11.103 -11.232 16.651 1.00 95.12 374 LEU A C 1
ATOM 3081 O O . LEU A 1 374 ? -10.167 -11.552 17.384 1.00 95.12 374 LEU A O 1
ATOM 3085 N N . LEU A 1 375 ? -12.106 -12.072 16.395 1.00 94.25 375 LEU A N 1
ATOM 3086 C CA . LEU A 1 375 ? -12.231 -13.396 17.021 1.00 94.25 375 LEU A CA 1
ATOM 3087 C C . LEU A 1 375 ? -11.128 -14.386 16.612 1.00 94.25 375 LEU A C 1
ATOM 3089 O O . LEU A 1 375 ? -10.928 -15.385 17.295 1.00 94.25 375 LEU A O 1
ATOM 3093 N N . ARG A 1 376 ? -10.432 -14.122 15.499 1.00 94.94 376 ARG A N 1
ATOM 3094 C CA . ARG A 1 376 ? -9.336 -14.950 14.963 1.00 94.94 376 ARG A CA 1
ATOM 3095 C C . ARG A 1 376 ? -7.946 -14.379 15.242 1.00 94.94 376 ARG A C 1
ATOM 3097 O O . ARG A 1 376 ? -6.975 -14.895 14.699 1.00 94.94 376 ARG A O 1
ATOM 3104 N N . LEU A 1 377 ? -7.865 -13.307 16.029 1.00 94.56 377 LEU A N 1
ATOM 3105 C CA . LEU A 1 377 ? -6.604 -12.680 16.390 1.00 94.56 377 LEU A CA 1
ATOM 3106 C C . LEU A 1 377 ? -5.759 -13.671 17.194 1.00 94.56 377 LEU A C 1
ATOM 3108 O O . LEU A 1 377 ? -6.236 -14.187 18.197 1.00 94.56 377 LEU A O 1
ATOM 3112 N N . GLU A 1 378 ? -4.538 -13.926 16.736 1.00 92.88 378 GLU A N 1
ATOM 3113 C CA . GLU A 1 378 ? -3.545 -14.797 17.379 1.00 92.88 378 GLU A CA 1
ATOM 3114 C C . GLU A 1 378 ? -2.465 -13.918 18.034 1.00 92.88 378 GLU A C 1
ATOM 3116 O O . GLU A 1 378 ? -2.148 -14.053 19.214 1.00 92.88 378 GLU A O 1
ATOM 3121 N N . GLU A 1 379 ? -1.963 -12.927 17.290 1.00 90.94 379 GLU A N 1
ATOM 3122 C CA . GLU A 1 379 ? -0.920 -12.014 17.750 1.00 90.94 379 GLU A CA 1
ATOM 3123 C C . GLU A 1 379 ? -1.299 -10.556 17.492 1.00 90.94 379 GLU A C 1
ATOM 3125 O O . GLU A 1 379 ? -1.749 -10.182 16.401 1.00 90.94 379 GLU A O 1
ATOM 3130 N N . SER A 1 380 ? -1.065 -9.696 18.485 1.00 90.88 380 SER A N 1
ATOM 3131 C CA . SER A 1 380 ? -1.262 -8.258 18.354 1.00 90.88 380 SER A CA 1
ATOM 3132 C C . SER A 1 380 ? -0.145 -7.443 18.994 1.00 90.88 380 SER A C 1
ATOM 3134 O O . SER A 1 380 ? 0.251 -7.620 20.147 1.00 90.88 380 SER A O 1
ATOM 3136 N N . TYR A 1 381 ? 0.334 -6.460 18.248 1.00 88.81 381 TYR A N 1
ATOM 3137 C CA . TYR A 1 381 ? 1.271 -5.458 18.722 1.00 88.81 381 TYR A CA 1
ATOM 3138 C C . TYR A 1 381 ? 0.643 -4.077 18.600 1.00 88.81 381 TYR A C 1
ATOM 3140 O O . TYR A 1 381 ? 0.315 -3.635 17.494 1.00 88.81 381 TYR A O 1
ATOM 3148 N N . ALA A 1 382 ? 0.570 -3.349 19.715 1.00 87.31 382 ALA A N 1
ATOM 3149 C CA . ALA A 1 382 ? 0.154 -1.957 19.720 1.00 87.31 382 ALA A CA 1
ATOM 3150 C C . ALA A 1 382 ? 1.156 -1.075 20.478 1.00 87.31 382 ALA A C 1
ATOM 3152 O O . ALA A 1 382 ? 1.509 -1.316 21.634 1.00 87.31 382 ALA A O 1
ATOM 3153 N N . ALA A 1 383 ? 1.618 -0.004 19.832 1.00 82.56 383 ALA A N 1
ATOM 3154 C CA . ALA A 1 383 ? 2.334 1.063 20.530 1.00 82.56 383 ALA A CA 1
ATOM 3155 C C . ALA A 1 383 ? 1.345 2.185 20.850 1.00 82.56 383 ALA A C 1
ATOM 3157 O O . ALA A 1 383 ? 1.000 2.965 19.961 1.00 82.56 383 ALA A O 1
ATOM 3158 N N . LEU A 1 384 ? 0.895 2.233 22.103 1.00 77.31 384 LEU A N 1
ATOM 3159 C CA . LEU A 1 384 ? -0.149 3.134 22.585 1.00 77.31 384 LEU A CA 1
ATOM 3160 C C . LEU A 1 384 ? 0.467 4.208 23.489 1.00 77.31 384 LEU A C 1
ATOM 3162 O O . LEU A 1 384 ? 1.382 3.935 24.265 1.00 77.31 384 LEU A O 1
ATOM 3166 N N . ASN A 1 385 ? -0.040 5.435 23.415 1.00 69.31 385 ASN A N 1
ATOM 3167 C CA . ASN A 1 385 ? 0.209 6.397 24.484 1.00 69.31 385 ASN A CA 1
ATOM 3168 C C . ASN A 1 385 ? -0.718 6.025 25.645 1.00 69.31 385 ASN A C 1
ATOM 3170 O O . ASN A 1 385 ? -1.915 5.839 25.440 1.00 69.31 385 ASN A O 1
ATOM 3174 N N . VAL A 1 386 ? -0.149 5.827 26.830 1.00 67.56 386 VAL A N 1
ATOM 3175 C CA . VAL A 1 386 ? -0.898 5.449 28.029 1.00 67.56 386 VAL A CA 1
ATOM 3176 C C . VAL A 1 386 ? -0.463 6.401 29.127 1.00 67.56 386 VAL A C 1
ATOM 3178 O O . VAL A 1 386 ? 0.654 6.280 29.642 1.00 67.56 386 VAL A O 1
ATOM 3181 N N . ASP A 1 387 ? -1.335 7.343 29.454 1.00 68.69 387 ASP A N 1
ATOM 3182 C CA . ASP A 1 387 ? -0.952 8.554 30.183 1.00 68.69 387 ASP A CA 1
ATOM 3183 C C . ASP A 1 387 ? -0.800 8.306 31.690 1.00 68.69 387 ASP A C 1
ATOM 3185 O O . ASP A 1 387 ? 0.082 8.878 32.324 1.00 68.69 387 ASP A O 1
ATOM 3189 N N . SER A 1 388 ? -1.517 7.323 32.246 1.00 74.06 388 SER A N 1
ATOM 3190 C CA . SER A 1 388 ? -1.461 6.999 33.676 1.00 74.06 388 SER A CA 1
ATOM 3191 C C . SER A 1 388 ? -1.075 5.543 33.949 1.00 74.06 388 SER A C 1
ATOM 3193 O O . SER A 1 388 ? -1.023 4.687 33.058 1.00 74.06 388 SER A O 1
ATOM 3195 N N . ARG A 1 389 ? -0.715 5.247 35.201 1.00 75.31 389 ARG A N 1
ATOM 3196 C CA . ARG A 1 389 ? -0.527 3.865 35.672 1.00 75.31 389 ARG A CA 1
ATOM 3197 C C . ARG A 1 389 ? -1.869 3.147 35.823 1.00 75.31 389 ARG A C 1
ATOM 3199 O O . ARG A 1 389 ? -1.953 1.984 35.451 1.00 75.31 389 ARG A O 1
ATOM 3206 N N . ALA A 1 390 ? -2.902 3.849 36.288 1.00 75.06 390 ALA A N 1
ATOM 3207 C CA . ALA A 1 390 ? -4.246 3.301 36.450 1.00 75.06 390 ALA A CA 1
ATOM 3208 C C . ALA A 1 390 ? -4.803 2.754 35.127 1.00 75.06 390 ALA A C 1
ATOM 3210 O O . ALA A 1 390 ? -5.316 1.644 35.088 1.00 75.06 390 ALA A O 1
ATOM 3211 N N . MET A 1 391 ? -4.591 3.468 34.019 1.00 72.94 391 MET A N 1
ATOM 3212 C CA . MET A 1 391 ? -4.991 3.000 32.690 1.00 72.94 391 MET A CA 1
ATOM 3213 C C . MET A 1 391 ? -4.244 1.727 32.262 1.00 72.94 391 MET A C 1
ATOM 3215 O O . MET A 1 391 ? -4.818 0.866 31.603 1.00 72.94 391 MET A O 1
ATOM 3219 N N . VAL A 1 392 ? -2.966 1.577 32.641 1.00 75.62 392 VAL A N 1
ATOM 3220 C CA . VAL A 1 392 ? -2.227 0.322 32.409 1.00 75.62 392 VAL A CA 1
ATOM 3221 C C . VAL A 1 392 ? -2.870 -0.810 33.203 1.00 75.62 392 VAL A C 1
ATOM 3223 O O . VAL A 1 392 ? -3.065 -1.887 32.657 1.00 75.62 392 VAL A O 1
ATOM 3226 N N . GLU A 1 393 ? -3.199 -0.573 34.472 1.00 80.69 393 GLU A N 1
ATOM 3227 C CA . GLU A 1 393 ? -3.827 -1.569 35.345 1.00 80.69 393 GLU A CA 1
ATOM 3228 C C . GLU A 1 393 ? -5.233 -1.955 34.855 1.00 80.69 393 GLU A C 1
ATOM 3230 O O . GLU A 1 393 ? -5.566 -3.139 34.854 1.00 80.69 393 GLU A O 1
ATOM 3235 N N . GLU A 1 394 ? -6.015 -1.003 34.338 1.00 80.44 394 GLU A N 1
ATOM 3236 C CA . GLU A 1 394 ? -7.307 -1.264 33.690 1.00 80.44 394 GLU A CA 1
ATOM 3237 C C . GLU A 1 394 ? -7.138 -2.120 32.427 1.00 80.44 394 GLU A C 1
ATOM 3239 O O . GLU A 1 394 ? -7.768 -3.171 32.307 1.00 80.44 394 GLU A O 1
ATOM 3244 N N . ILE A 1 395 ? -6.233 -1.730 31.518 1.00 76.94 395 ILE A N 1
ATOM 3245 C CA . ILE A 1 395 ? -5.922 -2.497 30.300 1.00 76.94 395 ILE A CA 1
ATOM 3246 C C . ILE A 1 395 ? -5.481 -3.920 30.656 1.00 76.94 395 ILE A C 1
ATOM 3248 O O . ILE A 1 395 ? -5.949 -4.883 30.052 1.00 76.94 395 ILE A O 1
ATOM 3252 N N . LEU A 1 396 ? -4.611 -4.065 31.657 1.00 77.38 396 LEU A N 1
ATOM 3253 C CA . LEU A 1 396 ? -4.173 -5.363 32.161 1.00 77.38 396 LEU A CA 1
ATOM 3254 C C . LEU A 1 396 ? -5.356 -6.188 32.676 1.00 77.38 396 LEU A C 1
ATOM 3256 O O . LEU A 1 396 ? -5.489 -7.348 32.298 1.00 77.38 396 LEU A O 1
ATOM 3260 N N . GLY A 1 397 ? -6.238 -5.597 33.486 1.00 79.25 397 GLY A N 1
ATOM 3261 C CA . GLY A 1 397 ? -7.437 -6.265 33.997 1.00 79.25 397 GLY A CA 1
ATOM 3262 C C . GLY A 1 397 ? -8.353 -6.777 32.881 1.00 79.25 397 GLY A C 1
ATOM 3263 O O . GLY A 1 397 ? -8.828 -7.915 32.932 1.00 79.25 397 GLY A O 1
ATOM 3264 N N . MET A 1 398 ? -8.545 -5.984 31.826 1.00 76.12 398 MET A N 1
ATOM 3265 C CA . MET A 1 398 ? -9.319 -6.398 30.651 1.00 76.12 398 MET A CA 1
ATOM 3266 C C . MET A 1 398 ? -8.659 -7.558 29.903 1.00 76.12 398 MET A C 1
ATOM 3268 O O . MET A 1 398 ? -9.327 -8.506 29.501 1.00 76.12 398 MET A O 1
ATOM 3272 N N . ILE A 1 399 ? -7.337 -7.526 29.749 1.00 74.50 399 ILE A N 1
ATOM 3273 C CA . ILE A 1 399 ? -6.610 -8.589 29.052 1.00 74.50 399 ILE A CA 1
ATOM 3274 C C . ILE A 1 399 ? -6.651 -9.895 29.854 1.00 74.50 399 ILE A C 1
ATOM 3276 O O . ILE A 1 399 ? -6.971 -10.940 29.289 1.00 74.50 399 ILE A O 1
ATOM 3280 N N . PHE A 1 400 ? -6.442 -9.842 31.172 1.00 78.19 400 PHE A N 1
ATOM 3281 C CA . PHE A 1 400 ? -6.519 -11.030 32.027 1.00 78.19 400 PHE A CA 1
ATOM 3282 C C . PHE A 1 400 ? -7.913 -11.663 32.038 1.00 78.19 400 PHE A C 1
ATOM 3284 O O . PHE A 1 400 ? -8.029 -12.885 31.977 1.00 78.19 400 PHE A O 1
ATOM 3291 N N . THR A 1 401 ? -8.979 -10.859 32.064 1.00 79.19 401 THR A N 1
ATOM 3292 C CA . THR A 1 401 ? -10.359 -11.380 31.985 1.00 79.19 401 THR A CA 1
ATOM 3293 C C . THR A 1 401 ? -10.680 -11.997 30.622 1.00 79.19 401 THR A C 1
ATOM 3295 O O . THR A 1 401 ? -11.552 -12.858 30.526 1.00 79.19 401 THR A O 1
ATOM 3298 N N . SER A 1 402 ? -9.945 -11.604 29.581 1.00 71.50 402 SER A N 1
ATOM 3299 C CA . SER A 1 402 ? -10.061 -12.140 28.225 1.00 71.50 402 SER A CA 1
ATOM 3300 C C . SER A 1 402 ? -9.289 -13.455 27.999 1.00 71.50 402 SER A C 1
ATOM 3302 O O . SER A 1 402 ? -9.458 -14.101 26.970 1.00 71.50 402 SER A O 1
ATOM 3304 N N . GLY A 1 403 ? -8.466 -13.889 28.961 1.00 75.12 403 GLY A N 1
ATOM 3305 C CA . GLY A 1 403 ? -7.705 -15.143 28.876 1.00 75.12 403 GLY A CA 1
ATOM 3306 C C . GLY A 1 403 ? -6.492 -15.114 27.939 1.00 75.12 403 GLY A C 1
ATOM 3307 O O . GLY A 1 403 ? -5.945 -16.175 27.663 1.00 75.12 403 GLY A O 1
ATOM 3308 N N . GLY A 1 404 ? -6.081 -13.933 27.465 1.00 73.31 404 GLY A N 1
ATOM 3309 C CA . GLY A 1 404 ? -4.880 -13.756 26.645 1.00 73.31 404 GLY A CA 1
ATOM 3310 C C . GLY A 1 404 ? -3.608 -13.551 27.475 1.00 73.31 404 GLY A C 1
ATOM 3311 O O . GLY A 1 404 ? -3.657 -13.053 28.604 1.00 73.31 404 GLY A O 1
ATOM 3312 N N . ASP A 1 405 ? -2.462 -13.887 26.885 1.00 70.88 405 ASP A N 1
ATOM 3313 C CA . ASP A 1 405 ? -1.138 -13.597 27.433 1.00 70.88 405 ASP A CA 1
ATOM 3314 C C . ASP A 1 405 ? -0.701 -12.166 27.093 1.00 70.88 405 ASP A C 1
ATOM 3316 O O . ASP A 1 405 ? -0.963 -11.623 26.017 1.00 70.88 405 ASP A O 1
ATOM 3320 N N . PHE A 1 406 ? 0.009 -11.520 28.017 1.00 68.25 406 PHE A N 1
ATOM 3321 C CA . PHE A 1 406 ? 0.376 -10.118 27.861 1.00 68.25 406 PHE A CA 1
ATOM 3322 C C . PHE A 1 406 ? 1.811 -9.819 28.255 1.00 68.25 406 PHE A C 1
ATOM 3324 O O . PHE A 1 406 ? 2.291 -10.228 29.312 1.00 68.25 406 PHE A O 1
ATOM 3331 N N . TYR A 1 407 ? 2.459 -8.984 27.444 1.00 66.81 407 TYR A N 1
ATOM 3332 C CA . TYR A 1 407 ? 3.729 -8.369 27.794 1.00 66.81 407 TYR A CA 1
ATOM 3333 C C . TYR A 1 407 ? 3.628 -6.859 27.605 1.00 66.81 407 TYR A C 1
ATOM 3335 O O . TYR A 1 407 ? 3.268 -6.367 26.542 1.00 66.81 407 TYR A O 1
ATOM 3343 N N . TYR A 1 408 ? 4.011 -6.083 28.614 1.00 67.06 408 TYR A N 1
ATOM 3344 C CA . TYR A 1 408 ? 4.236 -4.650 28.444 1.00 67.06 408 TYR A CA 1
ATOM 3345 C C . TYR A 1 408 ? 5.705 -4.325 28.614 1.00 67.06 408 TYR A C 1
ATOM 3347 O O . TYR A 1 408 ? 6.414 -4.903 29.437 1.00 67.06 408 TYR A O 1
ATOM 3355 N N . ARG A 1 409 ? 6.168 -3.350 27.833 1.00 67.69 409 ARG A N 1
ATOM 3356 C CA . ARG A 1 409 ? 7.512 -2.799 27.975 1.00 67.69 409 ARG A CA 1
ATOM 3357 C C . ARG A 1 409 ? 7.447 -1.285 28.025 1.00 67.69 409 ARG A C 1
ATOM 3359 O O . ARG A 1 409 ? 6.976 -0.641 27.087 1.00 67.69 409 ARG A O 1
ATOM 3366 N N . PHE A 1 410 ? 7.994 -0.714 29.092 1.00 59.03 410 PHE A N 1
ATOM 3367 C CA . PHE A 1 410 ? 8.260 0.717 29.162 1.00 59.03 410 PHE A CA 1
ATOM 3368 C C . PHE A 1 410 ? 9.421 1.068 28.233 1.00 59.03 410 PHE A C 1
ATOM 3370 O O . PHE A 1 410 ? 10.483 0.438 28.289 1.00 59.03 410 PHE A O 1
ATOM 3377 N N . ARG A 1 411 ? 9.235 2.074 27.373 1.00 58.56 411 ARG A N 1
ATOM 3378 C CA . ARG A 1 411 ? 10.359 2.704 26.679 1.00 58.56 411 ARG A CA 1
ATOM 3379 C C . ARG A 1 411 ? 10.838 3.918 27.477 1.00 58.56 411 ARG A C 1
ATOM 3381 O O . ARG A 1 411 ? 10.006 4.632 28.030 1.00 58.56 411 ARG A O 1
ATOM 3388 N N . PRO A 1 412 ? 12.151 4.217 27.461 1.00 48.06 412 PRO A N 1
ATOM 3389 C CA . PRO A 1 412 ? 12.702 5.423 28.088 1.00 48.06 412 PRO A CA 1
ATOM 3390 C C . PRO A 1 412 ? 12.071 6.734 27.591 1.00 48.06 412 PRO A C 1
ATOM 3392 O O . PRO A 1 412 ? 12.131 7.742 28.275 1.00 48.06 412 PRO A O 1
ATOM 3395 N N . SER A 1 413 ? 11.443 6.724 26.412 1.00 57.47 413 SER A N 1
ATOM 3396 C CA . SER A 1 413 ? 10.796 7.884 25.793 1.00 57.47 413 SER A CA 1
ATOM 3397 C C . SER A 1 413 ? 9.395 8.207 26.338 1.00 57.47 413 SER A C 1
ATOM 3399 O O . SER A 1 413 ? 8.639 8.887 25.651 1.00 57.47 413 SER A O 1
ATOM 3401 N N . GLY A 1 414 ? 8.980 7.631 27.472 1.00 57.94 414 GLY A N 1
ATOM 3402 C CA . GLY A 1 414 ? 7.627 7.784 28.033 1.00 57.94 414 GLY A CA 1
ATOM 3403 C C . GLY A 1 414 ? 6.524 7.008 27.295 1.00 57.94 414 GLY A C 1
ATOM 3404 O O . GLY A 1 414 ? 5.430 6.834 27.821 1.00 57.94 414 GLY A O 1
ATOM 3405 N N . GLN A 1 415 ? 6.808 6.469 26.104 1.00 55.56 415 GLN A N 1
ATOM 3406 C CA . GLN A 1 415 ? 5.882 5.598 25.374 1.00 55.56 415 GLN A CA 1
ATOM 3407 C C . GLN A 1 415 ? 5.808 4.215 26.030 1.00 55.56 415 GLN A C 1
ATOM 3409 O O . GLN A 1 415 ? 6.835 3.556 26.237 1.00 55.56 415 GLN A O 1
ATOM 3414 N N . LYS A 1 416 ? 4.590 3.743 26.305 1.00 61.50 416 LYS A N 1
ATOM 3415 C CA . LYS A 1 416 ? 4.344 2.391 26.817 1.00 61.50 416 LYS A CA 1
ATOM 3416 C C . LYS A 1 416 ? 3.990 1.477 25.641 1.00 61.50 416 LYS A C 1
ATOM 3418 O O . LYS A 1 416 ? 3.145 1.804 24.818 1.00 61.50 416 LYS A O 1
ATOM 3423 N N . VAL A 1 417 ? 4.680 0.347 25.505 1.00 58.53 417 VAL A N 1
ATOM 3424 C CA . VAL A 1 417 ? 4.372 -0.643 24.461 1.00 58.53 417 VAL A CA 1
ATOM 3425 C C . VAL A 1 417 ? 3.566 -1.772 25.079 1.00 58.53 417 VAL A C 1
ATOM 3427 O O . VAL A 1 417 ? 3.959 -2.304 26.117 1.00 58.53 417 VAL A O 1
ATOM 3430 N N . VAL A 1 418 ? 2.466 -2.119 24.420 1.00 60.25 418 VAL A N 1
ATOM 3431 C CA . VAL A 1 418 ? 1.474 -3.109 24.838 1.00 60.25 418 VAL A CA 1
ATOM 3432 C C . VAL A 1 418 ? 1.544 -4.251 23.815 1.00 60.25 418 VAL A C 1
ATOM 3434 O O . VAL A 1 418 ? 1.205 -4.063 22.646 1.00 60.25 418 VAL A O 1
ATOM 3437 N N . TYR A 1 419 ? 2.062 -5.411 24.222 1.00 60.69 419 TYR A N 1
ATOM 3438 C CA . TYR A 1 419 ? 2.080 -6.637 23.417 1.00 60.69 419 TYR A CA 1
ATOM 3439 C C . TYR A 1 419 ? 0.973 -7.556 23.914 1.00 60.69 419 TYR A C 1
ATOM 3441 O O . TYR A 1 419 ? 1.016 -7.991 25.061 1.00 60.69 419 TYR A O 1
ATOM 3449 N N . TYR A 1 420 ? 0.007 -7.848 23.056 1.00 62.78 420 TYR A N 1
ATOM 3450 C CA . TYR A 1 420 ? -1.153 -8.667 23.378 1.00 62.78 420 TYR A CA 1
ATOM 3451 C C . TYR A 1 420 ? -1.113 -9.956 22.557 1.00 62.78 420 TYR A C 1
ATOM 3453 O O . TYR A 1 420 ? -1.034 -9.909 21.330 1.00 62.78 420 TYR A O 1
ATOM 3461 N N . PHE A 1 421 ? -1.182 -11.092 23.236 1.00 58.78 421 PHE A N 1
ATOM 3462 C CA . PHE A 1 421 ? -1.276 -12.422 22.646 1.00 58.78 421 PHE A CA 1
ATOM 3463 C C . PHE A 1 421 ? -2.608 -13.025 23.094 1.00 58.78 421 PHE A C 1
ATOM 3465 O O . PHE A 1 421 ? -2.993 -12.857 24.252 1.00 58.78 421 PHE A O 1
ATOM 3472 N N . ARG A 1 422 ? -3.346 -13.653 22.180 1.00 60.72 422 ARG A N 1
ATOM 3473 C CA . ARG A 1 422 ? -4.661 -14.225 22.487 1.00 60.72 422 ARG A CA 1
ATOM 3474 C C . ARG A 1 422 ? -4.610 -15.739 22.550 1.00 60.72 422 ARG A C 1
ATOM 3476 O O . ARG A 1 422 ? -3.936 -16.335 21.683 1.00 60.72 422 ARG A O 1
#

Organism: NCBI:txid604196

Foldseek 3Di:
DVVVVVVLVVQLAPAQEDADEDDDDCPVVPDPDAAEQEDQPDPDRRQRANHAYDHYEYPDPPYYYHYDQCNQQNHQNHQEDHYEYQAQDDDLVVAQAHDAHQNQNHQYEHYEHNRLQNYAQNVQQRPQNHAEYARYYDQDPVDRFGAADAVCSVVVLVPPPPPVVPDDPDDDDDDDDDDPPPPRPRRHDPPLCGQHQNYAYYYDEANRLLPAFLLSCLNHQNHAYYARANAHPVLNREHEHAPVSFAHPPDDDPCPVVVRVVQVVLLVVVVVVCPVPPPDPPPDDDDPPPDPDPPPDDPCPVVVVVVLVVDVVPGHGRAHANYAEDAAHGQYEYALSSLLCCCAGHPQAYAHEEHYNYDHYALVSNLVSCLVRNPNHFWYWYFGQDPDPVSVVVSVVSLVVSVWDWDWDDDPVNTIITTIGD

Secondary structure (DSSP, 8-state):
-HHHHHHHHHTTTT--EEEEEE---GGGTTSSS--EEEES-SSS----TT--EEEEEE-STT-EEEE-TTTGGG-TT-SEEEEE-------GGG--PPPP---TT--EEEEESHHHHH--GGGGGT-TT--EEEEEPPPBTTBSS-----HHHHHHHHHHHHHTTSS--S---------------PPPP-------TT--EEEEEHHHHHT--GGGGTT-TT--EEEEE---SS----EE--GGGSBPTT---THHHHHHHHHHHHHHHHHHHTTTT-S---TT-PPPTTSSSSSSSSTTHHHHHHHHHHHHHH--B---TT--EEEEESSEE--HHHHHHIIIIISTT-SEEEEES-BSS-HHHHHHHHHHH-TT--EEEEEE----HHHHHHHHHHHHHTT-EEEEEE-TTSPEEEEEE-

Sequence (422 aa):
MDSLNDAVFAFDKTLEIITTSCYWQPKDIDKQEPPEFIVGNSFASWNLPKLRRLNLSNHYYPIFLRIAPDLISRLPQLTHLTLADKRQWYRLSEITYWQAASLMDLEELRMEGTPAISFNPETLRTTRNLIRMEFRMVNIALGPYPYVPPVQELEECFGESLNNSMATISTAINSTTTTPSMSLTKRPIWTWDWDLPMLTSLFLNAQFAYTFQFKMLARTPNLKNIVVDSRSYSRQCQRKIVLSDFLVPGFHHPSLAMMQDKEQQFQEAYASGNKEDNHYIDSSLHIPDNYFAQEWTTDHEGTQEEELETWFKKFDYVELPALDSFILRGTWTMSRRCLAVLFRRVIPNVKNLMMQGPRGYSGKDFVESSWKYLLRLEESYAALNVDSRAMVEEILGMIFTSGGDFYYRFRPSGQKVVYYFR

pLDDT: mean 82.65, std 17.0, range [35.84, 98.81]

Radius of gyration: 24.94 Å; chains: 1; bounding box: 65×48×73 Å

=== Feature glossary ===
Feature key, reading from the visual/contextual features back to the raw sequence:

Rendered structure images. Six rendered views show the 3D structure from the faces of a cube — i.e. along ±x, ±y, ±z. Rendering representation is drawn randomly per protein from cartoon (secondary-structure ribbons), sticks (backbone bonds), or molecular surface; coloring is either N→C rainbow (blue at the N-terminus through red at the C-terminus) or one color per chain.

Contact-map, Ramachandran, and PAE plots. The contact map is a binary N×N matrix image: pixel (i, j) is dark where Cα_i and Cα_j are within 8 Å and |i−j|>4. Because the |i−j|>4 filter removes local helical contacts, off-diagonal stripes parallel to the main diagonal indicate parallel β-sheets; stripes perpendicular to it indicate antiparallel β-sheets. The Ramachandran plot scatters every residue's (φ, ψ) pair against the sterically allowed regions. The PAE heatmap renders the predicted-aligned-error matrix.

InterPro / GO / CATH / organism. Database cross-references. InterPro integrates a dozen domain/family signature databases into unified entries with residue-range hits. GO terms attach function/process/location labels with evidence codes. CATH codes position the fold in a four-level structural taxonomy. Organism is the NCBI-taxonomy species name.

Nearest PDB structures. The Foldseek neighbor list gives the closest experimentally determined structures in the PDB, ranked by structural alignment. TM-score near 1 means near-identical fold; near 0.3 means only rough topology match. This is how one finds what a novel AlphaFold prediction most resembles in the solved-structure universe.

Predicted aligned error. PAE(i, j) answers: if I align the predicted and true structures on residue i, how far off (in Å) do I expect residue j to be? A block-diagonal PAE matrix with low values on the blocks and high values off-diagonal is the signature of a multi-domain protein with confidently predicted domains but uncertain inter-domain orientation.

Solve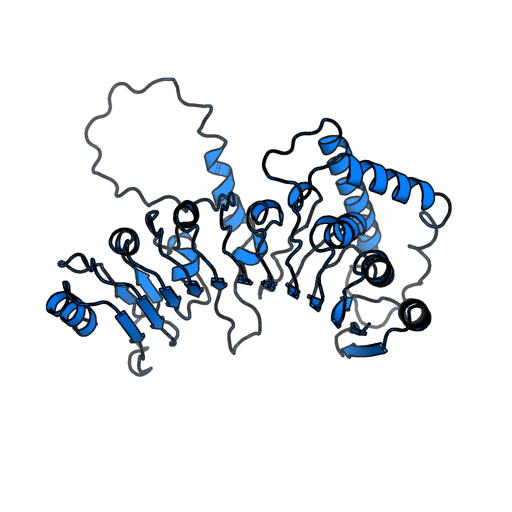nt-accessible surface area. Accessible surface area quantifies burial. A residue with SASA near zero is packed into the hydrophobic core; one with SASA >100 Å² sits on the surface. Computed here via the Shrake–Rupley numerical algorithm with a 1.4 Å probe.

B-factor. B-factor (Debye–Waller factor) reflects atomic displacement in the crystal lattice. It is an experimental observable (units Å²), not a prediction; low values mean the atom is pinned down, high values mean it moves or is heterogeneous across the crystal.

pLDDT. For AlphaFold models, the B-factor field carries pLDDT — the model's own estimate of local accuracy on a 0–100 scale. Regions with pLDDT<50 should be treated as essentially unmodeled; they often correspond to intrinsically disordered segments.

Backbone torsions (φ/ψ). φ (phi) and ψ (psi) are the two rotatable backbone dihedrals per residue: φ is the C(i-1)–N–Cα–C torsion, ψ is the N–Cα–C–N(i+1) torsion, both in degrees on (−180°, 180°]. α-helical residues cluster near (−60°, −45°); β-strand residues near (−120°, +130°). A Ramachandran plot is simply a scatter of (φ, ψ) for every residue.

Radius of gyration, Cα contacts, bounding box. Radius of gyration (Rg) is the root-mean-square distance of Cα atoms from their centroid — a single number for overall size and compactness. A globular domain of N residues has Rg ≈ 2.2·N^0.38 Å; an extended or disordered chain has a much larger Rg. The Cα contact count is the number of residue pairs whose Cα atoms are within 8 Å and are more than four positions apart in sequence — a standard proxy for tertiary packing density. The bounding box is the smallest axis-aligned box enclosing all Cα atoms.

Secondary structure (3-state, P-SEA). Three-state secondary structure (P-SEA) collapses the eight DSSP classes into helix (a), strand (b), and coil (c). P-SEA assigns these from Cα geometry alone — distances and angles — without requiring backbone oxygens, so it works on any Cα trace.

Secondary structure (8-state, DSSP). DSSP 8-state secondary structure assigns each residue one of H (α-helix), G (3₁₀-helix), I (π-helix), E (extended β-strand), B (isolated β-bridge), T (hydrogen-bonded turn), S (bend), or '-' (coil). The assignment is computed from backbone hydrogen-bond geometry via the Kabsch–Sander algorithm.

Foldseek 3Di. A 3Di character summarizes, for each residue, the relative orientation of the Cα frame of its nearest spatial neighbor. Because it encodes fold topology rather than chemistry, 3Di alignments detect remote structural similarity that sequence alignment misses.

mmCIF coordinates. The mmCIF block holds the 3D Cartesian coordinates of each backbone atom (N, Cα, C, O) in ångströms. mmCIF is the PDB's canonical archive format — a tagged-loop text representation of the atomic model.

Sequence. Sequence gives the chain of amino acids in standard one-letter code (A=alanine, C=cysteine, …, Y=tyrosine), read N→C. It is the only feature that is directly encoded by the gene; all structural features are derived from the folded form of this sequence.